Protein AF-A0A1G4QN43-F1 (afdb_monomer)

Solvent-accessible surface area (backbone atoms only — not comparable to full-atom values): 28134 Å² total; per-residue (Å²): 111,69,68,60,52,51,52,52,51,51,51,51,52,54,49,52,50,49,48,45,42,64,72,49,50,48,54,53,50,50,53,52,52,50,52,45,50,54,54,21,47,54,50,16,52,53,50,28,53,51,21,40,56,50,18,44,68,77,43,70,60,34,73,82,78,55,77,74,91,78,66,89,60,68,77,90,69,66,68,41,49,86,71,49,40,51,64,51,30,50,50,53,27,45,53,38,19,55,49,43,49,52,52,56,51,50,54,55,55,59,56,68,71,56,86,76,94,66,61,72,74,59,50,53,55,50,54,50,42,50,51,49,29,53,52,29,36,53,55,52,19,48,51,49,42,50,51,54,42,50,52,52,46,49,56,52,48,52,53,42,50,56,49,49,52,52,48,49,51,52,52,48,50,51,50,49,51,40,59,75,58,55,40,45,42,62,37,93,82,68,45,50,78,36,90,67,55,23,34,40,40,92,88,75,64,50,80,34,73,74,68,46,59,47,57,61,18,57,57,44,31,61,44,80,88,66,52,74,39,40,19,30,63,93,62,50,35,52,76,43,57,25,24,35,84,86,76,62,48,78,41,93,53,71,58,28,30,70,45,32,34,38,44,42,39,50,81,92,31,46,65,68,50,37,50,22,34,29,52,52,56,48,52,53,55,45,66,75,42,81,74,53,49,76,49,69,39,53,57,74,63,52,52,53,29,51,51,27,33,59,61,50,58,74,79,79,84,71,87,91,71,67,48,63,49,32,39,36,39,39,37,99,91,52,75,33,35,31,41,31,43,37,45,51,66,54,76,78,76,77,81,85,79,57,78,53,62,54,44,54,67,61,62,51,66,27,38,37,40,39,40,36,81,88,54,60,46,66,60,55,30,50,44,52,48,52,50,52,52,50,45,40,66,58,37,52,97,44,40,79,59,58,24,69,33,42,33,27,35,36,36,29,64,23,61,84,40,37,88,70,53,16,70,71,40,44,55,53,53,42,57,57,46,40,76,78,36,82,85,67,47,72,68,57,50,45,26,52,52,42,50,48,51,39,46,78,68,60,27,45,66,40,53,52,54,49,62,73,54,29,78,44,73,47,39,39,52,18,17,36,47,50,63,73,104,62,95,45,57,52,51,56,42,55,54,58,56,53,59,50,54,56,31,59,39,92,86,35,87,56,31,75,73,68,75,114

Structure (mmCIF, N/CA/C/O backbone):
data_AF-A0A1G4QN43-F1
#
_entry.id   AF-A0A1G4QN43-F1
#
loop_
_atom_site.group_PDB
_atom_site.id
_atom_site.type_symbol
_atom_site.label_atom_id
_atom_site.label_alt_id
_atom_site.label_comp_id
_atom_site.label_asym_id
_atom_site.label_entity_id
_atom_site.label_seq_id
_atom_site.pdbx_PDB_ins_code
_atom_site.Cartn_x
_atom_site.Cartn_y
_atom_site.Cartn_z
_atom_site.occupancy
_atom_site.B_iso_or_equiv
_atom_site.auth_seq_id
_atom_site.auth_comp_id
_atom_site.auth_asym_id
_atom_site.auth_atom_id
_atom_site.pdbx_PDB_model_num
ATOM 1 N N . MET A 1 1 ? -35.856 31.585 107.868 1.00 64.38 1 MET A N 1
ATOM 2 C CA . MET A 1 1 ? -35.201 30.258 107.934 1.00 64.38 1 MET A CA 1
ATOM 3 C C . MET A 1 1 ? -35.809 29.294 106.915 1.00 64.38 1 MET A C 1
ATOM 5 O O . MET A 1 1 ? -35.062 28.732 106.130 1.00 64.38 1 MET A O 1
ATOM 9 N N . GLU A 1 2 ? -37.139 29.190 106.833 1.00 75.69 2 GLU A N 1
ATOM 10 C CA . GLU A 1 2 ? -37.848 28.322 105.868 1.00 75.69 2 GLU A CA 1
ATOM 11 C C . GLU A 1 2 ? -37.534 28.607 104.388 1.00 75.69 2 GLU A C 1
ATOM 13 O O . GLU A 1 2 ? -37.298 27.677 103.626 1.00 75.69 2 GLU A O 1
ATOM 18 N N . ILE A 1 3 ? -37.428 29.880 103.985 1.00 78.75 3 ILE A N 1
ATOM 19 C CA . ILE A 1 3 ? -37.090 30.266 102.597 1.00 78.75 3 ILE A CA 1
ATOM 20 C C . ILE A 1 3 ? -35.684 29.780 102.197 1.00 78.75 3 ILE A C 1
ATOM 22 O O . ILE A 1 3 ? -35.474 29.316 101.081 1.00 78.75 3 ILE A O 1
ATOM 26 N N . ILE A 1 4 ? -34.721 29.846 103.123 1.00 81.69 4 ILE A N 1
ATOM 27 C CA . ILE A 1 4 ? -33.335 29.409 102.888 1.00 81.69 4 ILE A CA 1
ATOM 28 C C . ILE A 1 4 ? -33.282 27.882 102.764 1.00 81.69 4 ILE A C 1
ATOM 30 O O . ILE A 1 4 ? -32.627 27.363 101.865 1.00 81.69 4 ILE A O 1
ATOM 34 N N . ILE A 1 5 ? -34.022 27.164 103.615 1.00 81.75 5 ILE A N 1
ATOM 35 C CA . ILE A 1 5 ? -34.134 25.700 103.551 1.00 81.75 5 ILE A CA 1
ATOM 36 C C . ILE A 1 5 ? -34.800 25.271 102.235 1.00 81.75 5 ILE A C 1
ATOM 38 O O . ILE A 1 5 ? -34.299 24.361 101.580 1.00 81.75 5 ILE A O 1
ATOM 42 N N . GLY A 1 6 ? -35.859 25.961 101.797 1.00 85.12 6 GLY A N 1
ATOM 43 C CA . GLY A 1 6 ? -36.521 25.702 100.515 1.00 85.12 6 GLY A CA 1
ATOM 44 C C . GLY A 1 6 ? -35.603 25.905 99.304 1.00 85.12 6 GLY A C 1
ATOM 45 O O . GLY A 1 6 ? -35.571 25.060 98.411 1.00 85.12 6 GLY A O 1
ATOM 46 N N . LEU A 1 7 ? -34.797 26.972 99.293 1.00 86.31 7 LEU A N 1
ATOM 47 C CA . LEU A 1 7 ? -33.812 27.221 98.231 1.00 86.31 7 LEU A CA 1
ATOM 48 C C . LEU A 1 7 ? -32.707 26.155 98.190 1.00 86.31 7 LEU A C 1
ATOM 50 O O . LEU A 1 7 ? -32.328 25.714 97.106 1.00 86.31 7 LEU A O 1
ATOM 54 N N . ILE A 1 8 ? -32.224 25.702 99.352 1.00 87.38 8 ILE A N 1
ATOM 55 C CA . ILE A 1 8 ? -31.238 24.613 99.441 1.00 87.38 8 ILE A CA 1
ATOM 56 C C . ILE A 1 8 ? -31.839 23.303 98.915 1.00 87.38 8 ILE A C 1
ATOM 58 O O . ILE A 1 8 ? -31.183 22.590 98.160 1.00 87.38 8 ILE A O 1
ATOM 62 N N . LEU A 1 9 ? -33.097 23.003 99.248 1.00 89.50 9 LEU A N 1
ATOM 63 C CA . LEU A 1 9 ? -33.787 21.792 98.793 1.00 89.50 9 LEU A CA 1
ATOM 64 C C . LEU A 1 9 ? -33.988 21.789 97.270 1.00 89.50 9 LEU A C 1
ATOM 66 O O . LEU A 1 9 ? -33.728 20.779 96.617 1.00 89.50 9 LEU A O 1
ATOM 70 N N . ILE A 1 10 ? -34.357 22.934 96.688 1.00 91.31 10 ILE A N 1
ATOM 71 C CA . ILE A 1 10 ? -34.439 23.110 95.230 1.00 91.31 10 ILE A CA 1
ATOM 72 C C . ILE A 1 10 ? -33.059 22.938 94.586 1.00 91.31 10 ILE A C 1
ATOM 74 O O . ILE A 1 10 ? -32.941 22.226 93.590 1.00 91.31 10 ILE A O 1
ATOM 78 N N . ALA A 1 11 ? -32.005 23.530 95.156 1.00 89.31 11 ALA A N 1
ATOM 79 C CA . ALA A 1 11 ? -30.644 23.385 94.642 1.00 89.31 11 ALA A CA 1
ATOM 80 C C . ALA A 1 11 ? -30.165 21.922 94.675 1.00 89.31 11 ALA A C 1
ATOM 82 O O . ALA A 1 11 ? -29.556 21.455 93.713 1.00 89.31 11 ALA A O 1
ATOM 83 N N . VAL A 1 12 ? -30.495 21.175 95.734 1.00 91.31 12 VAL A N 1
ATOM 84 C CA . VAL A 1 12 ? -30.197 19.738 95.845 1.00 91.31 12 VAL A CA 1
ATOM 85 C C . VAL A 1 12 ? -30.981 18.929 94.811 1.00 91.31 12 VAL A C 1
ATOM 87 O O . VAL A 1 12 ? -30.393 18.076 94.150 1.00 91.31 12 VAL A O 1
ATOM 90 N N . ILE A 1 13 ? -32.272 19.212 94.607 1.00 92.00 13 ILE A N 1
ATOM 91 C CA . ILE A 1 13 ? -33.081 18.548 93.571 1.00 92.00 13 ILE A CA 1
ATOM 92 C C . ILE A 1 13 ? -32.506 18.822 92.177 1.00 92.00 13 ILE A C 1
ATOM 94 O O . ILE A 1 13 ? -32.338 17.891 91.392 1.00 92.00 13 ILE A O 1
ATOM 98 N N . LEU A 1 14 ? -32.150 20.072 91.872 1.00 91.81 14 LEU A N 1
ATOM 99 C CA . LEU A 1 14 ? -31.534 20.442 90.596 1.00 91.81 14 LEU A CA 1
ATOM 100 C C . LEU A 1 14 ? -30.168 19.770 90.404 1.00 91.81 14 LEU A C 1
ATOM 102 O O . LEU A 1 14 ? -29.867 19.310 89.303 1.00 91.81 14 LEU A O 1
ATOM 106 N N . TYR A 1 15 ? -29.365 19.655 91.463 1.00 92.06 15 TYR A N 1
ATOM 107 C CA . TYR A 1 15 ? -28.083 18.952 91.419 1.00 92.06 15 TYR A CA 1
ATOM 108 C C . TYR A 1 15 ? -28.256 17.441 91.201 1.00 92.06 15 TYR A C 1
ATOM 110 O O . TYR A 1 15 ? -27.558 16.857 90.374 1.00 92.06 15 TYR A O 1
ATOM 118 N N . LEU A 1 16 ? -29.221 16.805 91.873 1.00 90.94 16 LEU A N 1
ATOM 119 C CA . LEU A 1 16 ? -29.548 15.389 91.671 1.00 90.94 16 LEU A CA 1
ATOM 120 C C . LEU A 1 16 ? -30.108 15.123 90.268 1.00 90.94 16 LEU A C 1
ATOM 122 O O . LEU A 1 16 ? -29.723 14.140 89.637 1.00 90.94 16 LEU A O 1
ATOM 126 N N . LEU A 1 17 ? -30.954 16.015 89.744 1.00 90.69 17 LEU A N 1
ATOM 127 C CA . LEU A 1 17 ? -31.423 15.965 88.356 1.00 90.69 17 LEU A CA 1
ATOM 128 C C . LEU A 1 17 ? -30.261 16.113 87.371 1.00 90.69 17 LEU A C 1
ATOM 130 O O . LEU A 1 17 ? -30.179 15.365 86.399 1.00 90.69 17 LEU A O 1
ATOM 134 N N . TRP A 1 18 ? -29.332 17.031 87.635 1.00 92.44 18 TRP A N 1
ATOM 135 C CA . TRP A 1 18 ? -28.131 17.192 86.821 1.00 92.44 18 TRP A CA 1
ATOM 136 C C . TRP A 1 18 ? -27.251 15.934 86.841 1.00 92.44 18 TRP A C 1
ATOM 138 O O . TRP A 1 18 ? -26.807 15.490 85.781 1.00 92.44 18 TRP A O 1
ATOM 148 N N . LEU A 1 19 ? -27.051 15.310 88.009 1.00 89.88 19 LEU A N 1
ATOM 149 C CA . LEU A 1 19 ? -26.326 14.041 88.135 1.00 89.88 19 LEU A CA 1
ATOM 150 C C . LEU A 1 19 ? -27.022 12.907 87.369 1.00 89.88 19 LEU A C 1
ATOM 152 O O . LEU A 1 19 ? -26.355 12.172 86.640 1.00 89.88 19 LEU A O 1
ATOM 156 N N . LEU A 1 20 ? -28.348 12.792 87.484 1.00 90.00 20 LEU A N 1
ATOM 157 C CA . LEU A 1 20 ? -29.149 11.800 86.761 1.00 90.00 20 LEU A CA 1
ATOM 158 C C . LEU A 1 20 ? -29.025 11.983 85.241 1.00 90.00 20 LEU A C 1
ATOM 160 O O . LEU A 1 20 ? -28.790 11.017 84.512 1.00 90.00 20 LEU A O 1
ATOM 164 N N . ILE A 1 21 ? -29.131 13.221 84.754 1.00 89.44 21 ILE A N 1
ATOM 165 C CA . ILE A 1 21 ? -28.984 13.530 83.328 1.00 89.44 21 ILE A CA 1
ATOM 166 C C . ILE A 1 21 ? -27.568 13.195 82.853 1.00 89.44 21 ILE A C 1
ATOM 168 O O . ILE A 1 21 ? -27.408 12.506 81.846 1.00 89.44 21 ILE A O 1
ATOM 172 N N . LYS A 1 22 ? -26.540 13.645 83.578 1.00 90.12 22 LYS A N 1
ATOM 173 C CA . LYS A 1 22 ? -25.139 13.521 83.161 1.00 90.12 22 LYS A CA 1
ATOM 174 C C . LYS A 1 22 ? -24.619 12.084 83.211 1.00 90.12 22 LYS A C 1
ATOM 176 O O . LYS A 1 22 ? -23.908 11.678 82.296 1.00 90.12 22 LYS A O 1
ATOM 181 N N . TYR A 1 23 ? -24.940 11.336 84.266 1.00 90.12 23 TYR A N 1
ATOM 182 C CA . TYR A 1 23 ? -24.336 10.024 84.520 1.00 90.12 23 TYR A CA 1
ATOM 183 C C . TYR A 1 23 ? -25.232 8.836 84.164 1.00 90.12 23 TYR A C 1
ATOM 185 O O . TYR A 1 23 ? -24.717 7.728 84.052 1.00 90.12 23 TYR A O 1
ATOM 193 N N . VAL A 1 24 ? -26.539 9.039 83.957 1.00 88.00 24 VAL A N 1
ATOM 194 C CA . VAL A 1 24 ? -27.465 7.945 83.614 1.00 88.00 24 VAL A CA 1
ATOM 195 C C . VAL A 1 24 ? -28.107 8.169 82.249 1.00 88.00 24 VAL A C 1
ATOM 1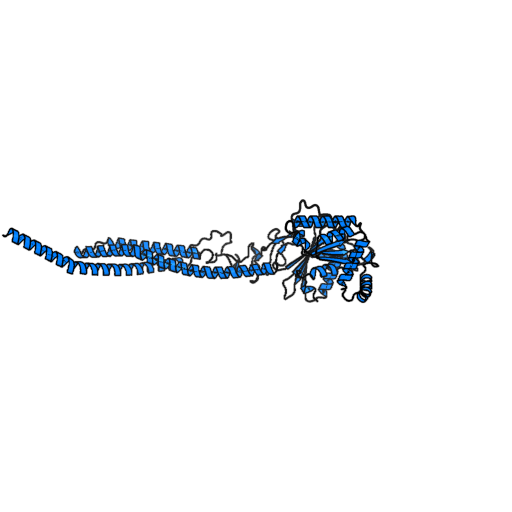97 O O . VAL A 1 24 ? -27.926 7.352 81.348 1.00 88.00 24 VAL A O 1
ATOM 200 N N . LEU A 1 25 ? -28.812 9.287 82.047 1.00 86.50 25 LEU A N 1
ATOM 201 C CA . LEU A 1 25 ? -29.573 9.498 80.808 1.00 86.50 25 LEU A CA 1
ATOM 202 C C . LEU A 1 25 ? -28.673 9.772 79.594 1.00 86.50 25 LEU A C 1
ATOM 204 O O . LEU A 1 25 ? -28.903 9.194 78.534 1.00 86.50 25 LEU A O 1
ATOM 208 N N . ALA A 1 26 ? -27.638 10.608 79.731 1.00 85.19 26 ALA A N 1
ATOM 209 C CA . ALA A 1 26 ? -26.739 10.942 78.625 1.00 85.19 26 ALA A CA 1
ATOM 210 C C . ALA A 1 26 ? -25.929 9.732 78.103 1.00 85.19 26 ALA A C 1
ATOM 212 O O . ALA A 1 26 ? -25.872 9.557 76.883 1.00 85.19 26 ALA A O 1
ATOM 213 N N . PRO A 1 27 ? -25.363 8.848 78.952 1.00 90.38 27 PRO A N 1
ATOM 214 C CA . PRO A 1 27 ? -24.707 7.625 78.484 1.00 90.38 27 PRO A CA 1
ATOM 215 C C . PRO A 1 27 ? -25.661 6.668 77.763 1.00 90.38 27 PRO A C 1
ATOM 217 O O . PRO A 1 27 ? -25.324 6.166 76.692 1.00 90.38 27 PRO A O 1
ATOM 220 N N . ILE A 1 28 ? -26.870 6.456 78.301 1.00 87.44 28 ILE A N 1
ATOM 221 C CA . ILE A 1 28 ? -27.885 5.590 77.679 1.00 87.44 28 ILE A CA 1
ATOM 222 C C . ILE A 1 28 ? -28.303 6.149 76.313 1.00 87.44 28 ILE A C 1
ATOM 224 O O . ILE A 1 28 ? -28.345 5.411 75.328 1.00 87.44 28 ILE A O 1
ATOM 228 N N . ALA A 1 29 ? -28.551 7.460 76.231 1.00 86.31 29 ALA A N 1
ATOM 229 C CA . ALA A 1 29 ? -28.859 8.142 74.980 1.00 86.31 29 ALA A CA 1
ATOM 230 C C . ALA A 1 29 ? -27.716 8.010 73.957 1.00 86.31 29 ALA A C 1
ATOM 232 O O . ALA A 1 29 ? -27.974 7.722 72.791 1.00 86.31 29 ALA A O 1
ATOM 233 N N . SER A 1 30 ? -26.459 8.156 74.387 1.00 87.19 30 SER A N 1
ATOM 234 C CA . SER A 1 30 ? -25.279 7.996 73.524 1.00 87.19 30 SER A CA 1
ATOM 235 C C . SER A 1 30 ? -25.171 6.583 72.937 1.00 87.19 30 SER A C 1
ATOM 237 O O . SER A 1 30 ? -24.967 6.421 71.730 1.00 87.19 30 SER A O 1
ATOM 239 N N . ILE A 1 31 ? -25.387 5.549 73.759 1.00 91.12 31 ILE A N 1
ATOM 240 C CA . ILE A 1 31 ? -25.397 4.151 73.303 1.00 91.12 31 ILE A CA 1
ATOM 241 C C . ILE A 1 31 ? -26.532 3.930 72.297 1.00 91.12 31 ILE A C 1
ATOM 243 O O . ILE A 1 31 ? -26.293 3.375 71.225 1.00 91.12 31 ILE A O 1
ATOM 247 N N . LEU A 1 32 ? -27.745 4.409 72.594 1.00 88.50 32 LEU A N 1
ATOM 248 C CA . LEU A 1 32 ? -28.898 4.296 71.693 1.00 88.50 32 LEU A CA 1
ATOM 249 C C . LEU A 1 32 ? -28.646 4.970 70.340 1.00 88.50 32 LEU A C 1
ATOM 251 O O . LEU A 1 32 ? -28.875 4.350 69.303 1.00 88.50 32 LEU A O 1
ATOM 255 N N . VAL A 1 33 ? -28.125 6.201 70.331 1.00 87.88 33 VAL A N 1
ATOM 256 C CA . VAL A 1 33 ? -27.760 6.905 69.090 1.00 87.88 33 VAL A CA 1
ATOM 257 C C . VAL A 1 33 ? -26.702 6.120 68.316 1.00 87.88 33 VAL A C 1
ATOM 259 O O . VAL A 1 33 ? -26.834 5.952 67.106 1.00 87.88 33 VAL A O 1
ATOM 262 N N . THR A 1 34 ? -25.689 5.585 68.998 1.00 89.62 34 THR A N 1
ATOM 263 C CA . THR A 1 34 ? -24.628 4.794 68.356 1.00 89.62 34 THR A CA 1
ATOM 264 C C . THR A 1 34 ? -25.198 3.543 67.687 1.00 89.62 34 THR A C 1
ATOM 266 O O . THR A 1 34 ? -24.905 3.279 66.522 1.00 89.62 34 THR A O 1
ATOM 269 N N . VAL A 1 35 ? -26.070 2.805 68.380 1.00 90.38 35 VAL A N 1
ATOM 270 C CA . VAL A 1 35 ? -26.747 1.619 67.830 1.00 90.38 35 VAL A CA 1
ATOM 271 C C . VAL A 1 35 ? -27.600 1.991 66.614 1.00 90.38 35 VAL A C 1
ATOM 273 O O . VAL A 1 35 ? -27.510 1.331 65.578 1.00 90.38 35 VAL A O 1
ATOM 276 N N . ILE A 1 36 ? -28.369 3.080 66.696 1.00 89.62 36 ILE A N 1
ATOM 277 C CA . ILE A 1 36 ? -29.181 3.594 65.583 1.00 89.62 36 ILE A CA 1
ATOM 278 C C . ILE A 1 36 ? -28.308 3.919 64.365 1.00 89.62 36 ILE A C 1
ATOM 280 O O . ILE A 1 36 ? -28.659 3.541 63.245 1.00 89.62 36 ILE A O 1
ATOM 284 N N . VAL A 1 37 ? -27.174 4.597 64.563 1.00 89.88 37 VAL A N 1
ATOM 285 C CA . VAL A 1 37 ? -26.245 4.964 63.483 1.00 89.88 37 VAL A CA 1
ATOM 286 C C . VAL A 1 37 ? -25.643 3.719 62.833 1.00 89.88 37 VAL A C 1
ATOM 288 O O . VAL A 1 37 ? -25.622 3.632 61.606 1.00 89.88 37 VAL A O 1
ATOM 291 N N . VAL A 1 38 ? -25.209 2.730 63.621 1.00 92.00 38 VAL A N 1
ATOM 292 C CA . VAL A 1 38 ? -24.628 1.478 63.100 1.00 92.00 38 VAL A CA 1
ATOM 293 C C . VAL A 1 38 ? -25.651 0.693 62.276 1.00 92.00 38 VAL A C 1
ATOM 295 O O . VAL A 1 38 ? -25.349 0.280 61.154 1.00 92.00 38 VAL A O 1
ATOM 298 N N . ILE A 1 39 ? -26.878 0.538 62.784 1.00 90.31 39 ILE A N 1
ATOM 299 C CA . ILE A 1 39 ? -27.965 -0.141 62.059 1.00 90.31 39 ILE A CA 1
ATOM 300 C C . ILE A 1 39 ? -28.295 0.614 60.764 1.00 90.31 39 ILE A C 1
ATOM 302 O O . ILE A 1 39 ? -28.410 0.004 59.700 1.00 90.31 39 ILE A O 1
ATOM 306 N N . SER A 1 40 ? -28.386 1.943 60.834 1.00 87.88 40 SER A N 1
ATOM 307 C CA . SER A 1 40 ? -28.666 2.805 59.680 1.00 87.88 40 SER A CA 1
ATOM 308 C C . SER A 1 40 ? -27.575 2.724 58.609 1.00 87.88 40 SER A C 1
ATOM 310 O O . SER A 1 40 ? -27.879 2.686 57.416 1.00 87.88 40 SER A O 1
ATOM 312 N N . ALA A 1 41 ? -26.306 2.660 59.017 1.00 89.56 41 ALA A N 1
ATOM 313 C CA . ALA A 1 41 ? -25.172 2.506 58.111 1.00 89.56 41 ALA A CA 1
ATOM 314 C C . ALA A 1 41 ? -25.168 1.132 57.422 1.00 89.56 41 ALA A C 1
ATOM 316 O O . ALA A 1 41 ? -24.997 1.060 56.202 1.00 89.56 41 ALA A O 1
ATOM 317 N N . GLY A 1 42 ? -25.420 0.054 58.173 1.00 90.38 42 GLY A N 1
ATOM 318 C CA . GLY A 1 42 ? -25.550 -1.295 57.613 1.00 90.38 42 GLY A CA 1
ATOM 319 C C . GLY A 1 42 ? -26.708 -1.398 56.617 1.00 90.38 42 GLY A C 1
ATOM 320 O O . GLY A 1 42 ? -26.554 -1.939 55.522 1.00 90.38 42 GLY A O 1
ATOM 321 N N . TYR A 1 43 ? -27.848 -0.792 56.949 1.00 88.38 43 TYR A N 1
ATOM 322 C CA . TYR A 1 43 ? -29.005 -0.722 56.061 1.00 88.38 43 TYR A CA 1
ATOM 323 C C . TYR A 1 43 ? -28.708 0.050 54.763 1.00 88.38 43 TYR A C 1
ATOM 325 O O . TYR A 1 43 ? -29.051 -0.417 53.673 1.00 88.38 43 TYR A O 1
ATOM 333 N N . ALA A 1 44 ? -28.004 1.185 54.851 1.00 89.19 44 ALA A N 1
ATOM 334 C CA . ALA A 1 44 ? -27.593 1.967 53.683 1.00 89.19 44 ALA A CA 1
ATOM 335 C C . ALA A 1 44 ? -26.693 1.166 52.722 1.00 89.19 44 ALA A C 1
ATOM 337 O O . ALA A 1 44 ? -26.854 1.267 51.501 1.00 89.19 44 ALA A O 1
ATOM 338 N N . LEU A 1 45 ? -25.786 0.337 53.249 1.00 91.00 45 LEU A N 1
ATOM 339 C CA . LEU A 1 45 ? -24.936 -0.546 52.443 1.00 91.00 45 LEU A CA 1
ATOM 340 C C . LEU A 1 45 ? -25.762 -1.612 51.709 1.00 91.00 45 LEU A C 1
ATOM 342 O O . LEU A 1 45 ? -25.582 -1.803 50.505 1.00 91.00 45 LEU A O 1
ATOM 346 N N . ILE A 1 46 ? -26.703 -2.261 52.401 1.00 90.25 46 ILE A N 1
ATOM 347 C CA . ILE A 1 46 ? -27.563 -3.301 51.812 1.00 90.25 46 ILE A CA 1
ATOM 348 C C . ILE A 1 46 ? -28.430 -2.726 50.686 1.00 90.25 46 ILE A C 1
ATOM 350 O O . ILE A 1 46 ? -28.504 -3.326 49.610 1.00 90.25 46 ILE A O 1
ATOM 354 N N . ILE A 1 47 ? -29.055 -1.558 50.893 1.00 89.62 47 ILE A N 1
ATOM 355 C CA . ILE A 1 47 ? -29.826 -0.897 49.828 1.00 89.62 47 ILE A CA 1
ATOM 356 C C . ILE A 1 47 ? -28.924 -0.573 48.645 1.00 89.62 47 ILE A C 1
ATOM 358 O O . ILE A 1 47 ? -29.299 -0.847 47.511 1.00 89.62 47 ILE A O 1
ATOM 362 N N . SER A 1 48 ? -27.742 -0.010 48.895 1.00 91.44 48 SER A N 1
ATOM 363 C CA . SER A 1 48 ? -26.826 0.378 47.819 1.00 91.44 48 SER A CA 1
ATOM 364 C C . SER A 1 48 ? -26.430 -0.821 46.966 1.00 91.44 48 SER A C 1
ATOM 366 O O . SER A 1 48 ? -26.500 -0.757 45.742 1.00 91.44 48 SER A O 1
ATOM 368 N N . LEU A 1 49 ? -26.112 -1.947 47.607 1.00 92.19 49 LEU A N 1
ATOM 369 C CA . LEU A 1 49 ? -25.801 -3.192 46.913 1.00 92.19 49 LEU A CA 1
ATOM 370 C C . LEU A 1 49 ? -27.005 -3.719 46.116 1.00 92.19 49 LEU A C 1
ATOM 372 O O . LEU A 1 49 ? -26.858 -4.138 44.967 1.00 92.19 49 LEU A O 1
ATOM 376 N N . LYS A 1 50 ? -28.212 -3.672 46.690 1.00 91.94 50 LYS A N 1
ATOM 377 C CA . LYS A 1 50 ? -29.445 -4.100 46.014 1.00 91.94 50 LYS A CA 1
ATOM 378 C C . LYS A 1 50 ? -29.773 -3.219 44.803 1.00 91.94 50 LYS A C 1
ATOM 380 O O . LYS A 1 50 ? -30.092 -3.750 43.743 1.00 91.94 50 LYS A O 1
ATOM 385 N N . SER A 1 51 ? -29.665 -1.900 44.936 1.00 91.19 51 SER A N 1
ATOM 386 C CA . SER A 1 51 ? -29.899 -0.944 43.847 1.00 91.19 51 SER A CA 1
ATOM 387 C C . SER A 1 51 ? -28.890 -1.127 42.715 1.00 91.19 51 SER A C 1
ATOM 389 O O . SER A 1 51 ? -29.278 -1.172 41.549 1.00 91.19 51 SER A O 1
ATOM 391 N N . PHE A 1 52 ? -27.612 -1.313 43.051 1.00 92.06 52 PHE A N 1
ATOM 392 C CA . PHE A 1 52 ? -26.557 -1.520 42.062 1.00 92.06 52 PHE A CA 1
ATOM 393 C C . PHE A 1 52 ? -26.709 -2.857 41.320 1.00 92.06 52 PHE A C 1
ATOM 395 O O . PHE A 1 52 ? -26.681 -2.902 40.092 1.00 92.06 52 PHE A O 1
ATOM 402 N N . THR A 1 53 ? -26.949 -3.951 42.049 1.00 91.75 53 THR A N 1
ATOM 403 C CA . THR A 1 53 ? -27.157 -5.281 41.444 1.00 91.75 53 THR A CA 1
ATOM 404 C C . THR A 1 53 ? -28.423 -5.351 40.593 1.00 91.75 53 THR A C 1
ATOM 406 O O . THR A 1 53 ? -28.421 -6.024 39.562 1.00 91.75 53 THR A O 1
ATOM 409 N N . LYS A 1 54 ? -29.491 -4.642 40.981 1.00 92.69 54 LYS A N 1
ATOM 410 C CA . LYS A 1 54 ? -30.697 -4.487 40.158 1.00 92.69 54 LYS A CA 1
ATOM 411 C C . LYS A 1 54 ? -30.377 -3.757 38.850 1.00 92.69 54 LYS A C 1
ATOM 413 O O . LYS A 1 54 ? -30.719 -4.269 37.789 1.00 92.69 54 LYS A O 1
ATOM 418 N N . SER A 1 55 ? -29.639 -2.648 38.924 1.00 91.75 55 SER A N 1
ATOM 419 C CA . SER A 1 55 ? -29.237 -1.875 37.742 1.00 91.75 55 SER A CA 1
ATOM 420 C C . SER A 1 55 ? -28.400 -2.692 36.747 1.00 91.75 55 SER A C 1
ATOM 422 O O . SER A 1 55 ? -28.660 -2.656 35.546 1.00 91.75 55 SER A O 1
ATOM 424 N N . ILE A 1 56 ? -27.448 -3.500 37.237 1.00 90.44 56 ILE A N 1
ATOM 425 C CA . ILE A 1 56 ? -26.649 -4.405 36.387 1.00 90.44 56 ILE A CA 1
ATOM 426 C C . ILE A 1 56 ? -27.538 -5.419 35.661 1.00 90.44 56 ILE A C 1
ATOM 428 O O . ILE A 1 56 ? -27.337 -5.665 34.476 1.00 90.44 56 ILE A O 1
ATOM 432 N N . LYS A 1 57 ? -28.503 -6.031 36.361 1.00 91.50 57 LYS A N 1
ATOM 433 C CA . LYS A 1 57 ? -29.381 -7.050 35.762 1.00 91.50 57 LYS A CA 1
ATOM 434 C C . LYS A 1 57 ? -30.256 -6.479 34.651 1.00 91.50 57 LYS A C 1
ATOM 436 O O . LYS A 1 57 ? -30.476 -7.164 33.659 1.00 91.50 57 LYS A O 1
ATOM 441 N N . GLU A 1 58 ? -30.738 -5.253 34.822 1.00 90.25 58 GLU A N 1
ATOM 442 C CA . GLU A 1 58 ? -31.562 -4.561 33.825 1.00 90.25 58 GLU A CA 1
ATOM 443 C C . GLU A 1 58 ? -30.757 -4.175 32.576 1.00 90.25 58 GLU A C 1
ATOM 445 O O . GLU A 1 58 ? -31.286 -4.234 31.472 1.00 90.25 58 GLU A O 1
ATOM 450 N N . HIS A 1 59 ? -29.468 -3.861 32.730 1.00 89.62 59 HIS A N 1
ATOM 451 C CA . HIS A 1 59 ? -28.622 -3.334 31.652 1.00 89.62 59 HIS A CA 1
ATOM 452 C C . HIS A 1 59 ? -27.471 -4.278 31.270 1.00 89.62 59 HIS A C 1
ATOM 454 O O . HIS A 1 59 ? -26.405 -3.833 30.841 1.00 89.62 59 HIS A O 1
ATOM 460 N N . ILE A 1 60 ? -27.660 -5.595 31.427 1.00 87.25 60 ILE A N 1
ATOM 461 C CA . ILE A 1 60 ? -26.627 -6.591 31.097 1.00 87.25 60 ILE A CA 1
ATOM 462 C C . ILE A 1 60 ? -26.343 -6.653 29.589 1.00 87.25 60 ILE A C 1
ATOM 464 O O . ILE A 1 60 ? -25.201 -6.871 29.190 1.00 87.25 60 ILE A O 1
ATOM 468 N N . ASP A 1 61 ? -27.371 -6.428 28.765 1.00 86.12 61 ASP A N 1
ATOM 469 C CA . ASP A 1 61 ? -27.259 -6.335 27.312 1.00 86.12 61 ASP A CA 1
ATOM 470 C C . ASP A 1 61 ? -27.316 -4.859 26.878 1.00 86.12 61 ASP A C 1
ATOM 472 O O . ASP A 1 61 ? -28.402 -4.275 26.811 1.00 86.12 61 ASP A O 1
ATOM 476 N N . PRO A 1 62 ? -26.170 -4.232 26.557 1.00 84.50 62 PRO A N 1
ATOM 477 C CA . PRO A 1 62 ? -26.135 -2.824 26.172 1.00 84.50 62 PRO A CA 1
ATOM 478 C C . PRO A 1 62 ? -26.807 -2.562 24.822 1.00 84.50 62 PRO A C 1
ATOM 480 O O . PRO A 1 62 ? -27.147 -1.421 24.519 1.00 84.50 62 PRO A O 1
ATOM 483 N N . TYR A 1 63 ? -27.006 -3.592 23.996 1.00 83.25 63 TYR A N 1
ATOM 484 C CA . TYR A 1 63 ? -27.563 -3.439 22.654 1.00 83.25 63 TYR A CA 1
ATOM 485 C C . TYR A 1 63 ? -29.079 -3.218 22.644 1.00 83.25 63 TYR A C 1
ATOM 487 O O . TYR A 1 63 ? -29.623 -2.898 21.591 1.00 83.25 63 TYR A O 1
ATOM 495 N N . GLN A 1 64 ? -29.759 -3.365 23.785 1.00 84.12 64 GLN A N 1
ATOM 496 C CA . GLN A 1 64 ? -31.187 -3.052 23.895 1.00 84.12 64 GLN A CA 1
ATOM 497 C C . GLN A 1 64 ? -31.456 -1.543 23.902 1.00 84.12 64 GLN A C 1
ATOM 499 O O . GLN A 1 64 ? -32.474 -1.102 23.378 1.00 84.12 64 GLN A O 1
ATOM 504 N N . THR A 1 65 ? -30.545 -0.754 24.477 1.00 82.06 65 THR A N 1
ATOM 505 C CA . THR A 1 65 ? -30.694 0.705 24.622 1.00 82.06 65 THR A CA 1
ATOM 506 C C . THR A 1 65 ? -29.719 1.496 23.751 1.00 82.06 65 THR A C 1
ATOM 508 O O . THR A 1 65 ? -29.954 2.672 23.477 1.00 82.06 65 THR A O 1
ATOM 511 N N . TYR A 1 66 ? -28.629 0.877 23.291 1.00 82.81 66 TYR A N 1
ATOM 512 C CA . TYR A 1 66 ? -27.629 1.544 22.465 1.00 82.81 66 TYR A CA 1
ATOM 513 C C . TYR A 1 66 ? -28.112 1.774 21.025 1.00 82.81 66 TYR A C 1
ATOM 515 O O . TYR A 1 66 ? -28.438 0.830 20.305 1.00 82.81 66 TYR A O 1
ATOM 523 N N . VAL A 1 67 ? -28.050 3.029 20.574 1.00 80.75 67 VAL A N 1
ATOM 524 C CA . VAL A 1 67 ? -28.321 3.432 19.186 1.00 80.75 67 VAL A CA 1
ATOM 525 C C . VAL A 1 67 ? -27.027 3.921 18.537 1.00 80.75 67 VAL A C 1
ATOM 527 O O . VAL A 1 67 ? -26.401 4.870 19.015 1.00 80.75 67 VAL A O 1
ATOM 530 N N . ASP A 1 68 ? -26.623 3.288 17.434 1.00 77.62 68 ASP A N 1
ATOM 531 C CA . ASP A 1 68 ? -25.435 3.703 16.687 1.00 77.62 68 ASP A CA 1
ATOM 532 C C . ASP A 1 68 ? -25.750 4.902 15.784 1.00 77.62 68 ASP A C 1
ATOM 534 O O . ASP A 1 68 ? -26.566 4.820 14.869 1.00 77.62 68 ASP A O 1
ATOM 538 N N . LYS A 1 69 ? -25.075 6.028 16.031 1.00 71.75 69 LYS A N 1
ATOM 539 C CA . LYS A 1 69 ? -25.243 7.270 15.261 1.00 71.75 69 LYS A CA 1
ATOM 540 C C . LYS A 1 69 ? -24.549 7.237 13.894 1.00 71.75 69 LYS A C 1
ATOM 542 O O . LYS A 1 69 ? -24.747 8.153 13.107 1.00 71.75 69 LYS A O 1
ATOM 547 N N . HIS A 1 70 ? -23.725 6.221 13.622 1.00 66.31 70 HIS A N 1
ATOM 548 C CA . HIS A 1 70 ? -22.941 6.090 12.387 1.00 66.31 70 HIS A CA 1
ATOM 549 C C . HIS A 1 70 ? -23.458 4.972 11.468 1.00 66.31 70 HIS A C 1
ATOM 551 O O . HIS A 1 70 ? -22.688 4.389 10.700 1.00 66.31 70 HIS A O 1
ATOM 557 N N . ALA A 1 71 ? -24.747 4.645 11.571 1.00 56.12 71 ALA A N 1
ATOM 558 C CA . ALA A 1 71 ? -25.392 3.576 10.821 1.00 56.12 71 ALA A CA 1
ATOM 559 C C . ALA A 1 71 ? -25.717 3.977 9.366 1.00 56.12 71 ALA A C 1
ATOM 561 O O . ALA A 1 71 ? -26.843 3.822 8.910 1.00 56.12 71 ALA A O 1
ATOM 562 N N . ASP A 1 72 ? -24.706 4.395 8.602 1.00 53.25 72 ASP A N 1
ATOM 563 C CA . ASP A 1 72 ? -24.751 4.344 7.127 1.00 53.25 72 ASP A CA 1
ATOM 564 C C . ASP A 1 72 ? -24.544 2.897 6.623 1.00 53.25 72 ASP A C 1
ATOM 566 O O . ASP A 1 72 ? -24.382 2.624 5.434 1.00 53.25 72 ASP A O 1
ATOM 570 N N . ILE A 1 73 ? -24.480 1.948 7.558 1.00 54.31 73 ILE A N 1
ATOM 571 C CA . ILE A 1 73 ? -24.156 0.553 7.338 1.00 54.31 73 ILE A CA 1
ATOM 572 C C . ILE A 1 73 ? -25.457 -0.230 7.361 1.00 54.31 73 ILE A C 1
ATOM 574 O O . ILE A 1 73 ? -26.214 -0.226 8.329 1.00 54.31 73 ILE A O 1
ATOM 578 N N . SER A 1 74 ? -25.676 -0.900 6.243 1.00 53.38 74 SER A N 1
ATOM 579 C CA . SER A 1 74 ? -26.706 -1.890 5.986 1.00 53.38 74 SER A CA 1
ATOM 580 C C . SER A 1 74 ? -27.148 -2.712 7.208 1.00 53.38 74 SER A C 1
ATOM 582 O O . SER A 1 74 ? -26.316 -3.183 7.987 1.00 53.38 74 SER A O 1
ATOM 584 N N . GLY A 1 75 ? -28.461 -2.929 7.325 1.00 52.56 75 GLY A N 1
ATOM 585 C CA . GLY A 1 75 ? -29.099 -3.564 8.478 1.00 52.56 75 GLY A CA 1
ATOM 586 C C . GLY A 1 75 ? -28.483 -4.905 8.901 1.00 52.56 75 GLY A C 1
ATOM 587 O O . GLY A 1 75 ? -28.154 -5.748 8.070 1.00 52.56 75 GLY A O 1
ATOM 588 N N . GLY A 1 76 ? -28.353 -5.096 10.219 1.00 59.09 76 GLY A N 1
ATOM 589 C CA . GLY A 1 76 ? -27.923 -6.354 10.844 1.00 59.09 76 GLY A CA 1
ATOM 590 C C . GLY A 1 76 ? -26.491 -6.376 11.394 1.00 59.09 76 GLY A C 1
ATOM 591 O O . GLY A 1 76 ? -26.138 -7.314 12.110 1.00 59.09 76 GLY A O 1
ATOM 592 N N . ILE A 1 77 ? -25.672 -5.354 11.129 1.00 66.56 77 ILE A N 1
ATOM 593 C CA . ILE A 1 77 ? -24.284 -5.283 11.612 1.00 66.56 77 ILE A CA 1
ATOM 594 C C . ILE A 1 77 ? -24.234 -4.474 12.911 1.00 66.56 77 ILE A C 1
ATOM 596 O O . ILE A 1 77 ? -24.585 -3.298 12.940 1.00 66.56 77 ILE A O 1
ATOM 600 N N . ARG A 1 78 ? -23.793 -5.109 14.004 1.00 72.19 78 ARG A N 1
ATOM 601 C CA . ARG A 1 78 ? -23.644 -4.451 15.309 1.00 72.19 78 ARG A CA 1
ATOM 602 C C . ARG A 1 78 ? -22.224 -3.940 15.495 1.00 72.19 78 ARG A C 1
ATOM 604 O O . ARG A 1 78 ? -21.253 -4.646 15.225 1.00 72.19 78 ARG A O 1
ATOM 611 N N . ARG A 1 79 ? -22.109 -2.731 16.034 1.00 81.69 79 ARG A N 1
ATOM 612 C CA . ARG A 1 79 ? -20.835 -2.170 16.474 1.00 81.69 79 ARG A CA 1
ATOM 613 C C . ARG A 1 79 ? -20.260 -2.982 17.631 1.00 81.69 79 ARG A C 1
ATOM 615 O O . ARG A 1 79 ? -20.972 -3.398 18.549 1.00 81.69 79 ARG A O 1
ATOM 622 N N . ASN A 1 80 ? -18.956 -3.209 17.588 1.00 84.12 80 ASN A N 1
ATOM 623 C CA . ASN A 1 80 ? -18.247 -3.941 18.623 1.00 84.12 80 ASN A CA 1
ATOM 624 C C . ASN A 1 80 ? -18.354 -3.199 19.970 1.00 84.12 80 ASN A C 1
ATOM 626 O O . ASN A 1 80 ? -18.225 -1.973 20.019 1.00 84.12 80 ASN A O 1
ATOM 630 N N . TYR A 1 81 ? -18.584 -3.954 21.048 1.00 85.62 81 TYR A N 1
ATOM 631 C CA . TYR A 1 81 ? -18.808 -3.473 22.413 1.00 85.62 81 TYR A CA 1
ATOM 632 C C . TYR A 1 81 ? -17.803 -2.396 22.850 1.00 85.62 81 TYR A C 1
ATOM 634 O O . TYR A 1 81 ? -18.183 -1.350 23.376 1.00 85.62 81 TYR A O 1
ATOM 642 N N . PHE A 1 82 ? -16.520 -2.599 22.550 1.00 85.31 82 PHE A N 1
ATOM 643 C CA . PHE A 1 82 ? -15.440 -1.702 22.967 1.00 85.31 82 PHE A CA 1
ATOM 644 C C . PHE A 1 82 ? -15.423 -0.341 22.243 1.00 85.31 82 PHE A C 1
ATOM 646 O O . PHE A 1 82 ? -14.768 0.585 22.709 1.00 85.31 82 PHE A O 1
ATOM 653 N N . PHE A 1 83 ? -16.152 -0.183 21.133 1.00 82.56 83 PHE A N 1
ATOM 654 C CA . PHE A 1 83 ? -16.163 1.044 20.322 1.00 82.56 83 PHE A CA 1
ATOM 655 C C . PHE A 1 83 ? -17.376 1.951 20.576 1.00 82.56 83 PHE A C 1
ATOM 657 O O . PHE A 1 83 ? -17.624 2.862 19.782 1.00 82.56 83 PHE A O 1
ATOM 664 N N . GLY A 1 84 ? -18.146 1.712 21.640 1.00 85.31 84 GLY A N 1
ATOM 665 C CA . GLY A 1 84 ? -19.318 2.525 21.981 1.00 85.31 84 GLY A CA 1
ATOM 666 C C . GLY A 1 84 ? -20.227 1.880 23.029 1.00 85.31 84 GLY A C 1
ATOM 667 O O . GLY A 1 84 ? -20.347 2.442 24.119 1.00 85.31 84 GLY A O 1
ATOM 668 N N . PRO A 1 85 ? -20.821 0.701 22.748 1.00 88.19 85 PRO A N 1
ATOM 669 C CA . PRO A 1 85 ? -21.799 0.069 23.636 1.00 88.19 85 PRO A CA 1
ATOM 670 C C . PRO A 1 85 ? -21.319 -0.127 25.079 1.00 88.19 85 PRO A C 1
ATOM 672 O O . PRO A 1 85 ? -22.110 0.033 25.999 1.00 88.19 85 PRO A O 1
ATOM 675 N N . GLY A 1 86 ? -20.034 -0.409 25.311 1.00 86.94 86 GLY A N 1
ATOM 676 C CA . GLY A 1 86 ? -19.503 -0.567 26.667 1.00 86.94 86 GLY A CA 1
ATOM 677 C C . GLY A 1 86 ? -19.458 0.725 27.482 1.00 86.94 86 GLY A C 1
ATOM 678 O O . GLY A 1 86 ? -19.712 0.698 28.682 1.00 86.94 86 GLY A O 1
ATOM 679 N N . PHE A 1 87 ? -19.211 1.873 26.846 1.00 88.31 87 PHE A N 1
ATOM 680 C CA . PHE A 1 87 ? -19.298 3.170 27.527 1.00 88.31 87 PHE A CA 1
ATOM 681 C C . PHE A 1 87 ? -20.752 3.528 27.841 1.00 88.31 87 PHE A C 1
ATOM 683 O O . PHE A 1 87 ? -21.047 4.033 28.923 1.00 88.31 87 PHE A O 1
ATOM 690 N N . HIS A 1 88 ? -21.659 3.209 26.913 1.00 89.56 88 HIS A N 1
ATOM 691 C CA . HIS A 1 88 ? -23.101 3.351 27.116 1.00 89.56 88 HIS A CA 1
ATOM 692 C C . HIS A 1 88 ? -23.593 2.480 28.278 1.00 89.56 88 HIS A C 1
ATOM 694 O O . HIS A 1 88 ? -24.319 2.961 29.141 1.00 89.56 88 HIS A O 1
ATOM 700 N N . GLN A 1 89 ? -23.112 1.236 28.372 1.00 90.88 89 GLN A N 1
ATOM 701 C CA . GLN A 1 89 ? -23.455 0.325 29.463 1.00 90.88 89 GLN A CA 1
ATOM 702 C C . GLN A 1 89 ? -23.074 0.883 30.837 1.00 90.88 89 GLN A C 1
ATOM 704 O O . GLN A 1 89 ? -23.870 0.809 31.771 1.00 90.88 89 GLN A O 1
ATOM 709 N N . ILE A 1 90 ? -21.871 1.458 30.964 1.00 89.75 90 ILE A N 1
ATOM 710 C CA . ILE A 1 90 ? -21.434 2.096 32.213 1.00 89.75 90 ILE A CA 1
ATOM 711 C C . ILE A 1 90 ? -22.412 3.209 32.587 1.00 89.75 90 ILE A C 1
ATOM 713 O O . ILE A 1 90 ? -22.875 3.254 33.723 1.00 89.75 90 ILE A O 1
ATOM 717 N N . PHE A 1 91 ? -22.741 4.090 31.641 1.00 90.94 91 PHE A N 1
ATOM 718 C CA . PHE A 1 91 ? -23.637 5.2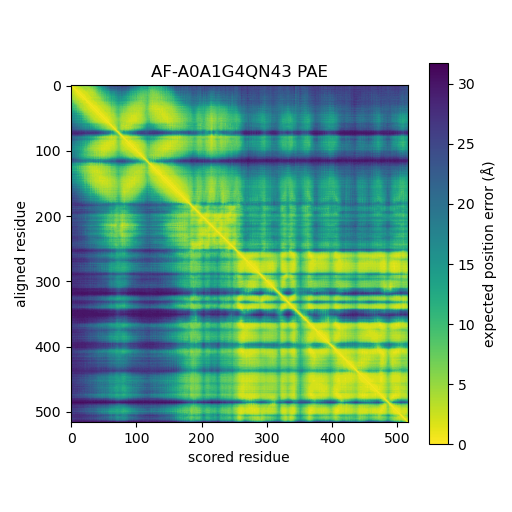13 31.901 1.00 90.94 91 PHE A CA 1
ATOM 719 C C . PHE A 1 91 ? -25.020 4.750 32.378 1.00 90.94 91 PHE A C 1
ATOM 721 O O . PHE A 1 91 ? -25.476 5.211 33.424 1.00 90.94 91 PHE A O 1
ATOM 728 N N . GLU A 1 92 ? -25.644 3.805 31.673 1.00 91.94 92 GLU A N 1
ATOM 729 C CA . GLU A 1 92 ? -26.972 3.286 32.023 1.00 91.94 92 GLU A CA 1
ATOM 730 C C . GLU A 1 92 ? -26.977 2.573 33.383 1.00 91.94 92 GLU A C 1
ATOM 732 O O . GLU A 1 92 ? -27.844 2.832 34.218 1.00 91.94 92 GLU A O 1
ATOM 737 N N . ILE A 1 93 ? -25.966 1.741 33.674 1.00 91.88 93 ILE A N 1
ATOM 738 C CA . ILE A 1 93 ? -25.876 1.054 34.972 1.00 91.88 93 ILE A CA 1
ATOM 739 C C . ILE A 1 93 ? -25.710 2.063 36.113 1.00 91.88 93 ILE A C 1
ATOM 741 O O . ILE A 1 93 ? -26.358 1.927 37.156 1.00 91.88 93 ILE A O 1
ATOM 745 N N . VAL A 1 94 ? -24.858 3.075 35.936 1.00 91.50 94 VAL A N 1
ATOM 746 C CA . VAL A 1 94 ? -24.617 4.100 36.959 1.00 91.50 94 VAL A CA 1
ATOM 747 C C . VAL A 1 94 ? -25.870 4.950 37.167 1.00 91.50 94 VAL A C 1
ATOM 749 O O . VAL A 1 94 ? -26.320 5.107 38.305 1.00 91.50 94 VAL A O 1
ATOM 752 N N . ALA A 1 95 ? -26.481 5.445 36.089 1.00 91.56 95 ALA A N 1
ATOM 753 C CA . ALA A 1 95 ? -27.713 6.226 36.150 1.00 91.56 95 ALA A CA 1
ATOM 754 C C . ALA A 1 95 ? -28.854 5.427 36.803 1.00 91.56 95 ALA A C 1
ATOM 756 O O . ALA A 1 95 ? -29.506 5.923 37.729 1.00 91.56 95 ALA A O 1
ATOM 757 N N . GLY A 1 96 ? -29.032 4.165 36.402 1.00 91.69 96 GLY A N 1
ATOM 758 C CA . GLY A 1 96 ? -30.012 3.250 36.980 1.00 91.69 96 GLY A CA 1
ATOM 759 C C . GLY A 1 96 ? -29.768 2.981 38.466 1.00 91.69 96 GLY A C 1
ATOM 760 O O . GLY A 1 96 ? -30.706 3.023 39.261 1.00 91.69 96 GLY A O 1
ATOM 761 N N . ALA A 1 97 ? -28.516 2.796 38.896 1.00 91.31 97 ALA A N 1
ATOM 762 C CA . ALA A 1 97 ? -28.193 2.545 40.302 1.00 91.31 97 ALA A CA 1
ATOM 763 C C . ALA A 1 97 ? -28.587 3.732 41.200 1.00 91.31 97 ALA A C 1
ATOM 765 O O . ALA A 1 97 ? -29.195 3.542 42.261 1.00 91.31 97 ALA A O 1
ATOM 766 N N . PHE A 1 98 ? -28.319 4.964 40.751 1.00 91.00 98 PHE A N 1
ATOM 767 C CA . PHE A 1 98 ? -28.745 6.175 41.459 1.00 91.00 98 PHE A CA 1
ATOM 768 C C . PHE A 1 98 ? -30.265 6.394 41.408 1.00 91.00 98 PHE A C 1
ATOM 770 O O . PHE A 1 98 ? -30.841 6.855 42.401 1.00 91.00 98 PHE A O 1
ATOM 777 N N . ALA A 1 99 ? -30.928 6.032 40.306 1.00 91.25 99 ALA A N 1
ATOM 778 C CA . ALA A 1 99 ? -32.385 6.087 40.192 1.00 91.25 99 ALA A CA 1
ATOM 779 C C . ALA A 1 99 ? -33.068 5.119 41.176 1.00 91.25 99 ALA A C 1
ATOM 781 O O . ALA A 1 99 ? -33.909 5.550 41.971 1.00 91.25 99 ALA A O 1
ATOM 782 N N . HIS A 1 100 ? -32.627 3.856 41.226 1.00 90.00 100 HIS A N 1
ATOM 783 C CA . HIS A 1 100 ? -33.131 2.844 42.168 1.00 90.00 100 HIS A CA 1
ATOM 784 C C . HIS A 1 100 ? -32.873 3.238 43.629 1.00 90.00 100 HIS A C 1
ATOM 786 O O . HIS A 1 100 ? -33.734 3.052 44.490 1.00 90.00 100 HIS A O 1
ATOM 792 N N . LEU A 1 101 ? -31.723 3.854 43.931 1.00 88.12 101 LEU A N 1
ATOM 793 C CA . LEU A 1 101 ? -31.470 4.446 45.252 1.00 88.12 101 LEU A CA 1
ATOM 794 C C . LEU A 1 101 ? -32.458 5.588 45.565 1.00 88.12 101 LEU A C 1
ATOM 796 O O . LEU A 1 101 ? -32.891 5.756 46.705 1.00 88.12 101 LEU A O 1
ATOM 800 N N . GLY A 1 102 ? -32.833 6.392 44.568 1.00 86.19 102 GLY A N 1
ATOM 801 C CA . GLY A 1 102 ? -33.905 7.385 44.670 1.00 86.19 102 GLY A CA 1
ATOM 802 C C . GLY A 1 102 ? -35.259 6.787 45.049 1.00 86.19 102 GLY A C 1
ATOM 803 O O . GLY A 1 102 ? -35.930 7.327 45.930 1.00 86.19 102 GLY A O 1
ATOM 804 N N . GLU A 1 103 ? -35.638 5.669 44.437 1.00 87.62 103 GLU A N 1
ATOM 805 C CA . GLU A 1 103 ? -36.902 4.979 44.720 1.00 87.62 103 GLU A CA 1
ATOM 806 C C . GLU A 1 103 ? -36.948 4.376 46.127 1.00 87.62 103 GLU A C 1
ATOM 808 O O . GLU A 1 103 ? -37.919 4.585 46.856 1.00 87.62 103 GLU A O 1
ATOM 813 N N . GLU A 1 104 ? -35.893 3.681 46.556 1.00 83.94 104 GLU A N 1
ATOM 814 C CA . GLU A 1 104 ? -35.834 3.096 47.904 1.00 83.94 104 GLU A CA 1
ATOM 815 C C . GLU A 1 104 ? -35.864 4.181 49.000 1.00 83.94 104 GLU A C 1
ATOM 817 O O . GLU A 1 104 ? -36.484 3.997 50.051 1.00 83.94 104 GLU A O 1
ATOM 822 N N . ARG A 1 105 ? -35.300 5.371 48.735 1.00 79.56 105 ARG A N 1
ATOM 823 C CA . ARG A 1 105 ? -35.431 6.535 49.632 1.00 79.56 105 ARG A CA 1
ATOM 824 C C . ARG A 1 105 ? -36.870 7.039 49.746 1.00 79.56 105 ARG A C 1
ATOM 826 O O . ARG A 1 105 ? -37.284 7.408 50.846 1.00 79.56 105 ARG A O 1
ATOM 833 N N . LYS A 1 106 ? -37.627 7.075 48.641 1.00 84.12 106 LYS A N 1
ATOM 834 C CA . LYS A 1 106 ? -39.046 7.476 48.669 1.00 84.12 106 LYS A CA 1
ATOM 835 C C . LYS A 1 106 ? -39.856 6.522 49.544 1.00 84.12 106 LYS A C 1
ATOM 837 O O . LYS A 1 106 ? -40.550 6.992 50.440 1.00 84.12 106 LYS A O 1
ATOM 842 N N . LYS A 1 107 ? -39.648 5.208 49.396 1.00 83.44 107 LYS A N 1
ATOM 843 C CA . LYS A 1 107 ? -40.284 4.187 50.250 1.00 83.44 107 LYS A CA 1
ATOM 844 C C . LYS A 1 107 ? -39.966 4.386 51.734 1.00 83.44 107 LYS A C 1
ATOM 846 O O . LYS A 1 107 ? -40.852 4.260 52.574 1.00 83.44 107 LYS A O 1
ATOM 851 N N . LEU A 1 108 ? -38.719 4.736 52.066 1.00 78.06 108 LEU A N 1
ATOM 852 C CA . LEU A 1 108 ? -38.322 5.007 53.453 1.00 78.06 108 LEU A CA 1
ATOM 853 C C . LEU A 1 108 ? -39.032 6.238 54.036 1.00 78.06 108 LEU A C 1
ATOM 855 O O . LEU A 1 108 ? -39.422 6.237 55.204 1.00 78.06 108 LEU A O 1
ATOM 859 N N . ARG A 1 109 ? -39.201 7.286 53.220 1.00 77.81 109 ARG A N 1
ATOM 860 C CA . ARG A 1 109 ? -39.908 8.512 53.611 1.00 77.81 109 ARG A CA 1
ATOM 861 C C . ARG A 1 109 ? -41.407 8.259 53.788 1.00 77.81 109 ARG A C 1
ATOM 863 O O . ARG A 1 109 ? -41.960 8.698 54.783 1.00 77.81 109 ARG A O 1
ATOM 870 N N . GLU A 1 110 ? -42.031 7.500 52.893 1.00 79.94 110 GLU A N 1
ATOM 871 C CA . GLU A 1 110 ? -43.445 7.113 53.003 1.00 79.94 110 GLU A CA 1
ATOM 872 C C . GLU A 1 110 ? -43.711 6.213 54.220 1.00 79.94 110 GLU A C 1
ATOM 874 O O . GLU A 1 110 ? -44.767 6.302 54.846 1.00 79.94 110 GLU A O 1
ATOM 879 N N . TRP A 1 111 ? -42.751 5.358 54.597 1.00 70.75 111 TRP A N 1
ATOM 880 C CA . TRP A 1 111 ? -42.874 4.520 55.792 1.00 70.75 111 TRP A CA 1
ATOM 881 C C . TRP A 1 111 ? -42.866 5.345 57.089 1.00 70.75 111 TRP A C 1
ATOM 883 O O . TRP A 1 111 ? -43.653 5.052 57.987 1.00 70.75 111 TRP A O 1
ATOM 893 N N . LYS A 1 112 ? -42.068 6.425 57.151 1.00 69.88 112 LYS A N 1
ATOM 894 C CA . LYS A 1 112 ? -42.063 7.384 58.273 1.00 69.88 112 LYS A CA 1
ATOM 895 C C . LYS A 1 112 ? -43.445 8.009 58.517 1.00 69.88 112 LYS A C 1
ATOM 897 O O . LYS A 1 112 ? -43.786 8.286 59.663 1.00 69.88 112 LYS A O 1
ATOM 902 N N . ASP A 1 113 ? -44.231 8.226 57.464 1.00 68.12 113 ASP A N 1
ATOM 903 C CA . ASP A 1 113 ? -45.523 8.920 57.548 1.00 68.12 113 ASP A CA 1
ATOM 904 C C . ASP A 1 113 ? -46.675 8.007 58.022 1.00 68.12 113 ASP A C 1
ATOM 906 O O . ASP A 1 113 ? -47.789 8.477 58.279 1.00 68.12 113 ASP A O 1
ATOM 910 N N . LYS A 1 114 ? -46.430 6.700 58.212 1.00 70.62 114 LYS A N 1
ATOM 911 C CA . LYS A 1 114 ? -47.392 5.806 58.873 1.00 70.62 114 LYS A CA 1
ATOM 912 C C . LYS A 1 114 ? -47.408 6.086 60.381 1.00 70.62 114 LYS A C 1
ATOM 914 O O . LYS A 1 114 ? -46.437 5.812 61.079 1.00 70.62 114 LYS A O 1
ATOM 919 N N . LYS A 1 115 ? -48.537 6.598 60.894 1.00 55.53 115 LYS A N 1
ATOM 920 C CA . LYS A 1 115 ? -48.757 6.858 62.331 1.00 55.53 115 LYS A CA 1
ATOM 921 C C . LYS A 1 115 ? -48.494 5.603 63.174 1.00 55.53 115 LYS A C 1
ATOM 923 O O . LYS A 1 115 ? -49.265 4.648 63.123 1.00 55.53 115 LYS A O 1
ATOM 928 N N . LEU A 1 116 ? -47.451 5.652 63.997 1.00 59.16 116 LEU A N 1
ATOM 929 C CA . LEU A 1 116 ? -47.232 4.737 65.115 1.00 59.16 116 LEU A CA 1
ATOM 930 C C . LEU A 1 116 ? -47.978 5.294 66.340 1.00 59.16 116 LEU A C 1
ATOM 932 O O . LEU A 1 116 ? -47.843 6.468 66.664 1.00 59.16 116 LEU A O 1
ATOM 936 N N . GLN A 1 117 ? -48.835 4.481 66.964 1.00 57.47 117 GLN A N 1
ATOM 937 C CA . GLN A 1 117 ? -49.598 4.836 68.169 1.00 57.47 117 GLN A CA 1
ATOM 938 C C . GLN A 1 117 ? -48.867 4.321 69.420 1.00 57.47 117 GLN A C 1
ATOM 940 O O . GLN A 1 117 ? -49.305 3.344 70.026 1.00 57.47 117 GLN A O 1
ATOM 945 N N . TYR A 1 118 ? -47.744 4.933 69.803 1.00 60.00 118 TYR A N 1
ATOM 946 C CA . TYR A 1 118 ? -47.031 4.570 71.035 1.00 60.00 118 TYR A CA 1
ATOM 947 C C . TYR A 1 118 ? -46.896 5.758 72.002 1.00 60.00 118 TYR A C 1
ATOM 949 O O . TYR A 1 118 ? -47.339 6.873 71.746 1.00 60.00 118 TYR A O 1
ATOM 957 N N . VAL A 1 119 ? -46.357 5.488 73.196 1.00 64.88 119 VAL A N 1
ATOM 958 C CA . VAL A 1 119 ? -46.090 6.497 74.233 1.00 64.88 119 VAL A CA 1
ATOM 959 C C . VAL A 1 119 ? -45.047 7.494 73.705 1.00 64.88 119 VAL A C 1
ATOM 961 O O . VAL A 1 119 ? -44.029 7.067 73.165 1.00 64.88 119 VAL A O 1
ATOM 964 N N . TRP A 1 120 ? -45.258 8.800 73.923 1.00 68.81 120 TRP A N 1
ATOM 965 C CA . TRP A 1 120 ? -44.442 9.922 73.404 1.00 68.81 120 TRP A CA 1
ATOM 966 C C . TRP A 1 120 ? -42.916 9.692 73.423 1.00 68.81 120 TRP A C 1
ATOM 968 O O . TRP A 1 120 ? -42.223 10.051 72.469 1.00 68.81 120 TRP A O 1
ATOM 978 N N . PHE A 1 121 ? -42.380 9.070 74.478 1.00 72.25 121 PHE A N 1
ATOM 979 C CA . PHE A 1 121 ? -40.946 8.799 74.601 1.00 72.25 121 PHE A CA 1
ATOM 980 C C . PHE A 1 121 ? -40.408 7.851 73.514 1.00 72.25 121 PHE A C 1
ATOM 982 O O . PHE A 1 121 ? -39.338 8.101 72.960 1.00 72.25 121 PHE A O 1
ATOM 989 N N . TRP A 1 122 ? -41.142 6.787 73.178 1.00 75.81 122 TRP A N 1
ATOM 990 C CA . TRP A 1 122 ? -40.731 5.820 72.154 1.00 75.81 122 TRP A CA 1
ATOM 991 C C . TRP A 1 122 ? -40.837 6.406 70.746 1.00 75.81 122 TRP A C 1
ATOM 993 O O . TRP A 1 122 ? -39.932 6.209 69.935 1.00 75.81 122 TRP A O 1
ATOM 1003 N N . ASP A 1 123 ? -41.879 7.198 70.485 1.00 77.62 123 ASP A N 1
ATOM 1004 C CA . ASP A 1 123 ? -42.067 7.876 69.199 1.00 77.62 123 ASP A CA 1
ATOM 1005 C C . ASP A 1 123 ? -40.885 8.796 68.870 1.00 77.62 123 ASP A C 1
ATOM 1007 O O . ASP A 1 123 ? -40.376 8.772 67.751 1.00 77.62 123 ASP A O 1
ATOM 1011 N N . MET A 1 124 ? -40.383 9.557 69.851 1.00 81.31 124 MET A N 1
ATOM 1012 C CA . MET A 1 124 ? -39.234 10.450 69.663 1.00 81.31 124 MET A CA 1
ATOM 1013 C C . MET A 1 124 ? -37.985 9.701 69.165 1.00 81.31 124 MET A C 1
ATOM 1015 O O . MET A 1 124 ? -37.347 10.135 68.203 1.00 81.31 124 MET A O 1
ATOM 1019 N N . TRP A 1 125 ? -37.645 8.571 69.791 1.00 82.00 125 TRP A N 1
ATOM 1020 C CA . TRP A 1 125 ? -36.483 7.761 69.408 1.00 82.00 125 TRP A CA 1
ATOM 1021 C C . TRP A 1 125 ? -36.662 7.088 68.052 1.00 82.00 125 TRP A C 1
ATOM 1023 O O . TRP A 1 125 ? -35.708 7.008 67.277 1.00 82.00 125 TRP A O 1
ATOM 1033 N N . ILE A 1 126 ? -37.883 6.661 67.737 1.00 80.56 126 ILE A N 1
ATOM 1034 C CA . ILE A 1 126 ? -38.213 6.109 66.428 1.00 80.56 126 ILE A CA 1
ATOM 1035 C C . ILE A 1 126 ? -38.036 7.186 65.348 1.00 80.56 126 ILE A C 1
ATOM 1037 O O . ILE A 1 126 ? -37.306 6.953 64.386 1.00 80.56 126 ILE A O 1
ATOM 1041 N N . TYR A 1 127 ? -38.604 8.386 65.518 1.00 82.12 127 TYR A N 1
ATOM 1042 C CA . TYR A 1 127 ? -38.439 9.494 64.564 1.00 82.12 127 TYR A CA 1
ATOM 1043 C C . TYR A 1 127 ? -36.977 9.918 64.392 1.00 82.12 127 TYR A C 1
ATOM 1045 O O . TYR A 1 127 ? -36.556 10.186 63.262 1.00 82.12 127 TYR A O 1
ATOM 1053 N N . LEU A 1 128 ? -36.197 9.948 65.478 1.00 84.44 128 LEU A N 1
ATOM 1054 C CA . LEU A 1 128 ? -34.756 10.188 65.416 1.00 84.44 128 LEU A CA 1
ATOM 1055 C C . LEU A 1 128 ? -34.056 9.086 64.611 1.00 84.44 128 LEU A C 1
ATOM 1057 O O . LEU A 1 128 ? -33.256 9.390 63.728 1.00 84.44 128 LEU A O 1
ATOM 1061 N N . GLY A 1 129 ? -34.410 7.823 64.855 1.00 84.56 129 GLY A N 1
ATOM 1062 C CA . GLY A 1 129 ? -33.914 6.676 64.101 1.00 84.56 129 GLY A CA 1
ATOM 1063 C C . GLY A 1 129 ? -34.200 6.772 62.607 1.00 84.56 129 GLY A C 1
ATOM 1064 O O . GLY A 1 129 ? -33.290 6.613 61.800 1.00 84.56 129 GLY A O 1
ATOM 1065 N N . TYR A 1 130 ? -35.426 7.127 62.224 1.00 83.12 130 TYR A N 1
ATOM 1066 C CA . TYR A 1 130 ? -35.789 7.377 60.828 1.00 83.12 130 TYR A CA 1
ATOM 1067 C C . TYR A 1 130 ? -35.018 8.533 60.209 1.00 83.12 130 TYR A C 1
ATOM 1069 O O . TYR A 1 130 ? -34.581 8.442 59.063 1.00 83.12 130 TYR A O 1
ATOM 1077 N N . PHE A 1 131 ? -34.872 9.636 60.940 1.00 84.06 131 PHE A N 1
ATOM 1078 C CA . PHE A 1 131 ? -34.125 10.787 60.456 1.00 84.06 131 PHE A CA 1
ATOM 1079 C C . PHE A 1 131 ? -32.668 10.403 60.181 1.00 84.06 131 PHE A C 1
ATOM 1081 O O . PHE A 1 131 ? -32.171 10.648 59.08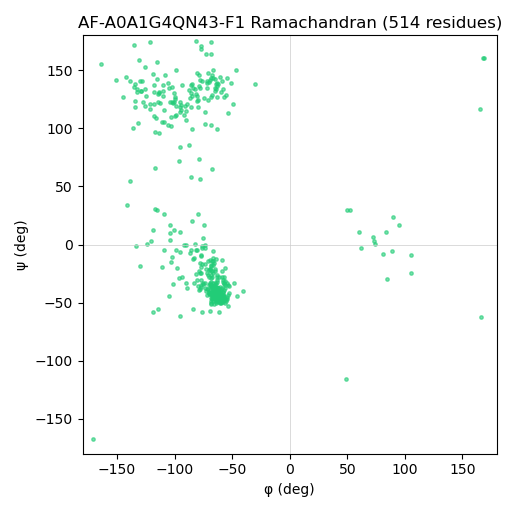1 1.00 84.06 131 PHE A O 1
ATOM 1088 N N . VAL A 1 132 ? -32.024 9.718 61.130 1.00 86.19 132 VAL A N 1
ATOM 1089 C CA . VAL A 1 132 ? -30.660 9.199 60.974 1.00 86.19 132 VAL A CA 1
ATOM 1090 C C . VAL A 1 132 ? -30.590 8.195 59.823 1.00 86.19 132 VAL A C 1
ATOM 1092 O O . VAL A 1 132 ? -29.704 8.318 58.986 1.00 86.19 132 VAL A O 1
ATOM 1095 N N . ALA A 1 133 ? -31.546 7.274 59.697 1.00 84.88 133 ALA A N 1
ATOM 1096 C CA . ALA A 1 133 ? -31.592 6.306 58.603 1.00 84.88 133 ALA A CA 1
ATOM 1097 C C . ALA A 1 133 ? -31.720 6.972 57.225 1.00 84.88 133 ALA A C 1
ATOM 1099 O O . ALA A 1 133 ? -31.020 6.579 56.293 1.00 84.88 133 ALA A O 1
ATOM 1100 N N . ILE A 1 134 ? -32.553 8.010 57.092 1.00 84.38 134 ILE A N 1
ATOM 1101 C CA . ILE A 1 134 ? -32.681 8.794 55.855 1.00 84.38 134 ILE A CA 1
ATOM 1102 C C . ILE A 1 134 ? -31.359 9.503 55.542 1.00 84.38 134 ILE A C 1
ATOM 1104 O O . ILE A 1 134 ? -30.884 9.421 54.410 1.00 84.38 134 ILE A O 1
ATOM 1108 N N . VAL A 1 135 ? -30.744 10.172 56.521 1.00 86.62 135 VAL A N 1
ATOM 1109 C CA . VAL A 1 135 ? -29.470 10.888 56.327 1.00 86.62 135 VAL A CA 1
ATOM 1110 C C . VAL A 1 135 ? -28.334 9.917 55.985 1.00 86.62 135 VAL A C 1
ATOM 1112 O O . VAL A 1 135 ? -27.583 10.161 55.041 1.00 86.62 135 VAL A O 1
ATOM 1115 N N . CYS A 1 136 ? -28.238 8.780 56.675 1.00 87.06 136 CYS A N 1
ATOM 1116 C CA . CYS A 1 136 ? -27.271 7.726 56.378 1.00 87.06 136 CYS A CA 1
ATOM 1117 C C . CYS A 1 136 ? -27.498 7.131 54.984 1.00 87.06 136 CYS A C 1
ATOM 1119 O O . CYS A 1 136 ? -26.545 7.013 54.220 1.00 87.06 136 CYS A O 1
ATOM 1121 N N . ALA A 1 137 ? -28.739 6.811 54.608 1.00 85.06 137 ALA A N 1
ATOM 1122 C CA . ALA A 1 137 ? -29.055 6.307 53.272 1.00 85.06 137 ALA A CA 1
ATOM 1123 C C . ALA A 1 137 ? -28.750 7.334 52.167 1.00 85.06 137 ALA A C 1
ATOM 1125 O O . ALA A 1 137 ? -28.383 6.948 51.061 1.00 85.06 137 ALA A O 1
ATOM 1126 N N . LEU A 1 138 ? -28.862 8.635 52.459 1.00 84.81 138 LEU A N 1
ATOM 1127 C CA . LEU A 1 138 ? -28.462 9.704 51.543 1.00 84.81 138 LEU A CA 1
ATOM 1128 C C . LEU A 1 138 ? -26.946 9.766 51.369 1.00 84.81 138 LEU A C 1
ATOM 1130 O O . LEU A 1 138 ? -26.458 9.666 50.247 1.00 84.81 138 LEU A O 1
ATOM 1134 N N . VAL A 1 139 ? -26.212 9.936 52.468 1.00 89.81 139 VAL A N 1
ATOM 1135 C CA . VAL A 1 139 ? -24.768 10.193 52.425 1.00 89.81 139 VAL A CA 1
ATOM 1136 C C . VAL A 1 139 ? -24.004 8.908 52.126 1.00 89.81 139 VAL A C 1
ATOM 1138 O O . VAL A 1 139 ? -23.310 8.821 51.116 1.00 89.81 139 VAL A O 1
ATOM 1141 N N . LEU A 1 140 ? -24.172 7.879 52.960 1.00 90.69 140 LEU A N 1
ATOM 1142 C CA . LEU A 1 140 ? -23.469 6.607 52.788 1.00 90.69 140 LEU A CA 1
ATOM 1143 C C . LEU A 1 140 ? -23.966 5.864 51.551 1.00 90.69 140 LEU A C 1
ATOM 1145 O O . LEU A 1 140 ? -23.163 5.248 50.860 1.00 90.69 140 LEU A O 1
ATOM 1149 N N . GLY A 1 141 ? -25.261 5.947 51.231 1.00 87.88 141 GLY A N 1
ATOM 1150 C CA . GLY A 1 141 ? -25.793 5.291 50.038 1.00 87.88 141 GLY A CA 1
ATOM 1151 C C . GLY A 1 141 ? -25.256 5.884 48.734 1.00 87.88 141 GLY A C 1
ATOM 1152 O O . GLY A 1 141 ? -24.961 5.143 47.794 1.00 87.88 141 GLY A O 1
ATOM 1153 N N . PHE A 1 142 ? -25.060 7.206 48.686 1.00 89.56 142 PHE A N 1
ATOM 1154 C CA . PHE A 1 142 ? -24.394 7.860 47.560 1.00 89.56 142 PHE A CA 1
ATOM 1155 C C . PHE A 1 142 ? -22.919 7.450 47.469 1.00 89.56 142 PHE A C 1
ATOM 1157 O O . PHE A 1 142 ? -22.461 7.088 46.388 1.00 89.56 142 PHE A O 1
ATOM 1164 N N . ILE A 1 143 ? -22.201 7.434 48.600 1.00 92.50 143 ILE A N 1
ATOM 1165 C CA . ILE A 1 143 ? -20.788 7.023 48.663 1.00 92.50 143 ILE A CA 1
ATOM 1166 C C . ILE A 1 143 ? -20.611 5.580 48.172 1.00 92.50 143 ILE A C 1
ATOM 1168 O O . ILE A 1 143 ? -19.762 5.327 47.320 1.00 92.50 143 ILE A O 1
ATOM 1172 N N . TRP A 1 144 ? -21.425 4.637 48.655 1.00 91.88 144 TRP A N 1
ATOM 1173 C CA . TRP A 1 144 ? -21.330 3.232 48.251 1.00 91.88 144 TRP A CA 1
ATOM 1174 C C . TRP A 1 144 ? -21.678 3.019 46.777 1.00 91.88 144 TRP A C 1
ATOM 1176 O O . TRP A 1 144 ? -20.940 2.325 46.081 1.00 91.88 144 TRP A O 1
ATOM 1186 N N . ASN A 1 145 ? -22.745 3.643 46.264 1.00 89.62 145 ASN A N 1
ATOM 1187 C CA . ASN A 1 145 ? -23.072 3.545 44.835 1.00 89.62 145 ASN A CA 1
ATOM 1188 C C . ASN A 1 145 ? -21.997 4.179 43.951 1.00 89.62 145 ASN A C 1
ATOM 1190 O O . ASN A 1 145 ? -21.661 3.611 42.912 1.00 89.62 145 ASN A O 1
ATOM 1194 N N . ALA A 1 146 ? -21.418 5.309 44.365 1.00 91.44 146 ALA A N 1
ATOM 1195 C CA . ALA A 1 146 ? -20.280 5.901 43.672 1.00 91.44 146 ALA A CA 1
ATOM 1196 C C . ALA A 1 146 ? -19.074 4.947 43.676 1.00 91.44 146 ALA A C 1
ATOM 1198 O O . ALA A 1 146 ? -18.477 4.723 42.627 1.00 91.44 146 ALA A O 1
ATOM 1199 N N . ALA A 1 147 ? -18.762 4.313 44.811 1.00 93.31 147 ALA A N 1
ATOM 1200 C CA . ALA A 1 147 ? -17.670 3.345 44.915 1.00 93.31 147 ALA A CA 1
ATOM 1201 C C . ALA A 1 147 ? -17.879 2.119 44.005 1.00 93.31 147 ALA A C 1
ATOM 1203 O O . ALA A 1 147 ? -16.967 1.740 43.271 1.00 93.31 147 ALA A O 1
ATOM 1204 N N . PHE A 1 148 ? -19.081 1.532 43.987 1.00 92.88 148 PHE A N 1
ATOM 1205 C CA . PHE A 1 148 ? -19.404 0.414 43.090 1.00 92.88 148 PHE A CA 1
ATOM 1206 C C . PHE A 1 148 ? -19.366 0.820 41.612 1.00 92.88 148 PHE A C 1
ATOM 1208 O O . PHE A 1 148 ? -18.864 0.068 40.777 1.00 92.88 148 PHE A O 1
ATOM 1215 N N . SER A 1 149 ? -19.829 2.031 41.297 1.00 91.94 149 SER A N 1
ATOM 1216 C CA . SER A 1 149 ? -19.773 2.599 39.946 1.00 91.94 149 SER A CA 1
ATOM 1217 C C . SER A 1 149 ? -18.334 2.787 39.467 1.00 91.94 149 SER A C 1
ATOM 1219 O O . SER A 1 149 ? -18.006 2.404 38.346 1.00 91.94 149 SER A O 1
ATOM 1221 N N . ILE A 1 150 ? -17.459 3.319 40.328 1.00 92.94 150 ILE A N 1
ATOM 1222 C CA . ILE A 1 150 ? -16.027 3.477 40.043 1.00 92.94 150 ILE A CA 1
ATOM 1223 C C . ILE A 1 150 ? -15.374 2.110 39.832 1.00 92.94 150 ILE A C 1
ATOM 1225 O O . ILE A 1 150 ? -14.613 1.947 38.882 1.00 92.94 150 ILE A O 1
ATOM 1229 N N . LEU A 1 151 ? -15.692 1.119 40.670 1.00 93.94 151 LEU A N 1
ATOM 1230 C CA . LEU A 1 151 ? -15.162 -0.238 40.531 1.00 93.94 151 LEU A CA 1
ATOM 1231 C C . LEU A 1 151 ? -15.562 -0.870 39.188 1.00 93.94 151 LEU A C 1
ATOM 1233 O O . LEU A 1 151 ? -14.705 -1.396 38.480 1.00 93.94 151 LEU A O 1
ATOM 1237 N N . LEU A 1 152 ? -16.842 -0.788 38.812 1.00 91.19 152 LEU A N 1
ATOM 1238 C CA . LEU A 1 152 ? -17.333 -1.304 37.532 1.00 91.19 152 LEU A CA 1
ATOM 1239 C C . LEU A 1 152 ? -16.674 -0.592 36.346 1.00 91.19 152 LEU A C 1
ATOM 1241 O O . LEU A 1 152 ? -16.191 -1.250 35.422 1.00 91.19 152 LEU A O 1
ATOM 1245 N N . ALA A 1 153 ? -16.624 0.743 36.387 1.00 90.38 153 ALA A N 1
ATOM 1246 C CA . ALA A 1 153 ? -15.975 1.537 35.353 1.00 90.38 153 ALA A CA 1
ATOM 1247 C C . ALA A 1 153 ? -14.493 1.161 35.221 1.00 90.38 153 ALA A C 1
ATOM 1249 O O . ALA A 1 153 ? -14.024 0.952 34.108 1.00 90.38 153 ALA A O 1
ATOM 1250 N N . ALA A 1 154 ? -13.774 0.991 36.335 1.00 92.62 154 ALA A N 1
ATOM 1251 C CA . ALA A 1 154 ? -12.374 0.579 36.330 1.00 92.62 154 ALA A CA 1
ATOM 1252 C C . ALA A 1 154 ? -12.178 -0.790 35.657 1.00 92.62 154 ALA A C 1
ATOM 1254 O O . ALA A 1 154 ? -11.316 -0.916 34.790 1.00 92.62 154 ALA A O 1
ATOM 1255 N N . VAL A 1 155 ? -13.001 -1.793 35.984 1.00 91.62 155 VAL A N 1
ATOM 1256 C CA . VAL A 1 155 ? -12.919 -3.130 35.363 1.00 91.62 155 VAL A CA 1
ATOM 1257 C C . VAL A 1 155 ? -13.148 -3.056 33.850 1.00 91.62 155 VAL A C 1
ATOM 1259 O O . VAL A 1 155 ? -12.363 -3.615 33.079 1.00 91.62 155 VAL A O 1
ATOM 1262 N N . ILE A 1 156 ? -14.182 -2.335 33.407 1.00 89.56 156 ILE A N 1
ATOM 1263 C CA . ILE A 1 156 ? -14.493 -2.204 31.977 1.00 89.56 156 ILE A CA 1
ATOM 1264 C C . ILE A 1 156 ? -13.404 -1.403 31.248 1.00 89.56 156 ILE A C 1
ATOM 1266 O O . ILE A 1 156 ? -12.988 -1.807 30.163 1.00 89.56 156 ILE A O 1
ATOM 1270 N N . ILE A 1 157 ? -12.890 -0.322 31.844 1.00 89.50 157 ILE A N 1
ATOM 1271 C CA . ILE A 1 157 ? -11.820 0.507 31.265 1.00 89.50 157 ILE A CA 1
ATOM 1272 C C . ILE A 1 157 ? -10.507 -0.278 31.151 1.00 89.50 157 ILE A C 1
ATOM 1274 O O . ILE A 1 157 ? -9.825 -0.169 30.131 1.00 89.50 157 ILE A O 1
ATOM 1278 N N . ILE A 1 158 ? -10.151 -1.098 32.143 1.00 92.31 158 ILE A N 1
ATOM 1279 C CA . ILE A 1 158 ? -8.967 -1.971 32.067 1.00 92.31 158 ILE A CA 1
ATOM 1280 C C . ILE A 1 158 ? -9.127 -2.974 30.916 1.00 92.31 158 ILE A C 1
ATOM 1282 O O . ILE A 1 158 ? -8.222 -3.110 30.090 1.00 92.31 158 ILE A O 1
ATOM 1286 N N . GLY A 1 159 ? -10.298 -3.613 30.803 1.00 90.25 159 GLY A N 1
ATOM 1287 C CA . GLY A 1 159 ? -10.609 -4.510 29.686 1.00 90.25 159 GLY A CA 1
ATOM 1288 C C . GLY A 1 159 ? -10.544 -3.808 28.325 1.00 90.25 159 GLY A C 1
ATOM 1289 O O . GLY A 1 159 ? -9.928 -4.321 27.390 1.00 90.25 159 GLY A O 1
ATOM 1290 N N . MET A 1 160 ? -11.110 -2.601 28.226 1.00 88.94 160 MET A N 1
ATOM 1291 C CA . MET A 1 160 ? -11.032 -1.743 27.039 1.00 88.94 160 MET A CA 1
ATOM 1292 C C . MET A 1 160 ? -9.589 -1.406 26.683 1.00 88.94 160 MET A C 1
ATOM 1294 O O . MET A 1 160 ? -9.214 -1.519 25.521 1.00 88.94 160 MET A O 1
ATOM 1298 N N . THR A 1 161 ? -8.771 -1.031 27.664 1.00 90.06 161 THR A N 1
ATOM 1299 C CA . THR A 1 161 ? -7.366 -0.667 27.445 1.00 90.06 161 THR A CA 1
ATOM 1300 C C . THR A 1 161 ? -6.595 -1.847 26.862 1.00 90.06 161 THR A C 1
ATOM 1302 O O . THR A 1 161 ? -5.961 -1.701 25.819 1.00 90.06 161 THR A O 1
ATOM 1305 N N . GLY A 1 162 ? -6.724 -3.038 27.458 1.00 90.56 162 GLY A N 1
ATOM 1306 C CA . GLY A 1 162 ? -6.095 -4.254 26.935 1.00 90.56 162 GLY A CA 1
ATOM 1307 C C . GLY A 1 162 ? -6.551 -4.592 25.512 1.00 90.56 162 GLY A C 1
ATOM 1308 O O . GLY A 1 162 ? -5.730 -4.896 24.643 1.00 90.56 162 GLY A O 1
ATOM 1309 N N . PHE A 1 163 ? -7.850 -4.462 25.237 1.00 88.75 163 PHE A N 1
ATOM 1310 C CA . PHE A 1 163 ? -8.400 -4.660 23.900 1.00 88.75 163 PHE A CA 1
ATOM 1311 C C . PHE A 1 163 ? -7.879 -3.631 22.883 1.00 88.75 163 PHE A C 1
ATOM 1313 O O . PHE A 1 163 ? -7.498 -4.012 21.776 1.00 88.75 163 PHE A O 1
ATOM 1320 N N . PHE A 1 164 ? -7.817 -2.344 23.235 1.00 87.81 164 PHE A N 1
ATOM 1321 C CA . PHE A 1 164 ? -7.298 -1.295 22.355 1.00 87.81 164 PHE A CA 1
ATOM 1322 C C . PHE A 1 164 ? -5.800 -1.453 22.096 1.00 87.81 164 PHE A C 1
ATOM 1324 O O . PHE A 1 164 ? -5.366 -1.221 20.967 1.00 87.81 164 PHE A O 1
ATOM 1331 N N . SER A 1 165 ? -5.015 -1.895 23.080 1.00 87.38 165 SER A N 1
ATOM 1332 C CA . SER A 1 165 ? -3.606 -2.249 22.876 1.00 87.38 165 SER A CA 1
ATOM 1333 C C . SER A 1 165 ? -3.462 -3.402 21.879 1.00 87.38 165 SER A C 1
ATOM 1335 O O . SER A 1 165 ? -2.687 -3.295 20.929 1.00 87.38 165 SER A O 1
ATOM 1337 N N . PHE A 1 166 ? -4.257 -4.467 22.028 1.00 86.69 166 PHE A N 1
ATOM 1338 C CA . PHE A 1 166 ? -4.274 -5.591 21.086 1.00 86.69 166 PHE A CA 1
ATOM 1339 C C . PHE A 1 166 ? -4.716 -5.171 19.675 1.00 86.69 166 PHE A C 1
ATOM 1341 O O . PHE A 1 166 ? -4.061 -5.511 18.689 1.00 86.69 166 PHE A O 1
ATOM 1348 N N . PHE A 1 167 ? -5.791 -4.385 19.570 1.00 86.25 167 PHE A N 1
ATOM 1349 C CA . PHE A 1 167 ? -6.272 -3.836 18.303 1.00 86.25 167 PHE A CA 1
ATOM 1350 C C . PHE A 1 167 ? -5.209 -2.967 17.629 1.00 86.25 167 PHE A C 1
ATOM 1352 O O . PHE A 1 167 ? -4.962 -3.122 16.436 1.00 86.25 167 PHE A O 1
ATOM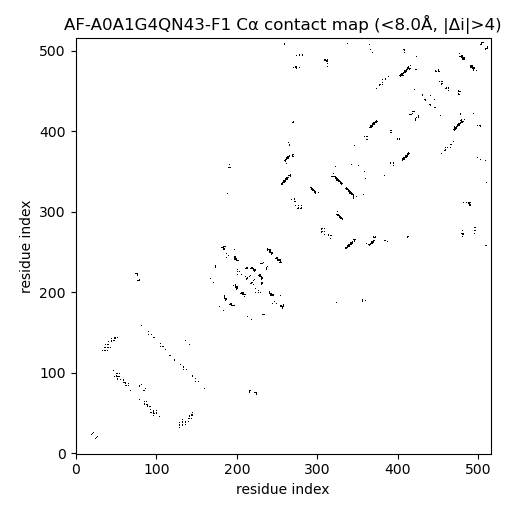 1359 N N . SER A 1 168 ? -4.554 -2.091 18.391 1.00 85.06 168 SER A N 1
ATOM 1360 C CA . SER A 1 168 ? -3.501 -1.212 17.879 1.00 85.06 168 SER A CA 1
ATOM 1361 C C . SER A 1 168 ? -2.310 -2.017 17.373 1.00 85.06 168 SER A C 1
ATOM 1363 O O . SER A 1 168 ? -1.786 -1.703 16.309 1.00 85.06 168 SER A O 1
ATOM 1365 N N . LEU A 1 169 ? -1.923 -3.089 18.074 1.00 86.56 169 LEU A N 1
ATOM 1366 C CA . LEU A 1 169 ? -0.860 -3.989 17.630 1.00 86.56 169 LEU A CA 1
ATOM 1367 C C . LEU A 1 169 ? -1.226 -4.682 16.310 1.00 86.56 169 LEU A C 1
ATOM 1369 O O . LEU A 1 169 ? -0.423 -4.676 15.381 1.00 86.56 169 LEU A O 1
ATOM 1373 N N . LEU A 1 170 ? -2.432 -5.246 16.198 1.00 81.12 170 LEU A N 1
ATOM 1374 C CA . LEU A 1 170 ? -2.900 -5.878 14.957 1.00 81.12 170 LEU A CA 1
ATOM 1375 C C . LEU A 1 170 ? -3.010 -4.887 13.796 1.00 81.12 170 LEU A C 1
ATOM 1377 O O . LEU A 1 170 ? -2.628 -5.189 12.669 1.00 81.12 170 LEU A O 1
ATOM 1381 N N . TRP A 1 171 ? -3.542 -3.698 14.062 1.00 82.12 171 TRP A N 1
ATOM 1382 C CA . TRP A 1 171 ? -3.673 -2.656 13.053 1.00 82.12 171 TRP A CA 1
ATOM 1383 C C . TRP A 1 171 ? -2.299 -2.174 12.579 1.00 82.12 171 TRP A C 1
ATOM 1385 O O . TRP 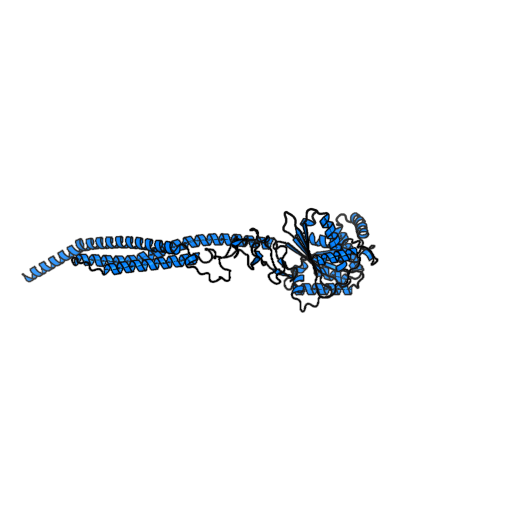A 1 171 ? -2.076 -2.008 11.379 1.00 82.12 171 TRP A O 1
ATOM 1395 N N . LEU A 1 172 ? -1.356 -2.007 13.509 1.00 84.19 172 LEU A N 1
ATOM 1396 C CA . LEU A 1 172 ? 0.009 -1.605 13.203 1.00 84.19 172 LEU A CA 1
ATOM 1397 C C . LEU A 1 172 ? 0.749 -2.689 12.413 1.00 84.19 172 LEU A C 1
ATOM 1399 O O . LEU A 1 172 ? 1.415 -2.357 11.438 1.00 84.19 172 LEU A O 1
ATOM 1403 N N . THR A 1 173 ? 0.617 -3.970 12.773 1.00 80.56 173 THR A N 1
ATOM 1404 C CA . THR A 1 173 ? 1.252 -5.060 12.013 1.00 80.56 173 THR A CA 1
ATOM 1405 C C . THR A 1 173 ? 0.692 -5.160 10.597 1.00 80.56 173 THR A C 1
ATOM 1407 O O . THR A 1 173 ? 1.480 -5.253 9.658 1.00 80.56 173 THR A O 1
ATOM 1410 N N . ASP A 1 174 ? -0.627 -5.045 10.411 1.00 76.44 174 ASP A N 1
ATOM 1411 C CA . ASP A 1 174 ? -1.254 -5.013 9.081 1.00 76.44 174 ASP A CA 1
ATOM 1412 C C . ASP A 1 174 ? -0.707 -3.849 8.235 1.00 76.44 174 ASP A C 1
ATOM 1414 O O . ASP A 1 174 ? -0.283 -4.042 7.094 1.00 76.44 174 ASP A O 1
ATOM 1418 N N . ARG A 1 175 ? -0.608 -2.647 8.821 1.00 76.56 175 ARG A N 1
ATOM 1419 C CA . ARG A 1 175 ? -0.030 -1.470 8.153 1.00 76.56 175 ARG A CA 1
ATOM 1420 C C . ARG A 1 175 ? 1.448 -1.638 7.826 1.00 76.56 175 ARG A C 1
ATOM 1422 O O . ARG A 1 175 ? 1.848 -1.322 6.708 1.00 76.56 175 ARG A O 1
ATOM 1429 N N . ILE A 1 176 ? 2.249 -2.147 8.759 1.00 79.62 176 ILE A N 1
ATOM 1430 C CA . ILE A 1 176 ? 3.677 -2.401 8.539 1.00 79.62 176 ILE A CA 1
ATOM 1431 C C . ILE A 1 176 ? 3.865 -3.420 7.417 1.00 79.62 176 ILE A C 1
ATOM 1433 O O . ILE A 1 176 ? 4.743 -3.224 6.585 1.00 79.62 176 ILE A O 1
ATOM 1437 N N . VAL A 1 177 ? 3.051 -4.478 7.353 1.00 73.56 177 VAL A N 1
ATOM 1438 C CA . VAL A 1 177 ? 3.126 -5.475 6.274 1.00 73.56 177 VAL A CA 1
ATOM 1439 C C . VAL A 1 177 ? 2.816 -4.841 4.919 1.00 73.56 177 VAL A C 1
ATOM 1441 O O . VAL A 1 177 ? 3.574 -5.059 3.976 1.00 73.56 177 VAL A O 1
ATOM 1444 N N . LEU A 1 178 ? 1.763 -4.023 4.824 1.00 70.38 178 LEU A N 1
ATOM 1445 C CA . LEU A 1 178 ? 1.412 -3.321 3.582 1.00 70.38 178 LEU A CA 1
ATOM 1446 C C . LEU A 1 178 ? 2.524 -2.364 3.127 1.00 70.38 178 LEU A C 1
ATOM 1448 O O . LEU A 1 178 ? 2.878 -2.358 1.949 1.00 70.38 178 LEU A O 1
ATOM 1452 N N . ILE A 1 179 ? 3.110 -1.606 4.062 1.00 68.19 179 ILE A N 1
ATOM 1453 C CA . ILE A 1 179 ? 4.209 -0.670 3.780 1.00 68.19 179 ILE A CA 1
ATOM 1454 C C . ILE A 1 179 ? 5.486 -1.424 3.395 1.00 68.19 179 ILE A C 1
ATOM 1456 O O . ILE A 1 179 ? 6.094 -1.102 2.382 1.00 68.19 179 ILE A O 1
ATOM 1460 N N . ARG A 1 180 ? 5.886 -2.450 4.161 1.00 61.34 180 ARG A N 1
ATOM 1461 C CA . ARG A 1 180 ? 7.113 -3.228 3.904 1.00 61.34 180 ARG A CA 1
ATOM 1462 C C . ARG A 1 180 ? 7.057 -4.003 2.601 1.00 61.34 180 ARG A C 1
ATOM 1464 O O . ARG A 1 180 ? 8.076 -4.135 1.938 1.00 61.34 180 ARG A O 1
ATOM 1471 N N . ARG A 1 181 ? 5.888 -4.542 2.250 1.00 60.50 181 ARG A N 1
ATOM 1472 C CA . ARG A 1 181 ? 5.704 -5.243 0.977 1.00 60.50 181 ARG A CA 1
ATOM 1473 C C . ARG A 1 181 ? 5.433 -4.277 -0.179 1.00 60.50 181 ARG A C 1
ATOM 1475 O O . ARG A 1 181 ? 5.264 -4.752 -1.293 1.00 60.50 181 ARG A O 1
ATOM 1482 N N . SER A 1 182 ? 5.394 -2.961 0.062 1.00 55.53 182 SER A N 1
ATOM 1483 C CA . SER A 1 182 ? 5.096 -1.928 -0.939 1.00 55.53 182 SER A CA 1
ATOM 1484 C C . SER A 1 182 ? 3.837 -2.217 -1.762 1.00 55.53 182 SER A C 1
ATOM 1486 O O . SER A 1 182 ? 3.740 -1.796 -2.915 1.00 55.53 182 SER A O 1
ATOM 1488 N N . ILE A 1 183 ? 2.863 -2.920 -1.172 1.00 60.41 183 ILE A N 1
ATOM 1489 C CA . ILE A 1 183 ? 1.639 -3.332 -1.860 1.00 60.41 183 ILE A CA 1
ATOM 1490 C C . ILE A 1 183 ? 0.780 -2.089 -2.028 1.00 60.41 183 ILE A C 1
ATOM 1492 O O . ILE A 1 183 ? 0.159 -1.592 -1.085 1.00 60.41 183 ILE A O 1
ATOM 1496 N N . HIS A 1 184 ? 0.769 -1.579 -3.247 1.00 60.75 184 HIS A N 1
ATOM 1497 C CA . HIS A 1 184 ? -0.086 -0.491 -3.657 1.00 60.75 184 HIS A CA 1
ATOM 1498 C C . HIS A 1 184 ? -0.785 -0.915 -4.930 1.00 60.75 184 HIS A C 1
ATOM 1500 O O . HIS A 1 184 ? -0.137 -1.376 -5.863 1.00 60.75 184 HIS A O 1
ATOM 1506 N N . ASN A 1 185 ? -2.096 -0.719 -4.978 1.00 62.72 185 ASN A N 1
ATOM 1507 C CA . ASN A 1 185 ? -2.852 -1.075 -6.162 1.00 62.72 185 ASN A CA 1
ATOM 1508 C C . ASN A 1 185 ? -2.890 0.141 -7.085 1.00 62.72 185 ASN A C 1
ATOM 1510 O O . ASN A 1 185 ? -3.583 1.125 -6.785 1.00 62.72 185 ASN A O 1
ATOM 1514 N N . ARG A 1 186 ? -2.134 0.092 -8.184 1.00 66.44 186 ARG A N 1
ATOM 1515 C CA . ARG A 1 186 ? -2.351 0.975 -9.337 1.00 66.44 186 ARG A CA 1
ATOM 1516 C C . ARG A 1 186 ? -3.370 0.336 -10.257 1.00 66.44 186 ARG A C 1
ATOM 1518 O O . ARG A 1 186 ? -3.280 -0.849 -10.569 1.00 66.44 186 ARG A O 1
ATOM 1525 N N . CYS A 1 187 ? -4.332 1.139 -10.679 1.00 66.50 187 CYS A N 1
ATOM 1526 C CA . CYS A 1 187 ? -5.297 0.709 -11.669 1.00 66.50 187 CYS A CA 1
ATOM 1527 C C . CYS A 1 187 ? -4.683 0.746 -13.082 1.00 66.50 187 CYS A C 1
ATOM 1529 O O . CYS A 1 187 ? -4.091 1.771 -13.427 1.00 66.50 187 CYS A O 1
ATOM 1531 N N . PRO A 1 188 ? -4.870 -0.301 -13.909 1.00 61.50 188 PRO A N 1
ATOM 1532 C CA . PRO A 1 188 ? -4.381 -0.326 -15.290 1.00 61.50 188 PRO A CA 1
ATOM 1533 C C . PRO A 1 188 ? -5.129 0.643 -16.219 1.00 61.50 188 PRO A C 1
ATOM 1535 O O . PRO A 1 188 ? -4.597 1.031 -17.247 1.00 61.50 188 PRO A O 1
ATOM 1538 N N . ILE A 1 189 ? -6.346 1.070 -15.865 1.00 64.62 189 ILE A N 1
ATOM 1539 C CA . ILE A 1 189 ? -7.130 2.002 -16.689 1.00 64.62 189 ILE A CA 1
ATOM 1540 C C . ILE A 1 189 ? -6.922 3.441 -16.214 1.00 64.62 189 ILE A C 1
ATOM 1542 O O . ILE A 1 189 ? -6.383 4.270 -16.940 1.00 64.62 189 ILE A O 1
ATOM 1546 N N . CYS A 1 190 ? -7.293 3.757 -14.968 1.00 64.69 190 CYS A N 1
ATOM 1547 C CA . CYS A 1 190 ? -7.250 5.146 -14.495 1.00 64.69 190 CYS A CA 1
ATOM 1548 C C . CYS A 1 190 ? -5.898 5.601 -13.933 1.00 64.69 190 CYS A C 1
ATOM 1550 O O . CYS A 1 190 ? -5.781 6.763 -13.549 1.00 64.69 190 CYS A O 1
ATOM 1552 N N . LYS A 1 191 ? -4.903 4.707 -13.818 1.00 63.16 191 LYS A N 1
ATOM 1553 C CA . LYS A 1 191 ? -3.522 4.994 -13.363 1.00 63.16 191 LYS A CA 1
ATOM 1554 C C . LYS A 1 191 ? -3.388 5.521 -11.925 1.00 63.16 191 LYS A C 1
ATOM 1556 O O . LYS A 1 191 ? -2.279 5.639 -11.408 1.00 63.16 191 LYS A O 1
ATOM 1561 N N . ARG A 1 192 ? -4.509 5.728 -11.223 1.00 65.25 192 ARG A N 1
ATOM 1562 C CA . ARG A 1 192 ? -4.548 6.190 -9.830 1.00 65.25 192 ARG A CA 1
ATOM 1563 C C . ARG A 1 192 ? -4.093 5.107 -8.864 1.00 65.25 192 ARG A C 1
ATOM 1565 O O . ARG A 1 192 ? -4.488 3.940 -8.950 1.00 65.25 192 ARG A O 1
ATOM 1572 N N . LYS A 1 193 ? -3.315 5.540 -7.873 1.00 65.56 193 LYS A N 1
ATOM 1573 C CA . LYS A 1 193 ? -2.899 4.735 -6.728 1.00 65.56 193 LYS A CA 1
ATOM 1574 C C . LYS A 1 193 ? -4.018 4.696 -5.691 1.00 65.56 193 LYS A C 1
ATOM 1576 O O . LYS A 1 193 ? -4.487 5.736 -5.233 1.00 65.56 193 LYS A O 1
ATOM 1581 N N . SER A 1 194 ? -4.402 3.498 -5.268 1.00 66.81 194 SER A N 1
ATOM 1582 C CA . SER A 1 194 ? -5.298 3.304 -4.127 1.00 66.81 194 SER A CA 1
ATOM 1583 C C . SER A 1 194 ? -4.584 2.521 -3.027 1.00 66.81 194 SER A C 1
ATOM 1585 O O . SER A 1 194 ? -3.937 1.505 -3.277 1.00 66.81 194 SER A O 1
ATOM 1587 N N . VAL A 1 195 ? -4.667 3.021 -1.789 1.00 65.50 195 VAL A N 1
ATOM 1588 C CA . VAL A 1 195 ? -4.097 2.333 -0.613 1.00 65.50 195 VAL A CA 1
ATOM 1589 C C . VAL A 1 195 ? -4.973 1.146 -0.210 1.00 65.50 195 VAL A C 1
ATOM 1591 O O . VAL A 1 195 ? -4.478 0.147 0.300 1.00 65.50 195 VAL A O 1
ATOM 1594 N N . ILE A 1 196 ? -6.287 1.267 -0.407 1.00 71.62 196 ILE A N 1
ATOM 1595 C CA . ILE A 1 196 ? -7.272 0.229 -0.112 1.00 71.62 196 ILE A CA 1
ATOM 1596 C C . ILE A 1 196 ? -8.216 0.163 -1.318 1.00 71.62 196 ILE A C 1
ATOM 1598 O O . ILE A 1 196 ? -8.857 1.176 -1.613 1.00 71.62 196 ILE A O 1
ATOM 1602 N N . PRO A 1 197 ? -8.286 -0.976 -2.026 1.00 75.94 197 PRO A N 1
ATOM 1603 C CA . PRO A 1 197 ? -9.235 -1.157 -3.110 1.00 75.94 197 PRO A CA 1
ATOM 1604 C C . PRO A 1 197 ? -10.633 -1.437 -2.546 1.00 75.94 197 PRO A C 1
ATOM 1606 O O . PRO A 1 197 ? -10.810 -1.709 -1.353 1.00 75.94 197 PRO A O 1
ATOM 1609 N N . VAL A 1 198 ? -11.633 -1.381 -3.413 1.00 83.69 198 VAL A N 1
ATOM 1610 C CA . VAL A 1 198 ? -13.000 -1.774 -3.073 1.00 83.69 198 VAL A CA 1
ATOM 1611 C C . VAL A 1 198 ? -13.106 -3.291 -3.199 1.00 83.69 198 VAL A C 1
ATOM 1613 O O . VAL A 1 198 ? -12.629 -3.835 -4.183 1.00 83.69 198 VAL A O 1
ATOM 1616 N N . PHE A 1 199 ? -13.695 -3.980 -2.223 1.00 84.25 199 PHE A N 1
ATOM 1617 C CA . PHE A 1 199 ? -13.806 -5.446 -2.241 1.00 84.25 199 PHE A CA 1
ATOM 1618 C C . PHE A 1 199 ? -15.238 -5.907 -2.490 1.00 84.25 199 PHE A C 1
ATOM 1620 O O . PHE A 1 199 ? -16.176 -5.284 -1.992 1.00 84.25 199 PHE A O 1
ATOM 1627 N N . ILE A 1 200 ? -15.397 -7.022 -3.199 1.00 85.44 200 ILE A N 1
ATOM 1628 C CA . ILE A 1 200 ? -16.701 -7.619 -3.503 1.00 85.44 200 ILE A CA 1
ATOM 1629 C C . ILE A 1 200 ? -16.924 -8.861 -2.632 1.00 85.44 200 ILE A C 1
ATOM 1631 O O . ILE A 1 200 ? -16.031 -9.691 -2.452 1.00 85.44 200 ILE A O 1
ATOM 1635 N N . CYS A 1 201 ? -18.119 -8.986 -2.051 1.00 86.25 201 CYS A N 1
ATOM 1636 C CA . CYS A 1 201 ? -18.496 -10.175 -1.290 1.00 86.25 201 CYS A CA 1
ATOM 1637 C C . CYS A 1 201 ? -18.648 -11.393 -2.225 1.00 86.25 201 CYS A C 1
ATOM 1639 O O . CYS A 1 201 ? -19.465 -11.328 -3.144 1.00 86.25 201 CYS A O 1
ATOM 1641 N N . PRO A 1 202 ? -17.978 -12.531 -1.959 1.00 86.56 202 PRO A N 1
ATOM 1642 C CA . PRO A 1 202 ? -18.036 -13.705 -2.833 1.00 86.56 202 PRO A CA 1
ATOM 1643 C C . PRO A 1 202 ? -19.412 -14.387 -2.858 1.00 86.56 202 PRO A C 1
ATOM 1645 O O . PRO A 1 202 ? -19.728 -15.087 -3.810 1.00 86.56 202 PRO A O 1
ATOM 1648 N N . SER A 1 203 ? -20.236 -14.195 -1.822 1.00 86.44 203 SER A N 1
ATOM 1649 C CA . SER A 1 203 ? -21.542 -14.859 -1.717 1.00 86.44 203 SER A CA 1
ATOM 1650 C C . SER A 1 203 ? -22.685 -14.057 -2.341 1.00 86.44 203 SER A C 1
ATOM 1652 O O . SER A 1 203 ? -23.652 -14.645 -2.807 1.00 86.44 203 SER A O 1
ATOM 1654 N N . CYS A 1 204 ? -22.630 -12.720 -2.292 1.00 84.50 204 CYS A N 1
ATOM 1655 C CA . CYS A 1 204 ? -23.755 -11.864 -2.699 1.00 84.50 204 CYS A CA 1
ATOM 1656 C C . CYS A 1 204 ? -23.384 -10.691 -3.614 1.00 84.50 204 CYS A C 1
ATOM 1658 O O . CYS A 1 204 ? -24.265 -9.911 -3.964 1.00 84.50 204 CYS A O 1
ATOM 1660 N N . GLY A 1 205 ? -22.105 -10.507 -3.955 1.00 84.00 205 GLY A N 1
ATOM 1661 C CA . GLY A 1 205 ? -21.663 -9.414 -4.825 1.00 84.00 205 GLY A CA 1
ATOM 1662 C C . GLY A 1 205 ? -21.697 -8.017 -4.190 1.00 84.00 205 GLY A C 1
ATOM 1663 O O . GLY A 1 205 ? -21.463 -7.027 -4.875 1.00 84.00 205 GLY A O 1
ATOM 1664 N N . ALA A 1 206 ? -21.984 -7.894 -2.888 1.00 84.38 206 ALA A N 1
ATOM 1665 C CA . ALA A 1 206 ? -22.036 -6.592 -2.226 1.00 84.38 206 ALA A CA 1
ATOM 1666 C C . ALA A 1 206 ? -20.670 -5.884 -2.230 1.00 84.38 206 ALA A C 1
ATOM 1668 O O . ALA A 1 206 ? -19.633 -6.496 -1.961 1.00 84.38 206 ALA A O 1
ATOM 1669 N N . ILE A 1 207 ? -20.695 -4.574 -2.482 1.00 83.19 207 ILE A N 1
ATOM 1670 C CA . ILE A 1 207 ? -19.511 -3.723 -2.621 1.00 83.19 207 ILE A CA 1
ATOM 1671 C C . ILE A 1 207 ? -19.099 -3.155 -1.256 1.00 83.19 207 ILE A C 1
ATOM 1673 O O . ILE A 1 207 ? -19.841 -2.408 -0.615 1.00 83.19 207 ILE A O 1
ATOM 1677 N N . HIS A 1 208 ? -17.871 -3.442 -0.832 1.00 83.56 208 HIS A N 1
ATOM 1678 C CA . HIS A 1 208 ? -17.291 -2.996 0.432 1.00 83.56 208 HIS A CA 1
ATOM 1679 C C . HIS A 1 208 ? -16.123 -2.028 0.199 1.00 83.56 208 HIS A C 1
ATOM 1681 O O . HIS A 1 208 ? -14.970 -2.428 0.036 1.00 83.56 208 HIS A O 1
ATOM 1687 N N . LYS A 1 209 ? -16.410 -0.719 0.259 1.00 78.06 209 LYS A N 1
ATOM 1688 C CA . LYS A 1 209 ? -15.417 0.357 0.044 1.00 78.06 209 LYS A CA 1
ATOM 1689 C C . LYS A 1 209 ? -14.364 0.482 1.152 1.00 78.06 209 LYS A C 1
ATOM 1691 O O . LYS A 1 209 ? -13.317 1.083 0.945 1.00 78.06 209 LYS A O 1
ATOM 1696 N N . LYS A 1 210 ? -14.648 -0.031 2.354 1.00 76.38 210 LYS A N 1
ATOM 1697 C CA . LYS A 1 210 ? -13.805 0.163 3.544 1.00 76.38 210 LYS A CA 1
ATOM 1698 C C . LYS A 1 210 ? -13.681 -1.120 4.369 1.00 76.38 210 LYS A C 1
ATOM 1700 O O . LYS A 1 210 ? -13.971 -1.133 5.561 1.00 76.38 210 LYS A O 1
ATOM 1705 N N . LEU A 1 211 ? -13.250 -2.204 3.720 1.00 79.75 211 LEU A N 1
ATOM 1706 C CA . LEU A 1 211 ? -12.995 -3.495 4.368 1.00 79.75 211 LEU A CA 1
ATOM 1707 C C . LEU A 1 211 ? -11.637 -3.482 5.099 1.00 79.75 211 LEU A C 1
ATOM 1709 O O . LEU A 1 211 ? -10.633 -4.033 4.643 1.00 79.75 211 LEU A O 1
ATOM 1713 N N . VAL A 1 212 ? -11.593 -2.781 6.230 1.00 78.62 212 VAL A N 1
ATOM 1714 C CA . VAL A 1 212 ? -10.411 -2.634 7.095 1.00 78.62 212 VAL A CA 1
ATOM 1715 C C . VAL A 1 212 ? -10.773 -2.909 8.551 1.00 78.62 212 VAL A C 1
ATOM 1717 O O . VAL A 1 212 ? -11.947 -2.782 8.906 1.00 78.62 212 VAL A O 1
ATOM 1720 N N . PRO A 1 213 ? -9.792 -3.246 9.411 1.00 81.31 213 PRO A N 1
ATOM 1721 C CA . PRO A 1 213 ? -10.044 -3.419 10.834 1.00 81.31 213 PRO A CA 1
ATOM 1722 C C . PRO A 1 213 ? -10.648 -2.145 11.426 1.00 81.31 213 PRO A C 1
ATOM 1724 O O . PRO A 1 213 ? -10.097 -1.052 11.261 1.00 81.31 213 PRO A O 1
ATOM 1727 N N . GLY A 1 214 ? -11.780 -2.281 12.112 1.00 82.12 214 GLY A N 1
ATOM 1728 C CA . GLY A 1 214 ? -12.499 -1.136 12.659 1.00 82.12 214 GLY A CA 1
ATOM 1729 C C . GLY A 1 214 ? -13.652 -1.506 13.596 1.00 82.12 214 GLY A C 1
ATOM 1730 O O . GLY A 1 214 ? -13.784 -2.666 13.996 1.00 82.12 214 GLY A O 1
ATOM 1731 N N . PRO A 1 215 ? -14.516 -0.528 13.933 1.00 79.75 215 PRO A N 1
ATOM 1732 C CA . PRO A 1 215 ? -15.591 -0.692 14.917 1.00 79.75 215 PRO A CA 1
ATOM 1733 C C . PRO A 1 215 ? -16.606 -1.796 14.596 1.00 79.75 215 PRO A C 1
ATOM 1735 O O . PRO A 1 215 ? -17.258 -2.305 15.501 1.00 79.75 215 PRO A O 1
ATOM 1738 N N . TYR A 1 216 ? -16.732 -2.171 13.323 1.00 78.12 216 TYR A N 1
ATOM 1739 C CA . TYR A 1 216 ? -17.706 -3.150 12.824 1.00 78.12 216 TYR A CA 1
ATOM 1740 C C . TYR A 1 216 ? -17.083 -4.520 12.507 1.00 78.12 216 TYR A C 1
ATOM 1742 O O . TYR A 1 216 ? -17.758 -5.414 12.005 1.00 78.12 216 TYR A O 1
ATOM 1750 N N . GLY A 1 217 ? -15.790 -4.692 12.788 1.00 78.06 217 GLY A N 1
ATOM 1751 C CA . GLY A 1 217 ? -15.066 -5.930 12.526 1.00 78.06 217 GLY A CA 1
ATOM 1752 C C . GLY A 1 217 ? -13.558 -5.729 12.615 1.00 78.06 217 GLY A C 1
ATOM 1753 O O . GLY A 1 217 ? -12.988 -4.973 11.833 1.00 78.06 217 GLY A O 1
ATOM 1754 N N . ILE A 1 218 ? -12.898 -6.392 13.571 1.00 80.00 218 ILE A N 1
ATOM 1755 C CA . ILE A 1 218 ? -11.433 -6.296 13.722 1.00 80.00 218 ILE A CA 1
ATOM 1756 C C . ILE A 1 218 ? -10.728 -7.266 12.785 1.00 80.00 218 ILE A C 1
ATOM 1758 O O . ILE A 1 218 ? -9.880 -6.848 12.003 1.00 80.00 218 ILE A O 1
ATOM 1762 N N . MET A 1 219 ? -11.079 -8.550 12.877 1.00 81.94 219 MET A N 1
ATOM 1763 C CA . MET A 1 219 ? -10.549 -9.610 12.012 1.00 81.94 219 MET A CA 1
ATOM 1764 C C . MET A 1 219 ? -11.530 -9.996 10.906 1.00 81.94 219 MET A C 1
ATOM 1766 O O . MET A 1 219 ? -11.116 -10.352 9.805 1.00 81.94 219 MET A O 1
ATOM 1770 N N . LYS A 1 220 ? -12.827 -9.944 11.219 1.00 83.75 220 LYS A N 1
ATOM 1771 C CA . LYS A 1 220 ? -13.920 -10.289 10.320 1.00 83.75 220 LYS A CA 1
ATOM 1772 C C . LYS A 1 220 ? -15.000 -9.222 10.402 1.00 83.75 220 LYS A C 1
ATOM 1774 O O . LYS A 1 220 ? -15.334 -8.768 11.495 1.00 83.75 220 LYS A O 1
ATOM 1779 N N . HIS A 1 221 ? -15.532 -8.854 9.251 1.00 83.75 221 HIS A N 1
ATOM 1780 C CA . HIS A 1 221 ? -16.675 -7.981 9.066 1.00 83.75 221 HIS A CA 1
ATOM 1781 C C . HIS A 1 221 ? -17.799 -8.810 8.451 1.00 83.75 221 HIS A C 1
ATOM 1783 O O . HIS A 1 221 ? -17.621 -9.412 7.392 1.00 83.75 221 HIS A O 1
ATOM 1789 N N . LYS A 1 222 ? -18.954 -8.859 9.109 1.00 83.31 222 LYS A N 1
ATOM 1790 C CA . LYS A 1 222 ? -20.101 -9.617 8.609 1.00 83.31 222 LYS A CA 1
ATOM 1791 C C . LYS A 1 222 ? -20.804 -8.805 7.520 1.00 83.31 222 LYS A C 1
ATOM 1793 O O . LYS A 1 222 ? -21.171 -7.660 7.744 1.00 83.31 222 LYS A O 1
ATOM 1798 N N . CYS A 1 223 ? -20.959 -9.382 6.335 1.00 81.81 223 CYS A N 1
ATOM 1799 C CA . CYS A 1 223 ? -21.734 -8.799 5.244 1.00 81.81 223 CYS A CA 1
ATOM 1800 C C . CYS A 1 223 ? -23.246 -8.881 5.542 1.00 81.81 223 CYS A C 1
ATOM 1802 O O . CYS A 1 223 ? -23.679 -9.676 6.378 1.00 81.81 223 CYS A O 1
ATOM 1804 N N . THR A 1 224 ? -24.064 -8.117 4.818 1.00 79.06 224 THR A N 1
ATOM 1805 C CA . THR A 1 224 ? -25.539 -8.162 4.888 1.00 79.06 224 THR A CA 1
ATOM 1806 C C . THR A 1 224 ? -26.122 -9.533 4.596 1.00 79.06 224 THR A C 1
ATOM 1808 O O . THR A 1 224 ? -27.120 -9.920 5.190 1.00 79.06 224 THR A O 1
ATOM 1811 N N . CYS A 1 225 ? -25.473 -10.294 3.715 1.00 79.50 225 CYS A N 1
ATOM 1812 C CA . CYS A 1 225 ? -25.847 -11.671 3.406 1.00 79.50 225 CYS A CA 1
ATOM 1813 C C . CYS A 1 225 ? -25.485 -12.663 4.525 1.00 79.50 225 CYS A C 1
ATOM 1815 O O . CYS A 1 225 ? -25.745 -13.854 4.401 1.00 79.50 225 CYS A O 1
ATOM 1817 N N . GLY A 1 226 ? -24.836 -12.202 5.599 1.00 80.75 226 GLY A N 1
ATOM 1818 C CA . GLY A 1 226 ? -24.406 -13.021 6.729 1.00 80.75 226 GLY A CA 1
ATOM 1819 C C . GLY A 1 226 ? -23.018 -13.651 6.582 1.00 80.75 226 GLY A C 1
ATOM 1820 O O . GLY A 1 226 ? -22.537 -14.220 7.564 1.00 80.75 226 GLY A O 1
ATOM 1821 N N . THR A 1 227 ? -22.361 -13.516 5.423 1.00 85.38 227 THR A N 1
ATOM 1822 C CA . THR A 1 227 ? -20.999 -14.031 5.180 1.00 85.38 227 THR A CA 1
ATOM 1823 C C . THR A 1 227 ? -19.957 -13.209 5.937 1.00 85.38 227 THR A C 1
ATOM 1825 O O . THR A 1 227 ? -19.982 -11.980 5.887 1.00 85.38 227 THR A O 1
ATOM 1828 N N . ASP A 1 228 ? -19.009 -13.874 6.596 1.00 86.31 228 ASP A N 1
ATOM 1829 C CA . ASP A 1 228 ? -17.905 -13.207 7.287 1.00 86.31 228 ASP A CA 1
ATOM 1830 C C . ASP A 1 228 ? -16.747 -12.916 6.322 1.00 86.31 228 ASP A C 1
ATOM 1832 O O . ASP A 1 228 ? -16.123 -13.828 5.779 1.00 86.31 228 ASP A O 1
ATOM 1836 N N . LEU A 1 229 ? -16.430 -11.636 6.145 1.00 86.31 229 LEU A N 1
ATOM 1837 C CA . LEU A 1 229 ? -15.344 -11.157 5.294 1.00 86.31 229 LEU A CA 1
ATOM 1838 C C . LEU A 1 229 ? -14.126 -10.796 6.140 1.00 86.31 229 LEU A C 1
ATOM 1840 O O . LEU A 1 229 ? -14.246 -10.043 7.105 1.00 86.31 229 LEU A O 1
ATOM 1844 N N . ALA A 1 230 ? -12.943 -11.287 5.782 1.00 87.00 230 ALA A N 1
ATOM 1845 C CA . ALA A 1 230 ? -11.703 -10.916 6.455 1.00 87.00 230 ALA A CA 1
ATOM 1846 C C . ALA A 1 230 ? -11.375 -9.426 6.249 1.00 87.00 230 ALA A C 1
ATOM 1848 O O . ALA A 1 230 ? -11.393 -8.918 5.129 1.00 87.00 230 ALA A O 1
ATOM 1849 N N . THR A 1 231 ? -11.044 -8.724 7.332 1.00 82.44 231 THR A N 1
ATOM 1850 C CA . THR A 1 231 ? -10.707 -7.288 7.309 1.00 82.44 231 THR A CA 1
ATOM 1851 C C . THR A 1 231 ? -9.204 -7.023 7.283 1.00 82.44 231 THR A C 1
ATOM 1853 O O . THR A 1 231 ? -8.792 -5.935 6.881 1.00 82.44 231 THR A O 1
ATOM 1856 N N . THR A 1 232 ? -8.382 -7.994 7.688 1.00 78.94 232 THR A N 1
ATOM 1857 C CA . THR A 1 232 ? -6.913 -7.909 7.692 1.00 78.94 232 THR A CA 1
ATOM 1858 C C . THR A 1 232 ? -6.308 -8.600 6.473 1.00 78.94 232 THR A C 1
ATOM 1860 O O . THR A 1 232 ? -6.839 -9.589 5.963 1.00 78.94 232 THR A O 1
ATOM 1863 N N . PHE A 1 233 ? -5.154 -8.111 6.023 1.00 73.81 233 PHE A N 1
ATOM 1864 C CA . PHE A 1 233 ? -4.384 -8.712 4.937 1.00 73.81 233 PHE A CA 1
ATOM 1865 C C . PHE A 1 233 ? -3.966 -10.150 5.281 1.00 73.81 233 PHE A C 1
ATOM 1867 O O . PHE A 1 233 ? -4.249 -11.074 4.522 1.00 73.81 233 PHE A O 1
ATOM 1874 N N . LEU A 1 234 ? -3.396 -10.358 6.476 1.00 71.94 234 LEU A N 1
ATOM 1875 C CA . LEU A 1 234 ? -3.013 -11.687 6.982 1.00 71.94 234 LEU A CA 1
ATOM 1876 C C . LEU A 1 234 ? -4.214 -12.623 7.181 1.00 71.94 234 LEU A C 1
ATOM 1878 O O . LEU A 1 234 ? -4.074 -13.836 7.068 1.00 71.94 234 LEU A O 1
ATOM 1882 N N . GLY A 1 235 ? -5.398 -12.065 7.448 1.00 72.75 235 GLY A N 1
ATOM 1883 C CA . GLY A 1 235 ? -6.645 -12.818 7.577 1.00 72.75 235 GLY A CA 1
ATOM 1884 C C . GLY A 1 235 ? -7.212 -13.319 6.247 1.00 72.75 235 GLY A C 1
ATOM 1885 O O . GLY A 1 235 ? -8.255 -13.967 6.250 1.00 72.75 235 GLY A O 1
ATOM 1886 N N . GLY A 1 236 ? -6.552 -13.031 5.120 1.00 75.81 236 GLY A N 1
ATOM 1887 C CA . GLY A 1 236 ? -6.968 -13.488 3.797 1.00 75.81 236 GLY A CA 1
ATOM 1888 C C . GLY A 1 236 ? -7.824 -12.489 3.023 1.00 75.81 236 GLY A C 1
ATOM 1889 O O . GLY A 1 236 ? -8.430 -12.884 2.031 1.00 75.81 236 GLY A O 1
ATOM 1890 N N . ARG A 1 237 ? -7.852 -11.204 3.419 1.00 82.44 237 ARG A N 1
ATOM 1891 C CA . ARG A 1 237 ? -8.569 -10.154 2.668 1.00 82.44 237 ARG A CA 1
ATOM 1892 C C . ARG A 1 237 ? -8.143 -10.085 1.200 1.00 82.44 237 ARG A C 1
ATOM 1894 O O . ARG A 1 237 ? -8.963 -9.775 0.346 1.00 82.44 237 ARG A O 1
ATOM 1901 N N . SER A 1 238 ? -6.878 -10.380 0.900 1.00 75.62 238 SER A N 1
ATOM 1902 C CA . SER A 1 238 ? -6.346 -10.300 -0.463 1.00 75.62 238 SER A CA 1
ATOM 1903 C C . SER A 1 238 ? -6.950 -11.303 -1.446 1.00 75.62 238 SER A C 1
ATOM 1905 O O . SER A 1 238 ? -6.794 -11.127 -2.649 1.00 75.62 238 SER A O 1
ATOM 1907 N N . LYS A 1 239 ? -7.634 -12.342 -0.948 1.00 78.00 239 LYS A N 1
ATOM 1908 C CA . LYS A 1 239 ? -8.278 -13.374 -1.772 1.00 78.00 239 LYS A CA 1
ATOM 1909 C C . LYS A 1 239 ? -9.598 -12.916 -2.387 1.00 78.00 239 LYS A C 1
ATOM 1911 O O . LYS A 1 239 ? -10.117 -13.594 -3.266 1.00 78.00 239 LYS A O 1
ATOM 1916 N N . TYR A 1 240 ? -10.177 -11.827 -1.885 1.00 81.62 240 TYR A N 1
ATOM 1917 C CA . TYR A 1 240 ? -11.422 -11.300 -2.421 1.00 81.62 240 TYR A CA 1
ATOM 1918 C C . TYR A 1 240 ? -11.162 -10.504 -3.694 1.00 81.62 240 TYR A C 1
ATOM 1920 O O . TYR A 1 240 ? -10.154 -9.803 -3.808 1.00 81.62 240 TYR A O 1
ATOM 1928 N N . GLU A 1 241 ? -12.115 -10.579 -4.616 1.00 82.75 241 GLU A N 1
ATOM 1929 C CA . GLU A 1 241 ? -12.120 -9.752 -5.811 1.00 82.75 241 GLU A CA 1
ATOM 1930 C C . GLU A 1 241 ? -12.120 -8.271 -5.424 1.00 82.75 241 GLU A C 1
ATO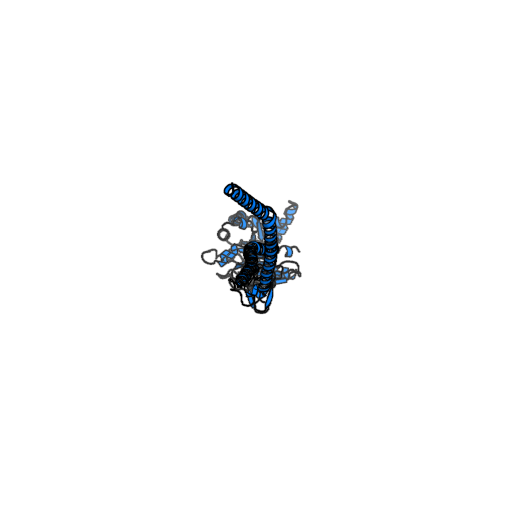M 1932 O O . GLU A 1 241 ? -12.838 -7.838 -4.512 1.00 82.75 241 GLU A O 1
ATOM 1937 N N . SER A 1 242 ? -11.252 -7.512 -6.088 1.00 83.62 242 SER A N 1
ATOM 1938 C CA . SER A 1 242 ? -10.972 -6.127 -5.740 1.00 83.62 242 SER A CA 1
ATOM 1939 C C . SER A 1 242 ? -11.102 -5.224 -6.954 1.00 83.62 242 SER A C 1
ATOM 1941 O O . SER A 1 242 ? -10.712 -5.613 -8.046 1.00 83.62 242 SER A O 1
ATOM 1943 N N . HIS A 1 243 ? -11.662 -4.036 -6.773 1.00 84.00 243 HIS A N 1
ATOM 1944 C CA . HIS A 1 243 ? -11.969 -3.064 -7.817 1.00 84.00 243 HIS A CA 1
ATOM 1945 C C . HIS A 1 243 ? -11.331 -1.710 -7.494 1.00 84.00 243 HIS A C 1
ATOM 1947 O O . HIS A 1 243 ? -11.112 -1.350 -6.326 1.00 84.00 243 HIS A O 1
ATOM 1953 N N . CYS A 1 244 ? -11.035 -0.936 -8.536 1.00 79.44 244 CYS A N 1
ATOM 1954 C CA . CYS A 1 244 ? -10.539 0.423 -8.386 1.00 79.44 244 CYS A CA 1
ATOM 1955 C C . CYS A 1 244 ? -11.630 1.332 -7.787 1.00 79.44 244 CYS A C 1
ATOM 1957 O O . CYS A 1 244 ? -12.712 1.433 -8.359 1.00 79.44 244 CYS A O 1
ATOM 1959 N N . PRO A 1 245 ? -11.359 2.092 -6.709 1.00 79.88 245 PRO A N 1
ATOM 1960 C CA . PRO A 1 245 ? -12.352 2.995 -6.118 1.00 79.88 245 PRO A CA 1
ATOM 1961 C C . PRO A 1 245 ? -12.751 4.181 -7.012 1.00 79.88 245 PRO A C 1
ATOM 1963 O O . PRO A 1 245 ? -13.694 4.889 -6.668 1.00 79.88 245 PRO A O 1
ATOM 1966 N N . TYR A 1 246 ? -12.024 4.429 -8.108 1.00 79.81 246 TYR A N 1
ATOM 1967 C CA . TYR A 1 246 ? -12.222 5.594 -8.976 1.00 79.81 246 TYR A CA 1
ATOM 1968 C C . TYR A 1 246 ? -12.917 5.260 -10.297 1.00 79.81 246 TYR A C 1
ATOM 1970 O O . TYR A 1 246 ? -13.792 6.006 -10.714 1.00 79.81 246 TYR A O 1
ATOM 1978 N N . CYS A 1 247 ? -12.518 4.171 -10.958 1.00 75.50 247 CYS A N 1
ATOM 1979 C CA . CYS A 1 247 ? -13.044 3.780 -12.274 1.00 75.50 247 CYS A CA 1
ATOM 1980 C C . CYS A 1 247 ? -13.700 2.394 -12.286 1.00 75.50 247 CYS A C 1
ATOM 1982 O O . CYS A 1 247 ? -14.089 1.923 -13.346 1.00 75.50 247 CYS A O 1
ATOM 1984 N N . ASP A 1 248 ? -13.789 1.736 -11.126 1.00 75.94 248 ASP A N 1
ATOM 1985 C CA . ASP A 1 248 ? -14.429 0.427 -10.939 1.00 75.94 248 ASP A CA 1
ATOM 1986 C C . ASP A 1 248 ? -13.835 -0.732 -11.762 1.00 75.94 248 ASP A C 1
ATOM 1988 O O . ASP A 1 248 ? -14.371 -1.834 -11.789 1.00 75.94 248 ASP A O 1
ATOM 1992 N N . THR A 1 249 ? -12.676 -0.531 -12.394 1.00 74.81 249 THR A N 1
ATOM 1993 C CA . THR A 1 249 ? -11.959 -1.613 -13.070 1.00 74.81 249 THR A CA 1
ATOM 1994 C C . THR A 1 249 ? -11.512 -2.665 -12.065 1.00 74.81 249 THR A C 1
ATOM 1996 O O . THR A 1 249 ? -10.920 -2.333 -11.028 1.00 74.81 249 THR A O 1
ATOM 1999 N N . LYS A 1 250 ? -11.738 -3.935 -12.407 1.00 73.06 250 LYS A N 1
ATOM 2000 C CA . LYS A 1 250 ? -11.223 -5.085 -11.669 1.00 73.06 250 LYS A CA 1
ATOM 2001 C C . LYS A 1 250 ? -9.703 -4.996 -11.531 1.00 73.06 250 LYS A C 1
ATOM 2003 O O . LYS A 1 250 ? -8.971 -4.784 -12.493 1.00 73.06 250 LYS A O 1
ATOM 2008 N N . LEU A 1 251 ? -9.238 -5.137 -10.299 1.00 72.56 251 LEU A N 1
ATOM 2009 C CA . LEU A 1 251 ? -7.835 -5.232 -9.937 1.00 72.56 251 LEU A CA 1
ATOM 2010 C C . LEU A 1 251 ? -7.515 -6.711 -9.742 1.00 72.56 251 LEU A C 1
ATOM 2012 O O . LEU A 1 251 ? -8.096 -7.378 -8.884 1.00 72.56 251 LEU A O 1
ATOM 2016 N N . PHE A 1 252 ? -6.591 -7.204 -10.556 1.00 59.34 252 PHE A N 1
ATOM 2017 C CA . PHE A 1 252 ? -6.297 -8.631 -10.688 1.00 59.34 252 PHE A CA 1
ATOM 2018 C C . PHE A 1 252 ? -5.651 -9.232 -9.452 1.00 59.34 252 PHE A C 1
ATOM 2020 O O . PHE A 1 252 ? -5.942 -10.367 -9.086 1.00 59.34 252 PHE A O 1
ATOM 2027 N N . SER A 1 253 ? -4.858 -8.446 -8.729 1.00 61.72 253 SER A N 1
ATOM 2028 C CA . SER A 1 253 ? -4.472 -8.831 -7.386 1.00 61.72 253 SER A CA 1
ATOM 2029 C C . SER A 1 253 ? -4.357 -7.605 -6.486 1.00 61.72 253 SER A C 1
ATOM 2031 O O . SER A 1 253 ? -3.659 -6.639 -6.784 1.00 61.72 253 SER A O 1
ATOM 2033 N N . SER A 1 254 ? -5.046 -7.656 -5.347 1.00 59.88 254 SER A N 1
ATOM 2034 C CA . SER A 1 254 ? -4.950 -6.624 -4.307 1.00 59.88 254 SER A CA 1
ATOM 2035 C C . SER A 1 254 ? -3.660 -6.723 -3.480 1.00 59.88 254 SER A C 1
ATOM 2037 O O . SER A 1 254 ? -3.466 -5.939 -2.546 1.00 59.88 254 SER A O 1
ATOM 2039 N N . SER A 1 255 ? -2.821 -7.724 -3.775 1.00 61.62 255 SER A N 1
ATOM 2040 C CA . SER A 1 255 ? -1.623 -8.094 -3.019 1.00 61.62 255 SER A CA 1
ATOM 2041 C C . SER A 1 255 ? -0.330 -8.110 -3.830 1.00 61.62 255 SER A C 1
ATOM 2043 O O . SER A 1 255 ? 0.706 -8.444 -3.253 1.00 61.62 255 SER A O 1
ATOM 2045 N N . SER A 1 256 ? -0.363 -7.792 -5.127 1.00 68.12 256 SER A N 1
ATOM 2046 C CA . SER A 1 256 ? 0.836 -7.826 -5.965 1.00 68.12 256 SER A CA 1
ATOM 2047 C C . SER A 1 256 ? 1.727 -6.629 -5.701 1.00 68.12 256 SER A C 1
ATOM 2049 O O . SER A 1 256 ? 1.263 -5.495 -5.559 1.00 68.12 256 SER A O 1
ATOM 2051 N N . GLN A 1 257 ? 3.028 -6.884 -5.694 1.00 73.12 257 GLN A N 1
ATOM 2052 C CA . GLN A 1 257 ? 4.015 -5.823 -5.824 1.00 73.12 257 GLN A CA 1
ATOM 2053 C C . GLN A 1 257 ? 3.986 -5.324 -7.266 1.00 73.12 257 GLN A C 1
ATOM 2055 O O . GLN A 1 257 ? 3.814 -6.118 -8.185 1.00 73.12 257 GLN A O 1
ATOM 2060 N N . GLN A 1 258 ? 4.120 -4.020 -7.470 1.00 77.50 258 GLN A N 1
ATOM 2061 C CA . GLN A 1 258 ? 4.111 -3.431 -8.806 1.00 77.50 258 GLN A CA 1
ATOM 2062 C C . GLN A 1 258 ? 5.504 -2.920 -9.153 1.00 77.50 258 GLN A C 1
ATOM 2064 O O . GLN A 1 258 ? 6.163 -2.320 -8.303 1.00 77.50 258 GLN A O 1
ATOM 2069 N N . TYR A 1 259 ? 5.924 -3.176 -10.387 1.00 83.50 259 TYR A N 1
ATOM 2070 C CA . TYR A 1 259 ? 7.179 -2.709 -10.960 1.00 83.50 259 TYR A CA 1
ATOM 2071 C C . TYR A 1 259 ? 6.896 -2.110 -12.340 1.00 83.50 259 TYR A C 1
ATOM 2073 O O . TYR A 1 259 ? 6.586 -2.826 -13.294 1.00 83.50 259 TYR A O 1
ATOM 2081 N N . GLY A 1 260 ? 6.910 -0.785 -12.413 1.00 83.69 260 GLY A N 1
ATOM 2082 C CA . GLY A 1 260 ? 6.619 0.004 -13.598 1.00 83.69 260 GLY A CA 1
ATOM 2083 C C . GLY A 1 260 ? 7.894 0.467 -14.292 1.00 83.69 260 GLY A C 1
ATOM 2084 O O . GLY A 1 260 ? 8.739 1.113 -13.673 1.00 83.69 260 GLY A O 1
ATOM 2085 N N . ILE A 1 261 ? 7.997 0.185 -15.585 1.00 88.00 261 ILE A N 1
ATOM 2086 C CA . ILE A 1 261 ? 9.078 0.639 -16.456 1.00 88.00 261 ILE A CA 1
ATOM 2087 C C . ILE A 1 261 ? 8.480 1.594 -17.485 1.00 88.00 261 ILE A C 1
ATOM 2089 O O . ILE A 1 261 ? 7.482 1.274 -18.130 1.00 88.00 261 ILE A O 1
ATOM 2093 N N . GLN A 1 262 ? 9.080 2.767 -17.644 1.00 86.50 262 GLN A N 1
ATOM 2094 C CA . GLN A 1 262 ? 8.642 3.737 -18.641 1.00 86.50 262 GLN A CA 1
ATOM 2095 C C . GLN A 1 262 ? 9.528 3.684 -19.879 1.00 86.50 262 GLN A C 1
ATOM 2097 O O . GLN A 1 262 ? 10.743 3.851 -19.774 1.00 86.50 262 GLN A O 1
ATOM 2102 N N . LEU A 1 263 ? 8.904 3.497 -21.042 1.00 87.69 263 LEU A N 1
ATOM 2103 C CA . LEU A 1 263 ? 9.558 3.590 -22.340 1.00 87.69 263 LEU A CA 1
ATOM 2104 C C . LEU A 1 263 ? 9.562 5.046 -22.816 1.00 87.69 263 LEU A C 1
ATOM 2106 O O . LEU A 1 263 ? 8.526 5.714 -22.783 1.00 87.69 263 LEU A O 1
ATOM 2110 N N . VAL A 1 264 ? 10.724 5.540 -23.231 1.00 87.12 264 VAL A N 1
ATOM 2111 C CA . VAL A 1 264 ? 10.955 6.931 -23.640 1.00 87.12 264 VAL A CA 1
ATOM 2112 C C . VAL A 1 264 ? 11.713 6.926 -24.960 1.00 87.12 264 VAL A C 1
ATOM 2114 O O . VAL A 1 264 ? 12.691 6.206 -25.102 1.00 87.12 264 VAL A O 1
ATOM 2117 N N . GLY A 1 265 ? 11.294 7.735 -25.928 1.00 85.88 265 GLY A N 1
ATOM 2118 C CA . GLY A 1 265 ? 12.006 7.883 -27.198 1.00 85.88 265 GLY A CA 1
ATOM 2119 C C . GLY A 1 265 ? 11.180 8.631 -28.236 1.00 85.88 265 GLY A C 1
ATOM 2120 O O . GLY A 1 265 ? 9.953 8.711 -28.119 1.00 85.88 265 GLY A O 1
ATOM 2121 N N . GLY A 1 266 ? 11.850 9.159 -29.259 1.00 82.19 266 GLY A N 1
ATOM 2122 C CA . GLY A 1 266 ? 11.216 9.922 -30.336 1.00 82.19 266 GLY A CA 1
ATOM 2123 C C . GLY A 1 266 ? 10.332 9.052 -31.231 1.00 82.19 266 GLY A C 1
ATOM 2124 O O . GLY A 1 266 ? 10.255 7.827 -31.081 1.00 82.19 266 GLY A O 1
ATOM 2125 N N . ILE A 1 267 ? 9.624 9.665 -32.171 1.00 80.25 267 ILE A N 1
ATOM 2126 C CA . ILE A 1 267 ? 8.907 8.920 -33.211 1.00 80.25 267 ILE A CA 1
ATOM 2127 C C . ILE A 1 267 ? 9.916 8.253 -34.145 1.00 80.25 267 ILE A C 1
ATOM 2129 O O . ILE A 1 267 ? 10.989 8.785 -34.408 1.00 80.25 267 ILE A O 1
ATOM 2133 N N . GLY A 1 268 ? 9.588 7.047 -34.613 1.00 79.62 268 GLY A N 1
ATOM 2134 C CA . GLY A 1 268 ? 10.432 6.309 -35.557 1.00 79.62 268 GLY A CA 1
ATOM 2135 C C . GLY A 1 268 ? 11.703 5.700 -34.954 1.00 79.62 268 GLY A C 1
ATOM 2136 O O . GLY A 1 268 ? 12.436 5.008 -35.664 1.00 79.62 268 GLY A O 1
ATOM 2137 N N . THR A 1 269 ? 11.938 5.872 -33.646 1.00 86.12 269 THR A N 1
ATOM 2138 C CA . THR A 1 269 ? 13.107 5.300 -32.963 1.00 86.12 269 THR A CA 1
ATOM 2139 C C . THR A 1 269 ? 12.988 3.799 -32.680 1.00 86.12 269 THR A C 1
ATOM 2141 O O . THR A 1 269 ? 13.920 3.195 -32.172 1.00 86.12 269 THR A O 1
ATOM 2144 N N . GLY A 1 270 ? 11.854 3.168 -33.008 1.00 86.06 270 GLY A N 1
ATOM 2145 C CA . GLY A 1 270 ? 11.662 1.720 -32.855 1.00 86.06 270 GLY A CA 1
ATOM 2146 C C . GLY A 1 270 ? 11.102 1.269 -31.502 1.00 86.06 270 GLY A C 1
ATOM 2147 O O . GLY A 1 270 ? 11.290 0.116 -31.132 1.00 86.06 270 GLY A O 1
ATOM 2148 N N . LYS A 1 271 ? 10.396 2.140 -30.762 1.00 87.00 271 LYS A N 1
ATOM 2149 C CA . LYS A 1 271 ? 9.730 1.794 -29.486 1.00 87.00 271 LYS A CA 1
ATOM 2150 C C . LYS A 1 271 ? 8.789 0.588 -29.596 1.00 87.00 271 LYS A C 1
ATOM 2152 O O . LYS A 1 271 ? 8.923 -0.370 -28.843 1.00 87.00 271 LYS A O 1
ATOM 2157 N N . THR A 1 272 ? 7.867 0.630 -30.554 1.00 84.88 272 THR A N 1
ATOM 2158 C CA . THR A 1 272 ? 6.866 -0.421 -30.787 1.00 84.88 272 THR A CA 1
ATOM 2159 C C . THR A 1 272 ? 7.519 -1.735 -31.210 1.00 84.88 272 THR A C 1
ATOM 2161 O O . THR A 1 272 ? 7.225 -2.780 -30.638 1.00 84.88 272 THR A O 1
ATOM 2164 N N . THR A 1 273 ? 8.480 -1.670 -32.137 1.00 88.19 273 THR A N 1
ATOM 2165 C CA . THR A 1 273 ? 9.278 -2.822 -32.586 1.00 88.19 273 THR A CA 1
ATOM 2166 C C . THR A 1 273 ? 10.050 -3.450 -31.425 1.00 88.19 273 THR A C 1
ATOM 2168 O O . THR A 1 273 ? 10.047 -4.667 -31.265 1.00 88.19 273 THR A O 1
ATOM 2171 N N . PHE A 1 274 ? 10.665 -2.625 -30.568 1.00 90.81 274 PHE A N 1
ATOM 2172 C CA . PHE A 1 274 ? 11.344 -3.089 -29.359 1.00 90.81 274 PHE A CA 1
ATOM 2173 C C . PHE A 1 274 ? 10.387 -3.808 -28.407 1.00 90.81 274 PHE A C 1
ATOM 2175 O O . PHE A 1 274 ? 10.738 -4.868 -27.902 1.00 90.81 274 PHE A O 1
ATOM 2182 N N . LEU A 1 275 ? 9.185 -3.267 -28.172 1.00 89.88 275 LEU A N 1
ATOM 2183 C CA . LEU A 1 275 ? 8.190 -3.904 -27.305 1.00 89.88 275 LEU A CA 1
ATOM 2184 C C . LEU A 1 275 ? 7.740 -5.263 -27.842 1.00 89.88 275 LEU A C 1
ATOM 2186 O O . LEU A 1 275 ? 7.693 -6.212 -27.065 1.00 89.88 275 LEU A O 1
ATOM 2190 N N . ALA A 1 276 ? 7.439 -5.364 -29.139 1.00 88.56 276 ALA A N 1
ATOM 2191 C CA . ALA A 1 276 ? 7.030 -6.624 -29.762 1.00 88.56 276 ALA A CA 1
ATOM 2192 C C . ALA A 1 276 ? 8.123 -7.692 -29.617 1.00 88.56 276 ALA A C 1
ATOM 2194 O O . ALA A 1 276 ? 7.873 -8.769 -29.074 1.00 88.56 276 ALA A O 1
ATOM 2195 N N . ALA A 1 277 ? 9.358 -7.344 -29.985 1.00 90.31 277 ALA A N 1
ATOM 2196 C CA . ALA A 1 277 ? 10.509 -8.229 -29.851 1.00 90.31 277 ALA A CA 1
ATOM 2197 C C . ALA A 1 277 ? 10.798 -8.626 -28.397 1.00 90.31 277 ALA A C 1
ATOM 2199 O O . ALA A 1 277 ? 11.022 -9.798 -28.102 1.00 90.31 277 ALA A O 1
ATOM 2200 N N . PHE A 1 278 ? 10.766 -7.661 -27.474 1.00 92.62 278 PHE A N 1
ATOM 2201 C CA . PHE A 1 278 ? 10.990 -7.914 -26.055 1.00 92.62 278 PHE A CA 1
ATOM 2202 C C . PHE A 1 278 ? 9.946 -8.873 -25.487 1.00 92.62 278 PHE A C 1
ATOM 2204 O O . PHE A 1 278 ? 10.314 -9.829 -24.813 1.00 92.62 278 PHE A O 1
ATOM 2211 N N . TRP A 1 279 ? 8.655 -8.633 -25.730 1.00 89.75 279 TRP A N 1
ATOM 2212 C CA . TRP A 1 279 ? 7.604 -9.468 -25.153 1.00 89.75 279 TRP A CA 1
ATOM 2213 C C . TRP A 1 279 ? 7.593 -10.879 -25.734 1.00 89.75 279 TRP A C 1
ATOM 2215 O O . TRP A 1 279 ? 7.343 -11.813 -24.973 1.00 89.75 279 TRP A O 1
ATOM 2225 N N . HIS A 1 280 ? 7.919 -11.044 -27.020 1.00 88.44 280 HIS A N 1
ATOM 2226 C CA . HIS A 1 280 ? 8.092 -12.362 -27.630 1.00 88.44 280 HIS A CA 1
ATOM 2227 C C . HIS A 1 280 ? 9.238 -13.140 -26.961 1.00 88.44 280 HIS A C 1
ATOM 2229 O O . HIS A 1 280 ? 9.008 -14.190 -26.360 1.00 88.44 280 HIS A O 1
ATOM 2235 N N . GLU A 1 281 ? 10.452 -12.577 -26.958 1.00 90.12 281 GLU A N 1
ATOM 2236 C CA . GLU A 1 281 ? 11.633 -13.183 -26.322 1.00 90.12 281 GLU A CA 1
ATOM 2237 C C . GLU A 1 281 ? 11.418 -13.432 -24.822 1.00 90.12 281 GLU A C 1
ATOM 2239 O O . GLU A 1 281 ? 11.834 -14.451 -24.270 1.00 90.12 281 GLU A O 1
ATOM 2244 N N . TYR A 1 282 ? 10.722 -12.521 -24.139 1.00 90.44 282 TYR A N 1
ATOM 2245 C CA . TYR A 1 282 ? 10.428 -12.659 -22.718 1.00 90.44 282 TYR A CA 1
ATOM 2246 C C . TYR A 1 282 ? 9.424 -13.781 -22.452 1.00 90.44 282 TYR A C 1
ATOM 2248 O O . TYR A 1 282 ? 9.598 -14.545 -21.501 1.00 90.44 282 TYR A O 1
ATOM 2256 N N . ALA A 1 283 ? 8.393 -13.915 -23.290 1.00 87.50 283 ALA A N 1
ATOM 2257 C CA . ALA A 1 283 ? 7.436 -15.010 -23.203 1.00 87.50 283 ALA A CA 1
ATOM 2258 C C . ALA A 1 283 ? 8.116 -16.363 -23.454 1.00 87.50 283 ALA A C 1
ATOM 2260 O O . ALA A 1 283 ? 7.872 -17.312 -22.705 1.00 87.50 283 ALA A O 1
ATOM 2261 N N . GLU A 1 284 ? 9.010 -16.458 -24.441 1.00 87.94 284 GLU A N 1
ATOM 2262 C CA . GLU A 1 284 ? 9.809 -17.666 -24.661 1.00 87.94 284 GLU A CA 1
ATOM 2263 C C . GLU A 1 284 ? 10.710 -17.979 -23.466 1.00 87.94 284 GLU A C 1
ATOM 2265 O O . GLU A 1 284 ? 10.671 -19.094 -22.938 1.00 87.94 284 GLU A O 1
ATOM 2270 N N . TRP A 1 285 ? 11.454 -16.988 -22.972 1.00 89.25 285 TRP A N 1
ATOM 2271 C CA . TRP A 1 285 ? 12.308 -17.134 -21.794 1.00 89.25 285 TRP A CA 1
ATOM 2272 C C . TRP A 1 285 ? 11.522 -17.603 -20.558 1.00 89.25 285 TRP A C 1
ATOM 2274 O O . TRP A 1 285 ? 11.991 -18.460 -19.803 1.00 89.25 285 TRP A O 1
ATOM 2284 N N . LEU A 1 286 ? 10.297 -17.103 -20.365 1.00 86.69 286 LEU A N 1
ATOM 2285 C CA . LEU A 1 286 ? 9.398 -17.552 -19.301 1.00 86.69 286 LEU A CA 1
ATOM 2286 C C . LEU A 1 286 ? 8.935 -19.002 -19.497 1.00 86.69 286 LEU A C 1
ATOM 2288 O O . LEU A 1 286 ? 8.852 -19.738 -18.518 1.00 86.69 286 LEU A O 1
ATOM 2292 N N . ARG A 1 287 ? 8.673 -19.450 -20.733 1.00 83.94 287 ARG A N 1
ATOM 2293 C CA . ARG A 1 287 ? 8.286 -20.849 -21.013 1.00 83.94 287 ARG A CA 1
ATOM 2294 C C . ARG A 1 287 ? 9.390 -21.843 -20.661 1.00 83.94 287 ARG A C 1
ATOM 2296 O O . ARG A 1 287 ? 9.079 -22.950 -20.223 1.00 83.94 287 ARG A O 1
ATOM 2303 N N . TYR A 1 288 ? 10.655 -21.459 -20.830 1.00 82.12 288 TYR A N 1
ATOM 2304 C CA . TYR A 1 288 ? 11.794 -22.276 -20.397 1.00 82.12 288 TYR A CA 1
ATOM 2305 C C . TYR A 1 288 ? 11.957 -22.306 -18.868 1.00 82.12 288 TYR A C 1
ATOM 2307 O O . TYR A 1 288 ? 12.478 -23.281 -18.328 1.00 82.12 288 TYR A O 1
ATOM 2315 N N . ASN A 1 289 ? 11.462 -21.287 -18.161 1.00 74.38 289 ASN A N 1
ATOM 2316 C CA . ASN A 1 289 ? 11.481 -21.199 -16.702 1.00 74.38 289 ASN A CA 1
ATOM 2317 C C . ASN A 1 289 ? 10.156 -21.696 -16.093 1.00 74.38 289 ASN A C 1
ATOM 2319 O O . ASN A 1 289 ? 9.268 -20.915 -15.751 1.00 74.38 289 ASN A O 1
ATOM 2323 N N . SER A 1 290 ? 10.039 -23.016 -15.905 1.00 61.97 290 SER A N 1
ATOM 2324 C CA . SER A 1 290 ? 8.807 -23.720 -15.487 1.00 61.97 290 SER A CA 1
ATOM 2325 C C . SER A 1 290 ? 8.194 -23.301 -14.143 1.00 61.97 290 SER A C 1
ATOM 2327 O O . SER A 1 290 ? 7.055 -23.669 -13.848 1.00 61.97 290 SER A O 1
ATOM 2329 N N . ASP A 1 291 ? 8.926 -22.553 -13.320 1.00 76.19 291 ASP A N 1
ATOM 2330 C CA . ASP A 1 291 ? 8.564 -22.276 -11.925 1.00 76.19 291 ASP A CA 1
ATOM 2331 C C . ASP A 1 291 ? 7.734 -20.990 -11.749 1.00 76.19 291 ASP A C 1
ATOM 2333 O O . ASP A 1 291 ? 7.352 -20.635 -10.627 1.00 76.19 291 ASP A O 1
ATOM 2337 N N . VAL A 1 292 ? 7.437 -20.276 -12.842 1.00 79.75 292 VAL A N 1
ATOM 2338 C CA . VAL A 1 292 ? 6.697 -19.007 -12.821 1.00 79.75 292 VAL A CA 1
ATOM 2339 C C . VAL A 1 292 ? 5.396 -19.136 -13.605 1.00 79.75 292 VAL A C 1
ATOM 2341 O O . VAL A 1 292 ? 5.396 -19.389 -14.806 1.00 79.75 292 VAL A O 1
ATOM 2344 N N . ARG A 1 293 ? 4.261 -18.907 -12.937 1.00 80.25 293 ARG A N 1
ATOM 2345 C CA . ARG A 1 293 ? 2.971 -18.729 -13.619 1.00 80.25 293 ARG A CA 1
ATOM 2346 C C . ARG A 1 293 ? 2.807 -17.280 -14.037 1.00 80.25 293 ARG A C 1
ATOM 2348 O O . ARG A 1 293 ? 3.099 -16.376 -13.251 1.00 80.25 293 ARG A O 1
ATOM 2355 N N . VAL A 1 294 ? 2.322 -17.086 -15.255 1.00 82.19 294 VAL A N 1
ATOM 2356 C CA . VAL A 1 294 ? 2.295 -15.789 -15.919 1.00 82.19 294 VAL A CA 1
ATOM 2357 C C . VAL A 1 294 ? 0.893 -15.514 -16.444 1.00 82.19 294 VAL A C 1
ATOM 2359 O O . VAL A 1 294 ? 0.296 -16.373 -17.084 1.00 82.19 294 VAL A O 1
ATOM 2362 N N . GLU A 1 295 ? 0.380 -14.319 -16.168 1.00 80.44 295 GLU A N 1
ATOM 2363 C CA . GLU A 1 295 ? -0.885 -13.817 -16.712 1.00 80.44 295 GLU A CA 1
ATOM 2364 C C . GLU A 1 295 ? -0.628 -12.442 -17.351 1.00 80.44 295 GLU A C 1
ATOM 2366 O O . GLU A 1 295 ? -0.103 -11.544 -16.684 1.00 80.44 295 GLU A O 1
ATOM 2371 N N . ALA A 1 296 ? -0.950 -12.288 -18.640 1.00 80.12 296 ALA A N 1
ATOM 2372 C CA . ALA A 1 296 ? -0.672 -11.092 -19.442 1.00 80.12 296 ALA A CA 1
ATOM 2373 C C . ALA A 1 296 ? -1.946 -10.276 -19.699 1.00 80.12 296 ALA A C 1
ATOM 2375 O O . ALA A 1 296 ? -3.010 -10.847 -19.930 1.00 80.12 296 ALA A O 1
ATOM 2376 N N . MET A 1 297 ? -1.861 -8.941 -19.621 1.00 69.88 297 MET A N 1
ATOM 2377 C CA . MET A 1 297 ? -3.017 -8.042 -19.739 1.00 69.88 297 MET A CA 1
ATOM 2378 C C . MET A 1 297 ? -2.675 -6.659 -20.315 1.00 69.88 297 MET A C 1
ATOM 2380 O O . MET A 1 297 ? -1.684 -6.059 -19.882 1.00 69.88 297 MET A O 1
ATOM 2384 N N . PRO A 1 298 ? -3.545 -6.081 -21.170 1.00 70.38 298 PRO A N 1
ATOM 2385 C CA . PRO A 1 298 ? -4.722 -6.694 -21.815 1.00 70.38 298 PRO A CA 1
ATOM 2386 C C . PRO A 1 298 ? -4.328 -7.733 -22.878 1.00 70.38 298 PRO A C 1
ATOM 2388 O O . PRO A 1 298 ? -3.402 -7.466 -23.634 1.00 70.38 298 PRO A O 1
ATOM 2391 N N . GLU A 1 299 ? -5.032 -8.868 -22.974 1.00 74.56 299 GLU A N 1
ATOM 2392 C CA . GLU A 1 299 ? -4.730 -9.936 -23.957 1.00 74.56 299 GLU A CA 1
ATOM 2393 C C . GLU A 1 299 ? -4.681 -9.395 -25.395 1.00 74.56 299 GLU A C 1
ATOM 2395 O O . GLU A 1 299 ? -3.671 -9.559 -26.067 1.00 74.56 299 GLU A O 1
ATOM 2400 N N . GLU A 1 300 ? -5.671 -8.590 -25.796 1.00 76.06 300 GLU A N 1
ATOM 2401 C CA . GLU A 1 300 ? -5.732 -7.968 -27.132 1.00 76.06 300 GLU A CA 1
ATOM 2402 C C . GLU A 1 300 ? -4.495 -7.120 -27.479 1.00 76.06 300 GLU A C 1
ATOM 2404 O O . GLU A 1 300 ? -4.131 -6.977 -28.645 1.00 76.06 300 GLU A O 1
ATOM 2409 N N . ALA A 1 301 ? -3.858 -6.503 -26.476 1.00 75.56 301 ALA A N 1
ATOM 2410 C CA . ALA A 1 301 ? -2.656 -5.706 -26.695 1.00 75.56 301 ALA A CA 1
ATOM 2411 C C . ALA A 1 301 ? -1.434 -6.604 -26.931 1.00 75.56 301 ALA A C 1
ATOM 2413 O O . ALA A 1 301 ? -0.566 -6.243 -27.718 1.00 75.56 301 ALA A O 1
ATOM 2414 N N . PHE A 1 302 ? -1.377 -7.765 -26.274 1.00 80.19 302 PHE A N 1
ATOM 2415 C CA . PHE A 1 302 ? -0.334 -8.762 -26.502 1.00 80.19 302 PHE A CA 1
ATOM 2416 C C . PHE A 1 302 ? -0.531 -9.502 -27.826 1.00 80.19 302 PHE A C 1
ATOM 2418 O O . PHE A 1 302 ? 0.458 -9.716 -28.520 1.00 80.19 302 PHE A O 1
ATOM 2425 N N . ASP A 1 303 ? -1.770 -9.797 -28.222 1.00 81.69 303 ASP A N 1
ATOM 2426 C CA . ASP A 1 303 ? -2.067 -10.427 -29.516 1.00 81.69 303 ASP A CA 1
ATOM 2427 C C . ASP A 1 303 ? -1.530 -9.575 -30.677 1.00 81.69 303 ASP A C 1
ATOM 2429 O O . ASP A 1 303 ? -0.819 -10.075 -31.543 1.00 81.69 303 ASP A O 1
ATOM 2433 N N . LYS A 1 304 ? -1.737 -8.251 -30.625 1.00 81.00 304 LYS A N 1
ATOM 2434 C CA . LYS A 1 304 ? -1.165 -7.318 -31.613 1.00 81.00 304 LYS A CA 1
ATOM 2435 C C . LYS A 1 304 ? 0.362 -7.325 -31.653 1.00 81.00 304 LYS A C 1
ATOM 2437 O O . LYS A 1 304 ? 0.943 -7.147 -32.717 1.00 81.00 304 LYS A O 1
ATOM 2442 N N . LEU A 1 305 ? 1.020 -7.479 -30.501 1.00 81.50 305 LEU A N 1
ATOM 2443 C CA . LEU A 1 305 ? 2.483 -7.544 -30.448 1.00 81.50 305 LEU A CA 1
ATOM 2444 C C . LEU A 1 305 ? 3.008 -8.823 -31.105 1.00 81.50 305 LEU A C 1
ATOM 2446 O O . LEU A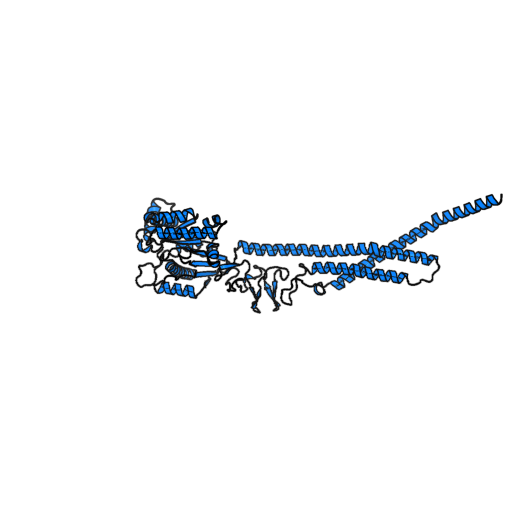 1 305 ? 4.044 -8.767 -31.764 1.00 81.50 305 LEU A O 1
ATOM 2450 N N . VAL A 1 306 ? 2.300 -9.942 -30.930 1.00 83.06 306 VAL A N 1
ATOM 2451 C CA . VAL A 1 306 ? 2.613 -11.212 -31.600 1.00 83.06 306 VAL A CA 1
ATOM 2452 C C . VAL A 1 306 ? 2.416 -11.067 -33.109 1.00 83.06 306 VAL A C 1
ATOM 2454 O O . VAL A 1 306 ? 3.329 -11.387 -33.865 1.00 83.06 306 VAL A O 1
ATOM 2457 N N . ASP A 1 307 ? 1.300 -10.476 -33.544 1.00 81.94 307 ASP A N 1
ATOM 2458 C CA . ASP A 1 307 ? 1.036 -10.233 -34.966 1.00 81.94 307 ASP A CA 1
ATOM 2459 C C . ASP A 1 307 ? 2.132 -9.366 -35.617 1.00 81.94 307 ASP A C 1
ATOM 2461 O O . ASP A 1 307 ? 2.602 -9.678 -36.711 1.00 81.94 307 ASP A O 1
ATOM 2465 N N . TRP A 1 308 ? 2.584 -8.292 -34.958 1.00 81.69 308 TRP A N 1
ATOM 2466 C CA . TRP A 1 308 ? 3.682 -7.450 -35.464 1.00 81.69 308 TRP A CA 1
ATOM 2467 C C . TRP A 1 308 ? 5.024 -8.183 -35.527 1.00 81.69 308 TRP A C 1
ATOM 2469 O O . TRP A 1 308 ? 5.794 -7.966 -36.462 1.00 81.69 308 TRP A O 1
ATOM 2479 N N . PHE A 1 309 ? 5.308 -9.042 -34.547 1.00 82.56 309 PHE A N 1
ATOM 2480 C CA . PHE A 1 309 ? 6.520 -9.859 -34.534 1.00 82.56 309 PHE A CA 1
ATOM 2481 C C . PHE A 1 309 ? 6.546 -10.866 -35.694 1.00 82.56 309 PHE A C 1
ATOM 2483 O O . PHE A 1 309 ? 7.574 -11.016 -36.359 1.00 82.56 309 PHE A O 1
ATOM 2490 N N . ASP A 1 310 ? 5.411 -11.520 -35.958 1.00 82.00 310 ASP A N 1
ATOM 2491 C CA . ASP A 1 310 ? 5.286 -12.552 -36.991 1.00 82.00 310 ASP A CA 1
ATOM 2492 C C . ASP A 1 310 ? 5.186 -11.973 -38.407 1.00 82.00 310 ASP A C 1
ATOM 2494 O O . ASP A 1 310 ? 5.740 -12.538 -39.350 1.00 82.00 310 ASP A O 1
ATOM 2498 N N . SER A 1 311 ? 4.482 -10.850 -38.569 1.00 75.81 311 SER A N 1
ATOM 2499 C CA . SER A 1 311 ? 4.291 -10.199 -39.874 1.00 75.81 311 SER A CA 1
ATOM 2500 C C . SER A 1 311 ? 5.497 -9.385 -40.336 1.00 75.81 311 SER A C 1
ATOM 2502 O O . SER A 1 311 ? 5.631 -9.124 -41.529 1.00 75.81 311 SER A O 1
ATOM 2504 N N . GLY A 1 312 ? 6.358 -8.951 -39.414 1.00 68.50 312 GLY A N 1
ATOM 2505 C CA . GLY A 1 312 ? 7.462 -8.051 -39.733 1.00 68.50 312 GLY A CA 1
ATOM 2506 C C . GLY A 1 312 ? 7.053 -6.571 -39.832 1.00 68.50 312 GLY A C 1
ATOM 2507 O O . GLY A 1 312 ? 7.915 -5.691 -39.904 1.00 68.50 312 GLY A O 1
ATOM 2508 N N . GLU A 1 313 ? 5.755 -6.258 -39.798 1.00 67.25 313 GLU A N 1
ATOM 2509 C CA . GLU A 1 313 ? 5.222 -4.912 -40.011 1.00 67.25 313 GLU A CA 1
ATOM 2510 C C . GLU A 1 313 ? 4.682 -4.320 -38.704 1.00 67.25 313 GLU A C 1
ATOM 2512 O O . GLU A 1 313 ? 3.705 -4.800 -38.137 1.00 67.25 313 GLU A O 1
ATOM 2517 N N . SER A 1 314 ? 5.295 -3.233 -38.225 1.00 65.25 314 SER A N 1
ATOM 2518 C CA . SER A 1 314 ? 4.767 -2.460 -37.095 1.00 65.25 314 SER A CA 1
ATOM 2519 C C . SER A 1 314 ? 4.129 -1.166 -37.591 1.00 65.25 314 SER A C 1
ATOM 2521 O O . SER A 1 314 ? 4.814 -0.341 -38.204 1.00 65.25 314 SER A O 1
ATOM 2523 N N . GLU A 1 315 ? 2.854 -0.939 -37.281 1.00 60.34 315 GLU A N 1
ATOM 2524 C CA . GLU A 1 315 ? 2.213 0.351 -37.544 1.00 60.34 315 GLU A CA 1
ATOM 2525 C C . GLU A 1 315 ? 2.749 1.439 -36.599 1.00 60.34 315 GLU A C 1
ATOM 2527 O O . GLU A 1 315 ? 3.091 1.188 -35.438 1.00 60.34 315 GLU A O 1
ATOM 2532 N N . ALA A 1 316 ? 2.813 2.680 -37.090 1.00 55.81 316 ALA A N 1
ATOM 2533 C CA . ALA A 1 316 ? 3.106 3.823 -36.237 1.00 55.81 316 ALA A CA 1
ATOM 2534 C C . ALA A 1 316 ? 1.987 3.971 -35.196 1.00 55.81 316 ALA A C 1
ATOM 2536 O O . ALA A 1 316 ? 0.809 4.032 -35.548 1.00 55.81 316 ALA A O 1
ATOM 2537 N N . THR A 1 317 ? 2.348 4.038 -33.914 1.00 52.44 317 THR A N 1
ATOM 2538 C CA . THR A 1 317 ? 1.387 4.213 -32.821 1.00 52.44 317 THR A CA 1
ATOM 2539 C C . THR A 1 317 ? 0.684 5.565 -32.984 1.00 52.44 317 THR A C 1
ATOM 2541 O O . THR A 1 317 ? 1.260 6.605 -32.664 1.00 52.44 317 THR A O 1
ATOM 2544 N N . LEU A 1 318 ? -0.537 5.562 -33.533 1.00 43.72 318 LEU A N 1
ATOM 2545 C CA . LEU A 1 318 ? -1.341 6.770 -33.722 1.00 43.72 318 LEU A CA 1
ATOM 2546 C C . LEU A 1 318 ? -1.726 7.382 -32.367 1.00 43.72 318 LEU A C 1
ATOM 2548 O O . LEU A 1 318 ? -1.983 6.688 -31.381 1.00 43.72 318 LEU A O 1
ATOM 2552 N N . GLU A 1 319 ? -1.716 8.711 -32.358 1.00 47.16 319 GLU A N 1
ATOM 2553 C CA . GLU A 1 319 ? -1.828 9.617 -31.221 1.00 47.16 319 GLU A CA 1
ATOM 2554 C C . GLU A 1 319 ? -2.956 9.275 -30.227 1.00 47.16 319 GLU A C 1
ATOM 2556 O O . GLU A 1 319 ? -4.030 8.814 -30.604 1.00 47.16 319 GLU A O 1
ATOM 2561 N N . THR A 1 320 ? -2.716 9.626 -28.954 1.00 40.72 320 THR A N 1
ATOM 2562 C CA . THR A 1 320 ? -3.648 9.797 -27.809 1.00 40.72 320 THR A CA 1
ATOM 2563 C C . THR A 1 320 ? -3.705 8.736 -26.703 1.00 40.72 320 THR A C 1
ATOM 2565 O O . THR A 1 320 ? -3.993 9.117 -25.567 1.00 40.72 320 THR A O 1
ATOM 2568 N N . ASN A 1 321 ? -3.342 7.466 -26.918 1.00 46.91 321 ASN A N 1
ATOM 2569 C CA . ASN A 1 321 ? -3.433 6.451 -25.853 1.00 46.91 321 ASN A CA 1
ATOM 2570 C C . ASN A 1 321 ? -2.072 5.877 -25.440 1.00 46.91 321 ASN A C 1
ATOM 2572 O O . ASN A 1 321 ? -1.461 5.087 -26.149 1.00 46.91 321 ASN A O 1
ATOM 2576 N N . ALA A 1 322 ? -1.620 6.237 -24.234 1.00 57.81 322 ALA A N 1
ATOM 2577 C CA . ALA A 1 322 ? -0.490 5.576 -23.590 1.00 57.81 322 ALA A CA 1
ATOM 2578 C C . ALA A 1 322 ? -0.888 4.143 -23.200 1.00 57.81 322 ALA A C 1
ATOM 2580 O O . ALA A 1 322 ? -1.617 3.952 -22.214 1.00 57.81 322 ALA A O 1
ATOM 2581 N N . THR A 1 323 ? -0.424 3.171 -23.987 1.00 68.12 323 THR A N 1
ATOM 2582 C CA . THR A 1 323 ? -0.739 1.746 -23.835 1.00 68.12 323 THR A CA 1
ATOM 2583 C C . THR A 1 323 ? 0.087 1.143 -22.699 1.00 68.12 323 THR A C 1
ATOM 2585 O O . THR A 1 323 ? 1.245 1.506 -22.482 1.00 68.12 323 THR A O 1
ATOM 2588 N N . MET A 1 324 ? -0.529 0.247 -21.928 1.00 73.31 324 MET A N 1
ATOM 2589 C CA . MET A 1 324 ? 0.139 -0.503 -20.867 1.00 73.31 324 MET A CA 1
ATOM 2590 C C . MET A 1 324 ? 0.199 -1.973 -21.217 1.00 73.31 324 MET A C 1
ATOM 2592 O O . MET A 1 324 ? -0.834 -2.578 -21.494 1.00 73.31 324 MET A O 1
ATOM 2596 N N . TYR A 1 325 ? 1.389 -2.539 -21.077 1.00 81.31 325 TYR A N 1
ATOM 2597 C CA . TYR A 1 325 ? 1.616 -3.971 -21.183 1.00 81.31 325 TYR A CA 1
ATOM 2598 C C . TYR A 1 325 ? 1.973 -4.492 -19.797 1.00 81.31 325 TYR A C 1
ATOM 2600 O O . TYR A 1 325 ? 3.057 -4.203 -19.280 1.00 81.31 325 TYR A O 1
ATOM 2608 N N . SER A 1 326 ? 1.036 -5.190 -19.154 1.00 81.31 326 SER A N 1
ATOM 2609 C CA . SER A 1 326 ? 1.208 -5.721 -17.804 1.00 81.31 326 SER A CA 1
ATOM 2610 C C . SER A 1 326 ? 1.310 -7.240 -17.816 1.00 81.31 326 SER A C 1
ATOM 2612 O O . SER A 1 326 ? 0.451 -7.915 -18.370 1.00 81.31 326 SER A O 1
ATOM 2614 N N . ILE A 1 327 ? 2.305 -7.774 -17.112 1.00 84.56 327 ILE A N 1
ATOM 2615 C CA . ILE A 1 327 ? 2.438 -9.207 -16.849 1.00 84.56 327 ILE A CA 1
ATOM 2616 C C . ILE A 1 327 ? 2.541 -9.450 -15.342 1.00 84.56 327 ILE A C 1
ATOM 2618 O O . ILE A 1 327 ? 3.375 -8.846 -14.658 1.00 84.56 327 ILE A O 1
ATOM 2622 N N . ILE A 1 328 ? 1.703 -10.344 -14.815 1.00 84.38 328 ILE A N 1
ATOM 2623 C CA . ILE A 1 328 ? 1.739 -10.789 -13.418 1.00 84.38 328 ILE A CA 1
ATOM 2624 C C . ILE A 1 328 ? 2.539 -12.082 -13.325 1.00 84.38 328 ILE A C 1
ATOM 2626 O O . ILE A 1 328 ? 2.184 -13.087 -13.931 1.00 84.38 328 ILE A O 1
ATOM 2630 N N . HIS A 1 329 ? 3.582 -12.060 -12.502 1.00 86.00 329 HIS A N 1
ATOM 2631 C CA . HIS A 1 329 ? 4.438 -13.199 -12.211 1.00 86.00 329 HIS A CA 1
ATOM 2632 C C . HIS A 1 329 ? 4.054 -13.778 -10.854 1.00 86.00 329 HIS A C 1
ATOM 2634 O O . HIS A 1 329 ? 4.092 -13.072 -9.840 1.00 86.00 329 HIS A O 1
ATOM 2640 N N . THR A 1 330 ? 3.703 -15.060 -10.819 1.00 80.44 330 THR A N 1
ATOM 2641 C CA . THR A 1 330 ? 3.325 -15.769 -9.594 1.00 80.44 330 THR A CA 1
ATOM 2642 C C . THR A 1 330 ? 4.243 -16.966 -9.373 1.00 80.44 330 THR A C 1
ATOM 2644 O O . THR A 1 330 ? 4.287 -17.880 -10.192 1.00 80.44 330 THR A O 1
ATOM 2647 N N . GLN A 1 331 ? 4.939 -16.975 -8.233 1.00 78.06 331 GLN A N 1
ATOM 2648 C CA . GLN A 1 331 ? 5.737 -18.102 -7.736 1.00 78.06 331 GLN A CA 1
ATOM 2649 C C . GLN A 1 331 ? 5.113 -18.620 -6.434 1.00 78.06 331 GLN A C 1
ATOM 2651 O O . GLN A 1 331 ? 4.649 -17.818 -5.622 1.00 78.06 331 GLN A O 1
ATOM 2656 N N . GLU A 1 332 ? 5.115 -19.936 -6.196 1.00 66.56 332 GLU A N 1
ATOM 2657 C CA . GLU A 1 332 ? 4.367 -20.557 -5.083 1.00 66.56 332 GLU A CA 1
ATOM 2658 C C . GLU A 1 332 ? 4.719 -20.009 -3.684 1.00 66.56 332 GLU A C 1
ATOM 2660 O O . GLU A 1 332 ? 3.870 -20.008 -2.791 1.00 66.56 332 GLU A O 1
ATOM 2665 N N . GLN A 1 333 ? 5.946 -19.515 -3.483 1.00 65.44 333 GLN A N 1
ATOM 2666 C CA . GLN A 1 333 ? 6.442 -19.039 -2.182 1.00 65.44 333 GLN A CA 1
ATOM 2667 C C . GLN A 1 333 ? 6.623 -17.514 -2.086 1.00 65.44 333 GLN A C 1
ATOM 2669 O O . GLN A 1 333 ? 6.928 -17.002 -1.005 1.00 65.44 333 GLN A O 1
ATOM 2674 N N . HIS A 1 334 ? 6.413 -16.772 -3.177 1.00 69.00 334 HIS A N 1
ATOM 2675 C CA . HIS A 1 334 ? 6.636 -15.325 -3.223 1.00 69.00 334 HIS A CA 1
ATOM 2676 C C . HIS A 1 334 ? 5.332 -14.557 -3.448 1.00 69.00 334 HIS A C 1
ATOM 2678 O O . HIS A 1 334 ? 4.331 -15.081 -3.932 1.00 69.00 334 HIS A O 1
ATOM 2684 N N . THR A 1 335 ? 5.318 -13.284 -3.052 1.00 69.62 335 THR A N 1
ATOM 2685 C CA . THR A 1 335 ? 4.211 -12.388 -3.395 1.00 69.62 335 THR A CA 1
ATOM 2686 C C . THR A 1 335 ? 4.177 -12.179 -4.906 1.00 69.62 335 THR A C 1
ATOM 2688 O O . THR A 1 335 ? 5.238 -11.887 -5.455 1.00 69.62 335 THR A O 1
ATOM 2691 N N . PRO A 1 336 ? 3.005 -12.256 -5.563 1.00 78.06 336 PRO A N 1
ATOM 2692 C CA . PRO A 1 336 ? 2.903 -11.986 -6.991 1.00 78.06 336 PRO A CA 1
ATOM 2693 C C . PRO A 1 336 ? 3.474 -10.614 -7.346 1.00 78.06 336 PRO A C 1
ATOM 2695 O O . PRO A 1 336 ? 3.311 -9.652 -6.584 1.00 78.06 336 PRO A O 1
ATOM 2698 N N . VAL A 1 337 ? 4.124 -10.514 -8.499 1.00 81.19 337 VAL A N 1
ATOM 2699 C CA . VAL A 1 337 ? 4.761 -9.279 -8.955 1.00 81.19 337 VAL A CA 1
ATOM 2700 C C . VAL A 1 337 ? 4.249 -8.913 -10.339 1.00 81.19 337 VAL A C 1
ATOM 2702 O O . VAL A 1 337 ? 4.428 -9.656 -11.300 1.00 81.19 337 VAL A O 1
ATOM 2705 N N . GLN A 1 338 ? 3.619 -7.750 -10.446 1.00 84.25 338 GLN A N 1
ATOM 2706 C CA . GLN A 1 338 ? 3.139 -7.195 -11.703 1.00 84.25 338 GLN A CA 1
ATOM 2707 C C . GLN A 1 338 ? 4.222 -6.298 -12.308 1.00 84.25 338 GLN A C 1
ATOM 2709 O O . GLN A 1 338 ? 4.493 -5.217 -11.781 1.00 84.25 338 GLN A O 1
ATOM 2714 N N . MET A 1 339 ? 4.812 -6.731 -13.422 1.00 86.81 339 MET A N 1
ATOM 2715 C CA . MET A 1 339 ? 5.636 -5.876 -14.276 1.00 86.81 339 MET A CA 1
ATOM 2716 C C . MET A 1 339 ? 4.721 -5.115 -15.225 1.00 86.81 339 MET A C 1
ATOM 2718 O O . MET A 1 339 ? 3.797 -5.704 -15.779 1.00 86.81 339 MET A O 1
ATOM 2722 N N . THR A 1 340 ? 4.929 -3.816 -15.403 1.00 84.75 340 THR A N 1
ATOM 2723 C CA . THR A 1 340 ? 4.181 -3.025 -16.388 1.00 84.75 340 THR A CA 1
ATOM 2724 C C . THR A 1 340 ? 5.131 -2.149 -17.173 1.00 84.75 340 THR A C 1
ATOM 2726 O O . THR A 1 340 ? 5.845 -1.353 -16.570 1.00 84.75 340 THR A O 1
ATOM 2729 N N . ILE A 1 341 ? 5.118 -2.278 -18.498 1.00 86.81 341 ILE A N 1
ATOM 2730 C CA . ILE A 1 341 ? 5.837 -1.368 -19.387 1.00 86.81 341 ILE A CA 1
ATOM 2731 C C . ILE A 1 341 ? 4.835 -0.365 -19.951 1.00 86.81 341 ILE A C 1
ATOM 2733 O O . ILE A 1 341 ? 3.812 -0.742 -20.529 1.00 86.81 341 ILE A O 1
ATOM 2737 N N . TYR A 1 342 ? 5.115 0.914 -19.724 1.00 80.50 342 TYR A N 1
ATOM 2738 C CA . TYR A 1 342 ? 4.319 2.028 -20.217 1.00 80.50 342 TYR A CA 1
ATOM 2739 C C . TYR A 1 342 ? 4.911 2.525 -21.533 1.00 80.50 342 TYR A C 1
ATOM 2741 O O . TYR A 1 342 ? 6.051 2.992 -21.547 1.00 80.50 342 TYR A O 1
ATOM 2749 N N . ASP A 1 343 ? 4.128 2.479 -22.607 1.00 78.44 343 ASP A N 1
ATOM 2750 C CA . ASP A 1 343 ? 4.466 3.141 -23.866 1.00 78.44 343 ASP A CA 1
ATOM 2751 C C . ASP A 1 343 ? 3.798 4.520 -23.895 1.00 78.44 343 ASP A C 1
ATOM 2753 O O . ASP A 1 343 ? 2.571 4.631 -23.820 1.00 78.44 343 ASP A O 1
ATOM 2757 N N . ILE A 1 344 ? 4.601 5.585 -23.919 1.00 66.81 344 ILE A N 1
ATOM 2758 C CA . ILE A 1 344 ? 4.117 6.957 -24.100 1.00 66.81 344 ILE A CA 1
ATOM 2759 C C . ILE A 1 344 ? 4.571 7.417 -25.483 1.00 66.81 344 ILE A C 1
ATOM 2761 O O . ILE A 1 344 ? 5.750 7.328 -25.831 1.00 66.81 344 ILE A O 1
ATOM 2765 N N . ALA A 1 345 ? 3.621 7.917 -26.273 1.00 58.97 345 ALA A N 1
ATOM 2766 C CA . ALA A 1 345 ? 3.912 8.506 -27.571 1.00 58.97 345 ALA A CA 1
ATOM 2767 C C . ALA A 1 345 ? 4.868 9.702 -27.401 1.00 58.97 345 ALA A C 1
ATOM 2769 O O . ALA A 1 345 ? 4.646 10.569 -26.559 1.00 58.97 345 ALA A O 1
ATOM 2770 N N . GLY A 1 346 ? 5.937 9.730 -28.204 1.00 51.75 346 GLY A N 1
ATOM 2771 C CA . GLY A 1 346 ? 7.079 10.647 -28.050 1.00 51.75 346 GLY A CA 1
ATOM 2772 C C . GLY A 1 346 ? 6.777 12.134 -28.277 1.00 51.75 346 GLY A C 1
ATOM 2773 O O . GLY A 1 346 ? 7.656 12.954 -28.050 1.00 51.75 346 GLY A O 1
ATOM 2774 N N . GLU A 1 347 ? 5.559 12.476 -28.699 1.00 51.50 347 GLU A N 1
ATOM 2775 C CA . GLU A 1 347 ? 5.092 13.854 -28.921 1.00 51.50 347 GLU A CA 1
ATOM 2776 C C . GLU A 1 347 ? 4.200 14.385 -27.794 1.00 51.50 347 GLU A C 1
ATOM 2778 O O . GLU A 1 347 ? 3.930 15.582 -27.727 1.00 51.50 347 GLU A O 1
ATOM 2783 N N . VAL A 1 348 ? 3.753 13.533 -26.864 1.00 50.28 348 VAL A N 1
ATOM 2784 C CA . VAL A 1 348 ? 2.833 13.938 -25.790 1.00 50.28 348 VAL A CA 1
ATOM 2785 C C . VAL A 1 348 ? 3.622 14.500 -24.611 1.00 50.28 348 VAL A C 1
ATOM 2787 O O . VAL A 1 348 ? 3.552 13.991 -23.491 1.00 50.28 348 VAL A O 1
ATOM 2790 N N . PHE A 1 349 ? 4.406 15.544 -24.885 1.00 51.47 349 PHE A N 1
ATOM 2791 C CA . PHE A 1 349 ? 5.025 16.366 -23.852 1.00 51.47 349 PHE A CA 1
ATOM 2792 C C . PHE A 1 349 ? 4.333 17.733 -23.662 1.00 51.47 349 PHE A C 1
ATOM 2794 O O . PHE A 1 349 ? 4.811 18.564 -22.893 1.00 51.47 349 PHE A O 1
ATOM 2801 N N . ASP A 1 350 ? 3.167 17.945 -24.286 1.00 44.34 350 ASP A N 1
ATOM 2802 C CA . ASP A 1 350 ? 2.277 19.084 -24.012 1.00 44.34 350 ASP A CA 1
ATOM 2803 C C . ASP A 1 350 ? 1.301 18.741 -22.860 1.00 44.34 350 ASP A C 1
ATOM 2805 O O . ASP A 1 350 ? 0.187 18.246 -23.043 1.00 44.34 350 ASP A O 1
ATOM 2809 N N . PHE A 1 351 ? 1.751 18.955 -21.618 1.00 50.72 351 PHE A N 1
ATOM 2810 C CA . PHE A 1 351 ? 1.124 18.476 -20.366 1.00 50.72 351 PHE A CA 1
ATOM 2811 C C . PHE A 1 351 ? -0.078 19.274 -19.841 1.00 50.72 351 PHE A C 1
ATOM 2813 O O . PHE A 1 351 ? -0.350 19.253 -18.634 1.00 50.72 351 PHE A O 1
ATOM 2820 N N . ALA A 1 352 ? -0.824 19.973 -20.693 1.00 41.41 352 ALA A N 1
ATOM 2821 C CA . ALA A 1 352 ? -1.839 20.900 -20.196 1.00 41.41 352 ALA A CA 1
ATOM 2822 C C . ALA A 1 352 ? -3.139 20.240 -19.684 1.00 41.41 352 ALA A C 1
ATOM 2824 O O . ALA A 1 352 ? -3.794 20.845 -18.838 1.00 41.41 352 ALA A O 1
ATOM 2825 N N . GLU A 1 353 ? -3.527 19.026 -20.116 1.00 42.72 353 GLU A N 1
ATOM 2826 C CA . GLU A 1 353 ? -4.911 18.560 -19.854 1.00 42.72 353 GLU A CA 1
ATOM 2827 C C . GLU A 1 353 ? -5.117 17.163 -19.239 1.00 42.72 353 GLU A C 1
ATOM 2829 O O . GLU A 1 353 ? -6.179 16.938 -18.655 1.00 42.72 353 GLU A O 1
ATOM 2834 N N . SER A 1 354 ? -4.164 16.218 -19.267 1.00 49.94 354 SER A N 1
ATOM 2835 C CA . SER A 1 354 ? -4.453 14.853 -18.779 1.00 49.94 354 SER A CA 1
ATOM 2836 C C . SER A 1 354 ? -3.819 14.514 -17.412 1.00 49.94 354 SER A C 1
ATOM 2838 O O . SER A 1 354 ? -2.646 14.168 -17.267 1.00 49.94 354 SER A O 1
ATOM 2840 N N . GLU A 1 355 ? -4.655 14.534 -16.367 1.00 50.47 355 GLU A N 1
ATOM 2841 C CA . GLU A 1 355 ? -4.345 14.080 -14.994 1.00 50.47 355 GLU A CA 1
ATOM 2842 C C . GLU A 1 355 ? -3.849 12.611 -14.954 1.00 50.47 355 GLU A C 1
ATOM 2844 O O . GLU A 1 355 ? -3.211 12.171 -13.998 1.00 50.47 355 GLU A O 1
ATOM 2849 N N . VAL A 1 356 ? -4.143 11.844 -16.012 1.00 51.28 356 VAL A N 1
ATOM 2850 C CA . VAL A 1 356 ? -3.798 10.428 -16.189 1.00 51.28 356 VAL A CA 1
ATOM 2851 C C . VAL A 1 356 ? -2.332 10.241 -16.608 1.00 51.28 356 VAL A C 1
ATOM 2853 O O . VAL A 1 356 ? -1.683 9.332 -16.092 1.00 51.28 356 VAL A O 1
ATOM 2856 N N . GLN A 1 357 ? -1.781 11.092 -17.484 1.00 53.19 357 GLN A N 1
ATOM 2857 C CA . GLN A 1 357 ? -0.382 10.984 -17.941 1.00 53.19 357 GLN A CA 1
ATOM 2858 C C . GLN A 1 357 ? 0.613 11.490 -16.889 1.00 53.19 357 GLN A C 1
ATOM 2860 O O . GLN A 1 357 ? 1.642 10.855 -16.659 1.00 53.19 357 GLN A O 1
ATOM 2865 N N . GLN A 1 358 ? 0.263 12.543 -16.142 1.00 55.12 358 GLN A N 1
ATOM 2866 C CA . GLN A 1 358 ? 1.082 13.027 -15.020 1.00 55.12 358 GLN A CA 1
ATOM 2867 C C . GLN A 1 358 ? 1.253 11.971 -13.912 1.00 55.12 358 GLN A C 1
ATOM 2869 O O . GLN A 1 358 ? 2.258 11.952 -13.206 1.00 55.12 358 GLN A O 1
ATOM 2874 N N . GLN A 1 359 ? 0.298 11.051 -13.745 1.00 56.44 359 GLN A N 1
ATOM 2875 C CA . GLN A 1 359 ? 0.416 9.979 -12.752 1.00 56.44 359 GLN A CA 1
ATOM 2876 C C . GLN A 1 359 ? 1.350 8.839 -13.181 1.00 56.44 359 GLN A C 1
ATOM 2878 O O . GLN A 1 359 ? 1.834 8.123 -12.304 1.00 56.44 359 GLN A O 1
ATOM 2883 N N . GLN A 1 360 ? 1.639 8.689 -14.480 1.00 56.53 360 GLN A N 1
ATOM 2884 C CA . GLN A 1 360 ? 2.555 7.663 -14.998 1.00 56.53 360 GLN A CA 1
ATOM 2885 C C . GLN A 1 360 ? 3.993 7.953 -14.571 1.00 56.53 360 GLN A C 1
ATOM 2887 O O . GLN A 1 360 ? 4.622 7.113 -13.937 1.00 56.53 360 GLN A O 1
ATOM 2892 N N . PHE A 1 361 ? 4.464 9.181 -14.801 1.00 59.12 361 PHE A N 1
ATOM 2893 C CA . PHE A 1 361 ? 5.831 9.591 -14.467 1.00 59.12 361 PHE A CA 1
ATOM 2894 C C . PHE A 1 361 ? 6.107 9.669 -12.958 1.00 59.12 361 PHE A C 1
ATOM 2896 O O . PHE A 1 361 ? 7.254 9.536 -12.541 1.00 59.12 361 PHE A O 1
ATOM 2903 N N . ARG A 1 362 ? 5.077 9.828 -12.109 1.00 60.84 362 ARG A N 1
ATOM 2904 C CA . ARG A 1 362 ? 5.263 9.911 -10.647 1.00 60.84 362 ARG A CA 1
ATOM 2905 C C . ARG A 1 362 ? 5.800 8.639 -10.000 1.00 60.84 362 ARG A C 1
ATOM 2907 O O . ARG A 1 362 ? 6.266 8.709 -8.861 1.00 60.84 362 ARG A O 1
ATOM 2914 N N . TYR A 1 363 ? 5.650 7.483 -10.644 1.00 60.97 363 TYR A N 1
ATOM 2915 C CA . TYR A 1 363 ? 5.803 6.201 -9.958 1.00 60.97 363 TYR A CA 1
ATOM 2916 C C . TYR A 1 363 ? 6.515 5.130 -10.799 1.00 60.97 363 TYR A C 1
ATOM 2918 O O . TYR A 1 363 ? 6.196 3.956 -10.663 1.00 60.97 363 TYR A O 1
ATOM 2926 N N . CYS A 1 364 ? 7.474 5.494 -11.650 1.00 75.00 364 CYS A N 1
ATOM 2927 C CA . CYS A 1 364 ? 8.297 4.514 -12.372 1.00 75.00 364 CYS A CA 1
ATOM 2928 C C . CYS A 1 364 ? 9.484 4.045 -11.524 1.00 75.00 364 CYS A C 1
ATOM 2930 O O . CYS A 1 364 ? 10.134 4.842 -10.848 1.00 75.00 364 CYS A O 1
ATOM 2932 N N . GLU A 1 365 ? 9.767 2.745 -11.566 1.00 84.50 365 GLU A N 1
ATOM 2933 C CA . GLU A 1 365 ? 10.905 2.119 -10.890 1.00 84.50 365 GLU A CA 1
ATOM 2934 C C . GLU A 1 365 ? 12.104 1.881 -11.832 1.00 84.50 365 GLU A C 1
ATOM 2936 O O . GLU A 1 365 ? 13.166 1.468 -11.363 1.00 84.50 365 GLU A O 1
ATOM 2941 N N . GLY A 1 366 ? 11.949 2.172 -13.129 1.00 89.06 366 GLY A N 1
ATOM 2942 C CA . GLY A 1 366 ? 13.011 2.156 -14.137 1.00 89.06 366 GLY A CA 1
ATOM 2943 C C . GLY A 1 366 ? 12.615 2.896 -15.422 1.00 89.06 366 GLY A C 1
ATOM 2944 O O . GLY A 1 366 ? 11.425 3.003 -15.742 1.00 89.06 366 GLY A O 1
ATOM 2945 N N . PHE A 1 367 ? 13.610 3.385 -16.164 1.00 90.56 367 PHE A N 1
ATOM 2946 C CA . PHE A 1 367 ? 13.424 4.015 -17.476 1.00 90.56 367 PHE A CA 1
ATOM 2947 C C . PHE A 1 367 ? 14.146 3.235 -18.576 1.00 90.56 367 PHE A C 1
ATOM 2949 O O . PHE A 1 367 ? 15.296 2.833 -18.405 1.00 90.56 367 PHE A O 1
ATOM 2956 N N . LEU A 1 368 ? 13.476 3.064 -19.715 1.00 93.25 368 LEU A N 1
ATOM 2957 C CA . LEU A 1 368 ? 14.053 2.584 -20.968 1.00 93.25 368 LEU A CA 1
ATOM 2958 C C . LEU A 1 368 ? 14.092 3.752 -21.952 1.00 93.25 368 LEU A C 1
ATOM 2960 O O . LEU A 1 368 ? 13.052 4.156 -22.471 1.00 93.25 368 LEU A O 1
ATOM 2964 N N . VAL A 1 369 ? 15.278 4.307 -22.190 1.00 93.25 369 VAL A N 1
ATOM 2965 C CA . VAL A 1 369 ? 15.476 5.430 -23.116 1.00 93.25 369 VAL A CA 1
ATOM 2966 C C . VAL A 1 369 ? 15.968 4.887 -24.447 1.00 93.25 369 VAL A C 1
ATOM 2968 O O . VAL A 1 369 ? 17.086 4.395 -24.545 1.00 93.25 369 VAL A O 1
ATOM 2971 N N . ILE A 1 370 ? 15.134 4.975 -25.473 1.00 93.00 370 ILE A N 1
ATOM 2972 C CA . ILE A 1 370 ? 15.419 4.493 -26.818 1.00 93.00 370 ILE A CA 1
ATOM 2973 C C . ILE A 1 370 ? 16.054 5.609 -27.649 1.00 93.00 370 ILE A C 1
ATOM 2975 O O . ILE A 1 370 ? 15.425 6.640 -27.906 1.00 93.00 370 ILE A O 1
ATOM 2979 N N . ILE A 1 371 ? 17.277 5.358 -28.116 1.00 93.69 371 ILE A N 1
ATOM 2980 C CA . ILE A 1 371 ? 18.024 6.219 -29.035 1.00 93.69 371 ILE A CA 1
ATOM 2981 C C . ILE A 1 371 ? 18.180 5.483 -30.364 1.00 93.69 371 ILE A C 1
ATOM 2983 O O . ILE A 1 371 ? 18.582 4.319 -30.407 1.00 93.69 371 ILE A O 1
ATOM 2987 N N . ASP A 1 372 ? 17.852 6.171 -31.452 1.00 92.56 372 ASP A N 1
ATOM 2988 C CA . ASP A 1 372 ? 18.065 5.687 -32.810 1.00 92.56 372 ASP A CA 1
ATOM 2989 C C . ASP A 1 372 ? 19.290 6.381 -33.416 1.00 92.56 372 ASP A C 1
ATOM 2991 O O . ASP A 1 372 ? 19.198 7.568 -33.730 1.00 92.56 372 ASP A O 1
ATOM 2995 N N . PRO A 1 373 ? 20.411 5.671 -33.624 1.00 91.19 373 PRO A N 1
ATOM 2996 C CA . PRO A 1 373 ? 21.628 6.259 -34.175 1.00 91.19 373 PRO A CA 1
ATOM 2997 C C . PRO A 1 373 ? 21.489 6.697 -35.640 1.00 91.19 373 PRO A C 1
ATOM 2999 O O . PRO A 1 373 ? 22.329 7.453 -36.122 1.00 91.19 373 PRO A O 1
ATOM 3002 N N . THR A 1 374 ? 20.434 6.266 -36.344 1.00 89.19 374 THR A N 1
ATOM 3003 C CA . THR A 1 374 ? 20.127 6.712 -37.715 1.00 89.19 374 THR A CA 1
ATOM 3004 C C . THR A 1 374 ? 19.364 8.037 -37.766 1.00 89.19 374 THR A C 1
ATOM 3006 O O . THR A 1 374 ? 19.238 8.628 -38.840 1.00 89.19 374 THR A O 1
ATOM 3009 N N . SER A 1 375 ? 18.857 8.507 -36.622 1.00 88.69 375 SER A N 1
ATOM 3010 C CA . SER A 1 375 ? 18.195 9.807 -36.499 1.00 88.69 375 SER A CA 1
ATOM 3011 C C . SER A 1 375 ? 19.211 10.951 -36.353 1.00 88.69 375 SER A C 1
ATOM 3013 O O . SER A 1 375 ? 20.421 10.728 -36.319 1.00 88.69 375 SER A O 1
ATOM 3015 N N . THR A 1 376 ? 18.746 12.203 -36.325 1.00 89.94 376 THR A N 1
ATOM 3016 C CA . THR A 1 376 ? 19.639 13.339 -36.068 1.00 89.94 376 THR A CA 1
ATOM 3017 C C . THR A 1 376 ? 19.935 13.450 -34.564 1.00 89.94 376 THR A C 1
ATOM 3019 O O . THR A 1 376 ? 19.006 13.369 -33.755 1.00 89.94 376 THR A O 1
ATOM 3022 N N . PRO A 1 377 ? 21.197 13.697 -34.156 1.00 90.38 377 PRO A N 1
ATOM 3023 C CA . PRO A 1 377 ? 21.544 13.841 -32.740 1.00 90.38 377 PRO A CA 1
ATOM 3024 C C . PRO A 1 377 ? 20.744 14.922 -32.002 1.00 90.38 377 PRO A C 1
ATOM 3026 O O . PRO A 1 377 ? 20.375 14.736 -30.840 1.00 90.38 377 PRO A O 1
ATOM 3029 N N . ASP A 1 378 ? 20.418 16.021 -32.687 1.00 89.25 378 ASP A N 1
ATOM 3030 C CA . ASP A 1 378 ? 19.618 17.116 -32.128 1.00 89.25 378 ASP A CA 1
ATOM 3031 C C . ASP A 1 378 ? 18.195 16.666 -31.769 1.00 89.25 378 ASP A C 1
ATOM 3033 O O . ASP A 1 378 ? 17.705 16.990 -30.688 1.00 89.25 378 ASP A O 1
ATOM 3037 N N . TYR A 1 379 ? 17.559 15.849 -32.617 1.00 87.31 379 TYR A N 1
ATOM 3038 C CA . TYR A 1 379 ? 16.209 15.331 -32.368 1.00 87.31 379 TYR A CA 1
ATOM 3039 C C . TYR A 1 379 ? 16.163 14.409 -31.141 1.00 87.31 379 TYR A C 1
ATOM 3041 O O . TYR A 1 379 ? 15.252 14.490 -30.308 1.00 87.31 379 TYR A O 1
ATOM 3049 N N . ALA A 1 380 ? 17.176 13.552 -30.987 1.00 87.12 380 ALA A N 1
ATOM 3050 C CA . ALA A 1 380 ? 17.310 12.710 -29.802 1.00 87.12 380 ALA A CA 1
ATOM 3051 C C . ALA A 1 380 ? 17.523 13.554 -28.535 1.00 87.12 380 ALA A C 1
ATOM 3053 O O . ALA A 1 380 ? 16.864 13.319 -27.518 1.00 87.12 380 ALA A O 1
ATOM 3054 N N . SER A 1 381 ? 18.383 14.574 -28.614 1.00 88.94 381 SER A N 1
ATOM 3055 C CA . SER A 1 381 ? 18.665 15.477 -27.495 1.00 88.94 381 SER A CA 1
ATOM 3056 C C . SER A 1 381 ? 17.423 16.262 -27.061 1.00 88.94 381 SER A C 1
ATOM 3058 O O . SER A 1 381 ? 17.167 16.400 -25.862 1.00 88.94 381 SER A O 1
ATOM 3060 N N . GLU A 1 382 ? 16.631 16.757 -28.012 1.00 88.62 382 GLU A N 1
ATOM 3061 C CA . GLU A 1 382 ? 15.375 17.467 -27.745 1.00 88.62 382 GLU A CA 1
ATOM 3062 C C . GLU A 1 382 ? 14.355 16.555 -27.053 1.00 88.62 382 GLU A C 1
ATOM 3064 O O . GLU A 1 382 ? 13.797 16.913 -26.014 1.00 88.62 382 GLU A O 1
ATOM 3069 N N . THR A 1 383 ? 14.185 15.332 -27.559 1.00 86.12 383 THR A N 1
ATOM 3070 C CA . THR A 1 383 ? 13.281 14.339 -26.963 1.00 86.12 383 THR A CA 1
ATOM 3071 C C . THR A 1 383 ? 13.663 14.027 -25.512 1.00 86.12 383 THR A C 1
ATOM 3073 O O . THR A 1 383 ? 12.806 14.000 -24.624 1.00 86.12 383 THR A O 1
ATOM 3076 N N . ILE A 1 384 ? 14.955 13.811 -25.251 1.00 88.19 384 ILE A N 1
ATOM 3077 C CA . ILE A 1 384 ? 15.476 13.533 -23.906 1.00 88.19 384 ILE A CA 1
ATOM 3078 C C . ILE A 1 384 ? 15.279 14.743 -22.985 1.00 88.19 384 ILE A C 1
ATOM 3080 O O . ILE A 1 384 ? 14.879 14.577 -21.832 1.00 88.19 384 ILE A O 1
ATOM 3084 N N . THR A 1 385 ? 15.506 15.955 -23.493 1.00 88.50 385 THR A N 1
ATOM 3085 C CA . THR A 1 385 ? 15.296 17.200 -22.739 1.00 88.50 385 THR A CA 1
ATOM 3086 C C . THR A 1 385 ? 13.834 17.347 -22.322 1.00 88.50 385 THR A C 1
ATOM 3088 O O . THR A 1 385 ? 13.549 17.586 -21.147 1.00 88.50 385 THR A O 1
ATOM 3091 N N . ASN A 1 386 ? 12.899 17.133 -23.252 1.00 84.00 386 ASN A N 1
ATOM 3092 C CA . ASN A 1 386 ? 11.463 17.195 -22.976 1.00 84.00 386 ASN A CA 1
ATOM 3093 C C . ASN A 1 386 ? 11.049 16.158 -21.928 1.00 84.00 386 ASN A C 1
ATOM 3095 O O . ASN A 1 386 ? 10.327 16.485 -20.983 1.00 84.00 386 ASN A O 1
ATOM 3099 N N . PHE A 1 387 ? 11.576 14.936 -22.027 1.00 84.25 387 PHE A N 1
ATOM 3100 C CA . PHE A 1 387 ? 11.362 13.899 -21.022 1.00 84.25 387 PHE A CA 1
ATOM 3101 C C . PHE A 1 387 ? 11.876 14.300 -19.629 1.00 84.25 387 PHE A C 1
ATOM 3103 O O . PHE A 1 387 ? 11.138 14.175 -18.651 1.00 84.25 387 PHE A O 1
ATOM 3110 N N . ILE A 1 388 ? 13.109 14.803 -19.518 1.00 85.31 388 ILE A N 1
ATOM 3111 C CA . ILE A 1 388 ? 13.696 15.197 -18.226 1.00 85.31 388 ILE A CA 1
ATOM 3112 C C . ILE A 1 388 ? 12.911 16.358 -17.602 1.00 85.31 388 ILE A C 1
ATOM 3114 O O . ILE A 1 388 ? 12.605 16.320 -16.408 1.00 85.31 388 ILE A O 1
ATOM 3118 N N . ASN A 1 389 ? 12.537 17.363 -18.396 1.00 83.31 389 ASN A N 1
ATOM 3119 C CA . ASN A 1 389 ? 11.742 18.501 -17.924 1.00 83.31 389 ASN A CA 1
ATOM 3120 C C . ASN A 1 389 ? 10.382 18.044 -17.388 1.00 83.31 389 ASN A C 1
ATOM 3122 O O . ASN A 1 389 ? 10.016 18.366 -16.259 1.00 83.31 389 ASN A O 1
ATOM 3126 N N . THR A 1 390 ? 9.698 17.190 -18.145 1.00 77.25 390 THR A N 1
ATOM 3127 C CA . THR A 1 390 ? 8.435 16.560 -17.740 1.00 77.25 390 THR A CA 1
ATOM 3128 C C . THR A 1 390 ? 8.561 15.817 -16.421 1.00 77.25 390 THR A C 1
ATOM 3130 O O . THR A 1 390 ? 7.734 15.949 -15.517 1.00 77.25 390 THR A O 1
ATOM 3133 N N . LEU A 1 391 ? 9.600 14.996 -16.314 1.00 79.25 391 LEU A N 1
ATOM 3134 C CA . LEU A 1 391 ? 9.858 14.195 -15.135 1.00 79.25 391 LEU A CA 1
ATOM 3135 C C . LEU A 1 391 ? 10.098 15.093 -13.916 1.00 79.25 391 LEU A C 1
ATOM 3137 O O . LEU A 1 391 ? 9.539 14.831 -12.848 1.00 79.25 391 LEU A O 1
ATOM 3141 N N . ASN A 1 392 ? 10.846 16.183 -14.080 1.00 79.00 392 ASN A N 1
ATOM 3142 C CA . ASN A 1 392 ? 11.075 17.168 -13.027 1.00 79.00 392 ASN A CA 1
ATOM 3143 C C . ASN A 1 392 ? 9.784 17.883 -12.601 1.00 79.00 392 ASN A C 1
ATOM 3145 O O . ASN A 1 392 ? 9.522 17.987 -11.398 1.00 79.00 392 ASN A O 1
ATOM 3149 N N . ASP A 1 393 ? 8.943 18.295 -13.550 1.00 76.38 393 ASP A N 1
ATOM 3150 C CA . ASP A 1 393 ? 7.663 18.959 -13.271 1.00 76.38 393 ASP A CA 1
ATOM 3151 C C . ASP A 1 393 ? 6.705 18.046 -12.497 1.00 76.38 393 ASP A C 1
ATOM 3153 O O . ASP A 1 393 ? 6.097 18.439 -11.494 1.00 76.38 393 ASP A O 1
ATOM 3157 N N . VAL A 1 394 ? 6.617 16.783 -12.912 1.00 71.75 394 VAL A N 1
ATOM 3158 C CA . VAL A 1 394 ? 5.741 15.790 -12.286 1.00 71.75 394 VAL A CA 1
ATOM 3159 C C . VAL A 1 394 ? 6.222 15.401 -10.878 1.00 71.75 394 VAL A C 1
ATOM 3161 O O . VAL A 1 394 ? 5.402 15.205 -9.959 1.00 71.75 394 VAL A O 1
ATOM 3164 N N . MET A 1 395 ? 7.541 15.280 -10.698 1.00 68.81 395 MET A N 1
ATOM 3165 C CA . MET A 1 395 ? 8.167 14.860 -9.440 1.00 68.81 395 MET A CA 1
ATOM 3166 C C . MET A 1 395 ? 8.293 16.005 -8.425 1.00 68.81 395 MET A C 1
ATOM 3168 O O . MET A 1 395 ? 8.293 15.746 -7.214 1.00 68.81 395 MET A O 1
ATOM 3172 N N . GLY A 1 396 ? 8.342 17.262 -8.876 1.00 71.25 396 GLY A N 1
ATOM 3173 C CA . GLY A 1 396 ? 8.385 18.458 -8.035 1.00 71.25 396 GLY A CA 1
ATOM 3174 C C . GLY A 1 396 ? 9.439 18.365 -6.923 1.00 71.25 396 GLY A C 1
ATOM 3175 O O . GLY A 1 396 ? 10.634 18.246 -7.174 1.00 71.25 396 GLY A O 1
ATOM 3176 N N . LYS A 1 397 ? 8.998 18.360 -5.654 1.00 56.03 397 LYS A N 1
ATOM 3177 C CA . LYS A 1 397 ? 9.876 18.274 -4.462 1.00 56.03 397 LYS A CA 1
ATOM 3178 C C . LYS A 1 397 ? 10.668 16.959 -4.336 1.00 56.03 397 LYS A C 1
ATOM 3180 O O . LYS A 1 397 ? 11.570 16.893 -3.507 1.00 56.03 397 LYS A O 1
ATOM 3185 N N . ASN A 1 398 ? 10.340 15.933 -5.125 1.00 59.47 398 ASN A N 1
ATOM 3186 C CA . ASN A 1 398 ? 10.982 14.615 -5.098 1.00 59.47 398 ASN A CA 1
ATOM 3187 C C . ASN A 1 398 ? 11.958 14.390 -6.268 1.00 59.47 398 ASN A C 1
ATOM 3189 O O . ASN A 1 398 ? 12.320 13.243 -6.523 1.00 59.47 398 ASN A O 1
ATOM 3193 N N . ALA A 1 399 ? 12.409 15.438 -6.968 1.00 59.72 399 ALA A N 1
ATOM 3194 C CA . ALA A 1 399 ? 13.368 15.313 -8.075 1.00 59.72 399 ALA A CA 1
ATOM 3195 C C . ALA A 1 399 ? 14.641 14.524 -7.689 1.00 59.72 399 ALA A C 1
ATOM 3197 O O . ALA A 1 399 ? 15.115 13.689 -8.451 1.00 59.72 399 ALA A O 1
ATOM 3198 N N . ALA A 1 400 ? 15.119 14.674 -6.446 1.00 58.88 400 ALA A N 1
ATOM 3199 C CA . ALA A 1 400 ? 16.253 13.906 -5.917 1.00 58.88 400 ALA A CA 1
ATOM 3200 C C . ALA A 1 400 ? 15.994 12.388 -5.797 1.00 58.88 400 ALA A C 1
ATOM 3202 O O . ALA A 1 400 ? 16.937 11.606 -5.752 1.00 58.88 400 ALA A O 1
ATOM 3203 N N . MET A 1 401 ? 14.732 11.946 -5.721 1.00 60.72 401 MET A N 1
ATOM 3204 C CA . MET A 1 401 ? 14.403 10.518 -5.812 1.00 60.72 401 MET A CA 1
ATOM 3205 C C . MET A 1 401 ? 14.380 10.042 -7.265 1.00 60.72 401 MET A C 1
ATOM 3207 O O . MET A 1 401 ? 14.707 8.885 -7.519 1.00 60.72 401 MET A O 1
ATOM 3211 N N . ALA A 1 402 ? 14.023 10.918 -8.207 1.00 65.19 402 ALA A N 1
ATOM 3212 C CA . ALA A 1 402 ? 13.946 10.591 -9.625 1.00 65.19 402 ALA A CA 1
ATOM 3213 C C . ALA A 1 402 ? 15.334 10.309 -10.229 1.00 65.19 402 ALA A C 1
ATOM 3215 O O . ALA A 1 402 ? 15.474 9.365 -10.999 1.00 65.19 402 ALA A O 1
ATOM 3216 N N . SER A 1 403 ? 16.375 11.021 -9.782 1.00 72.44 403 SER A N 1
ATOM 3217 C CA . SER A 1 403 ? 17.767 10.759 -10.190 1.00 72.44 403 SER A CA 1
ATOM 3218 C C . SER A 1 403 ? 18.322 9.410 -9.708 1.00 72.44 403 SER A C 1
ATOM 3220 O O . SER A 1 403 ? 19.321 8.927 -10.236 1.00 72.44 403 SER A O 1
ATOM 3222 N N . SER A 1 404 ? 17.680 8.787 -8.710 1.00 81.12 404 SER A N 1
ATOM 3223 C CA . SER A 1 404 ? 18.054 7.465 -8.182 1.00 81.12 404 SER A CA 1
ATOM 3224 C C . SER A 1 404 ? 17.360 6.293 -8.885 1.00 81.12 404 SER A C 1
ATOM 3226 O O . SER A 1 404 ? 17.553 5.142 -8.484 1.00 81.12 404 SER A O 1
ATOM 3228 N N . VAL A 1 405 ? 16.509 6.577 -9.876 1.00 86.38 405 VAL A N 1
ATOM 3229 C CA . VAL A 1 405 ? 15.846 5.561 -10.699 1.00 86.38 405 VAL A CA 1
ATOM 3230 C C . VAL A 1 405 ? 16.825 5.098 -11.785 1.00 86.38 405 VAL A C 1
ATOM 3232 O O . VAL A 1 405 ? 17.392 5.955 -12.463 1.00 86.38 405 VAL A O 1
ATOM 3235 N N . PRO A 1 406 ? 17.035 3.782 -11.968 1.00 92.06 406 PRO A N 1
ATOM 3236 C CA . PRO A 1 406 ? 17.956 3.275 -12.979 1.00 92.06 406 PRO A CA 1
ATOM 3237 C C . PRO A 1 406 ? 17.435 3.517 -14.402 1.00 92.06 406 PRO A C 1
ATOM 3239 O O . PRO A 1 406 ? 16.237 3.366 -14.678 1.00 92.06 406 PRO A O 1
ATOM 3242 N N . VAL A 1 407 ? 18.351 3.863 -15.309 1.00 93.88 407 VAL A N 1
ATOM 3243 C CA . VAL A 1 407 ? 18.072 4.172 -16.717 1.00 93.88 407 VAL A CA 1
ATOM 3244 C C . VAL A 1 407 ? 18.857 3.243 -17.632 1.00 93.88 407 VAL A C 1
ATOM 3246 O O . VAL A 1 407 ? 20.085 3.277 -17.683 1.00 93.88 407 VAL A O 1
ATOM 3249 N N . ALA A 1 408 ? 18.137 2.434 -18.399 1.00 96.38 408 ALA A N 1
ATOM 3250 C CA . ALA A 1 408 ? 18.707 1.641 -19.475 1.00 96.38 408 ALA A CA 1
ATOM 3251 C C . ALA A 1 408 ? 18.542 2.400 -20.796 1.00 96.38 408 ALA A C 1
ATOM 3253 O O . ALA A 1 408 ? 17.426 2.620 -21.270 1.00 96.38 408 ALA A O 1
ATOM 3254 N N . VAL A 1 409 ? 19.661 2.804 -21.389 1.00 96.62 409 VAL A N 1
ATOM 3255 C CA . VAL A 1 409 ? 19.706 3.452 -22.698 1.00 96.62 409 VAL A CA 1
ATOM 3256 C C . VAL A 1 409 ? 19.849 2.378 -23.769 1.00 96.62 409 VAL A C 1
ATOM 3258 O O . VAL A 1 409 ? 20.853 1.671 -23.836 1.00 96.62 409 VAL A O 1
ATOM 3261 N N . VAL A 1 410 ? 18.829 2.250 -24.605 1.00 96.75 410 VAL A N 1
ATOM 3262 C CA . VAL A 1 410 ? 18.727 1.263 -25.675 1.00 96.75 410 VAL A CA 1
ATOM 3263 C C . VAL A 1 410 ? 19.096 1.932 -26.994 1.00 96.75 410 VAL A C 1
ATOM 3265 O O . VAL A 1 410 ? 18.351 2.765 -27.509 1.00 96.75 410 VAL A O 1
ATOM 3268 N N . ILE A 1 411 ? 20.245 1.556 -27.551 1.00 96.12 411 ILE A N 1
ATOM 3269 C CA . ILE A 1 411 ? 20.687 1.969 -28.884 1.00 96.12 411 ILE A CA 1
ATOM 3270 C C . ILE A 1 411 ? 20.051 1.008 -29.884 1.00 96.12 411 ILE A C 1
ATOM 3272 O O . ILE A 1 411 ? 20.503 -0.125 -30.049 1.00 96.12 411 ILE A O 1
ATOM 3276 N N . THR A 1 412 ? 18.963 1.450 -30.501 1.00 93.12 412 THR A N 1
ATOM 3277 C CA . THR A 1 412 ? 18.198 0.662 -31.478 1.00 93.12 412 THR A CA 1
ATOM 3278 C C . THR A 1 412 ? 18.879 0.617 -32.839 1.00 93.12 412 THR A C 1
ATOM 3280 O O . THR A 1 412 ? 19.863 1.315 -33.080 1.00 93.12 412 THR A O 1
ATOM 3283 N N . LYS A 1 413 ? 18.356 -0.224 -33.743 1.00 90.94 413 LYS A N 1
ATOM 3284 C CA . LYS A 1 413 ? 18.865 -0.393 -35.116 1.00 90.94 413 LYS A CA 1
ATOM 3285 C C . LYS A 1 413 ? 20.373 -0.689 -35.148 1.00 90.94 413 LYS A C 1
ATOM 3287 O O . LYS A 1 413 ? 21.081 -0.331 -36.091 1.00 90.94 413 LYS A O 1
ATOM 3292 N N . ALA A 1 414 ? 20.883 -1.338 -34.097 1.00 90.94 414 ALA A N 1
ATOM 3293 C CA . ALA A 1 414 ? 22.304 -1.637 -33.949 1.00 90.94 414 ALA A CA 1
ATOM 3294 C C . ALA A 1 414 ? 22.800 -2.650 -35.001 1.00 90.94 414 ALA A C 1
ATOM 3296 O O . ALA A 1 414 ? 24.003 -2.776 -35.237 1.00 90.94 414 ALA A O 1
ATOM 3297 N N . ASP A 1 415 ? 21.881 -3.329 -35.692 1.00 87.88 415 ASP A N 1
ATOM 3298 C CA . ASP A 1 415 ? 22.138 -4.145 -36.878 1.00 87.88 415 ASP A CA 1
ATOM 3299 C C . ASP A 1 415 ? 22.790 -3.359 -38.029 1.00 87.88 415 ASP A C 1
ATOM 3301 O O . ASP A 1 415 ? 23.651 -3.911 -38.722 1.00 87.88 415 ASP A O 1
ATOM 3305 N N . LYS A 1 416 ? 22.492 -2.062 -38.171 1.00 89.06 416 LYS A N 1
ATOM 3306 C CA . LYS A 1 416 ? 23.134 -1.186 -39.167 1.00 89.06 416 LYS A CA 1
ATOM 3307 C C . LYS A 1 416 ? 24.580 -0.838 -38.816 1.00 89.06 416 LYS A C 1
ATOM 3309 O O . LYS A 1 416 ? 25.383 -0.544 -39.698 1.00 89.06 416 LYS A O 1
ATOM 3314 N N . TYR A 1 417 ? 24.938 -0.964 -37.539 1.00 91.12 417 TYR A N 1
ATOM 3315 C CA . TYR A 1 417 ? 26.256 -0.644 -36.986 1.00 91.12 417 TYR A CA 1
ATOM 3316 C C . TYR A 1 417 ? 26.954 -1.887 -36.400 1.00 91.12 417 TYR A C 1
ATOM 3318 O O . TYR A 1 417 ? 27.772 -1.787 -35.481 1.00 91.12 417 TYR A O 1
ATOM 3326 N N . LYS A 1 418 ? 26.687 -3.085 -36.959 1.00 87.19 418 LYS A N 1
ATOM 3327 C CA . LYS A 1 418 ? 27.255 -4.386 -36.519 1.00 87.19 418 LYS A CA 1
ATOM 3328 C C . LYS A 1 418 ? 28.779 -4.376 -36.333 1.00 87.19 418 LYS A C 1
ATOM 3330 O O . LYS A 1 418 ? 29.295 -5.084 -35.470 1.00 87.19 418 LYS A O 1
ATOM 3335 N N . LYS A 1 419 ? 29.506 -3.588 -37.135 1.00 88.94 419 LYS A N 1
ATOM 3336 C CA . LYS A 1 419 ? 30.980 -3.486 -37.098 1.00 88.94 419 LYS A CA 1
ATOM 3337 C C . LYS A 1 419 ? 31.522 -2.718 -35.890 1.00 88.94 419 LYS A C 1
ATOM 3339 O O . LYS A 1 419 ? 32.708 -2.849 -35.588 1.00 88.94 419 LYS A O 1
ATOM 3344 N N . GLU A 1 420 ? 30.674 -1.951 -35.217 1.00 90.12 420 GLU A N 1
ATOM 3345 C CA . GLU A 1 420 ? 31.048 -1.061 -34.118 1.00 90.12 420 GLU A CA 1
ATOM 3346 C C . GLU A 1 420 ? 30.425 -1.539 -32.809 1.00 90.12 420 GLU A C 1
ATOM 3348 O O . GLU A 1 420 ? 31.151 -1.858 -31.870 1.00 90.12 420 GLU A O 1
ATOM 3353 N N . ILE A 1 421 ? 29.097 -1.704 -32.792 1.00 91.06 421 ILE A N 1
ATOM 3354 C CA . ILE A 1 421 ? 28.313 -2.036 -31.590 1.00 91.06 421 ILE A CA 1
ATOM 3355 C C . ILE A 1 421 ? 27.552 -3.366 -31.680 1.00 91.06 421 ILE A C 1
ATOM 3357 O O . ILE A 1 421 ? 26.707 -3.659 -30.839 1.00 91.06 421 ILE A O 1
ATOM 3361 N N . GLY A 1 422 ? 27.839 -4.208 -32.676 1.00 88.38 422 GLY A N 1
ATOM 3362 C CA . GLY A 1 422 ? 27.264 -5.554 -32.737 1.00 88.38 422 GLY A CA 1
ATOM 3363 C C . GLY A 1 422 ? 27.774 -6.453 -31.602 1.00 88.38 422 GLY A C 1
ATOM 3364 O O . GLY A 1 422 ? 28.958 -6.414 -31.261 1.00 88.38 422 GLY A O 1
ATOM 3365 N N . LEU A 1 423 ? 26.921 -7.331 -31.059 1.00 87.56 423 LEU A N 1
ATOM 3366 C CA . LEU A 1 423 ? 27.303 -8.249 -29.968 1.00 87.56 423 LEU A CA 1
ATOM 3367 C C . LEU A 1 423 ? 28.569 -9.087 -30.261 1.00 87.56 423 LEU A C 1
ATOM 3369 O O . LEU A 1 423 ? 29.424 -9.189 -29.372 1.00 87.56 423 LEU A O 1
ATOM 3373 N N . PRO A 1 424 ? 28.781 -9.637 -31.480 1.00 86.94 424 PRO A N 1
ATOM 3374 C CA . PRO A 1 424 ? 30.017 -10.355 -31.799 1.00 86.94 424 PRO A CA 1
ATOM 3375 C C . PRO A 1 424 ? 31.254 -9.450 -31.770 1.00 86.94 424 PRO A C 1
ATOM 3377 O O . PRO A 1 424 ? 32.322 -9.869 -31.318 1.00 86.94 424 PRO A O 1
ATOM 3380 N N . ARG A 1 425 ? 31.112 -8.194 -32.216 1.00 87.94 425 ARG A N 1
ATOM 3381 C CA . ARG A 1 425 ? 32.194 -7.205 -32.203 1.00 87.94 425 ARG A CA 1
ATOM 3382 C C . ARG A 1 425 ? 32.582 -6.855 -30.774 1.00 87.94 425 ARG A C 1
ATOM 3384 O O . ARG A 1 425 ? 33.760 -6.970 -30.442 1.00 87.94 425 ARG A O 1
ATOM 3391 N N . ILE A 1 426 ? 31.606 -6.510 -29.939 1.00 89.19 426 ILE A N 1
ATOM 3392 C CA . ILE A 1 426 ? 31.820 -6.196 -28.520 1.00 89.19 426 ILE A CA 1
ATOM 3393 C C . ILE A 1 426 ? 32.483 -7.381 -27.812 1.00 89.19 426 ILE A C 1
ATOM 3395 O O . ILE A 1 426 ? 33.480 -7.211 -27.121 1.00 89.19 426 ILE A O 1
ATOM 3399 N N . SER A 1 427 ? 32.011 -8.604 -28.064 1.00 88.31 427 SER A N 1
ATOM 3400 C CA . SER A 1 427 ? 32.609 -9.818 -27.492 1.00 88.31 427 SER A CA 1
ATOM 3401 C C . SER A 1 427 ? 34.060 -10.036 -27.941 1.00 88.31 427 SER A C 1
ATOM 3403 O O . SER A 1 427 ? 34.892 -10.489 -27.156 1.00 88.31 427 SER A O 1
ATOM 3405 N N . SER A 1 428 ? 34.388 -9.723 -29.200 1.00 88.50 428 SER A N 1
ATOM 3406 C CA . SER A 1 428 ? 35.761 -9.831 -29.713 1.00 88.50 428 SER A CA 1
ATOM 3407 C C . SER A 1 428 ? 36.702 -8.797 -29.088 1.00 88.50 428 SER A C 1
ATOM 3409 O O . SER A 1 428 ? 37.811 -9.148 -28.692 1.00 88.50 428 SER A O 1
ATOM 3411 N N . LEU A 1 429 ? 36.243 -7.549 -28.943 1.00 86.88 429 LEU A N 1
ATOM 3412 C CA . LEU A 1 429 ? 36.999 -6.472 -28.304 1.00 86.88 429 LEU A CA 1
ATOM 3413 C C . LEU A 1 429 ? 37.172 -6.728 -26.807 1.00 86.88 429 LEU A C 1
ATOM 3415 O O . LEU A 1 429 ? 38.244 -6.465 -26.268 1.00 86.88 429 LEU A O 1
ATOM 3419 N N . PHE A 1 430 ? 36.164 -7.315 -26.158 1.00 88.38 430 PHE A N 1
ATOM 3420 C CA . PHE A 1 430 ? 36.241 -7.707 -24.758 1.00 88.38 430 PHE A CA 1
ATOM 3421 C C . PHE A 1 430 ? 37.352 -8.727 -24.520 1.00 88.38 430 PHE A C 1
ATOM 3423 O O . PHE A 1 430 ? 38.132 -8.546 -23.596 1.00 88.38 430 PHE A O 1
ATOM 3430 N N . LYS A 1 431 ? 37.473 -9.763 -25.365 1.00 87.06 431 LYS A N 1
ATOM 3431 C CA . LYS A 1 431 ? 38.542 -10.772 -25.232 1.00 87.06 431 LYS A CA 1
ATOM 3432 C C . LYS A 1 431 ? 39.934 -10.148 -25.293 1.00 87.06 431 LYS A C 1
ATOM 3434 O O . LYS A 1 431 ? 40.767 -10.477 -24.464 1.00 87.06 431 LYS A O 1
ATOM 3439 N N . ILE A 1 432 ? 40.147 -9.225 -26.232 1.00 85.94 432 ILE A N 1
ATOM 3440 C CA . ILE A 1 432 ? 41.415 -8.496 -26.367 1.00 85.94 432 ILE A CA 1
ATOM 3441 C C . ILE A 1 432 ? 41.660 -7.639 -25.120 1.00 85.94 432 ILE A C 1
ATOM 3443 O O . ILE A 1 432 ? 42.729 -7.687 -24.527 1.00 85.94 432 ILE A O 1
ATOM 3447 N N . LYS A 1 433 ? 40.649 -6.887 -24.678 1.00 83.38 433 LYS A N 1
ATOM 3448 C CA . LYS A 1 433 ? 40.784 -5.981 -23.534 1.00 83.38 433 LYS A CA 1
ATOM 3449 C C . LYS A 1 433 ? 40.934 -6.712 -22.199 1.00 83.38 433 LYS A C 1
ATOM 3451 O O . LYS A 1 433 ? 41.580 -6.187 -21.306 1.00 83.38 433 LYS A O 1
ATOM 3456 N N . LEU A 1 434 ? 40.387 -7.918 -22.071 1.00 86.00 434 LEU A N 1
ATOM 3457 C CA . LEU A 1 434 ? 40.558 -8.779 -20.901 1.00 86.00 434 LEU A CA 1
ATOM 3458 C C . LEU A 1 434 ? 42.006 -9.281 -20.758 1.00 86.00 434 LEU A C 1
ATOM 3460 O O . LEU A 1 434 ? 42.454 -9.529 -19.643 1.00 86.00 434 LEU A O 1
ATOM 3464 N N . GLU A 1 435 ? 42.746 -9.415 -21.867 1.00 84.19 435 GLU A N 1
ATOM 3465 C CA . GLU A 1 435 ? 44.186 -9.725 -21.838 1.00 84.19 435 GLU A CA 1
ATOM 3466 C C . GLU A 1 435 ? 45.022 -8.532 -21.332 1.00 84.19 435 GLU A C 1
ATOM 3468 O O . GLU A 1 435 ? 46.098 -8.732 -20.763 1.00 84.19 435 GLU A O 1
ATOM 3473 N N . GLU A 1 436 ? 44.522 -7.303 -21.508 1.00 83.00 436 GLU A N 1
ATOM 3474 C CA . GLU A 1 436 ? 45.157 -6.054 -21.058 1.00 83.00 436 GLU A CA 1
ATOM 3475 C C . GLU A 1 436 ? 44.751 -5.655 -19.626 1.00 83.00 436 GLU A C 1
ATOM 3477 O O . GLU A 1 436 ? 45.582 -5.159 -18.864 1.00 83.00 436 GLU A O 1
ATOM 3482 N N . ASP A 1 437 ? 43.489 -5.880 -19.253 1.00 85.06 437 ASP A N 1
ATOM 3483 C CA . ASP A 1 437 ? 42.893 -5.551 -17.955 1.00 85.06 437 ASP A CA 1
ATOM 3484 C C . ASP A 1 437 ? 42.037 -6.723 -17.446 1.00 85.06 437 ASP A C 1
ATOM 3486 O O . ASP A 1 437 ? 40.887 -6.908 -17.845 1.00 85.06 437 ASP A O 1
ATOM 3490 N N . TYR A 1 438 ? 42.597 -7.514 -16.529 1.00 76.62 438 TYR A N 1
ATOM 3491 C CA . TYR A 1 438 ? 41.954 -8.717 -15.991 1.00 76.62 438 TYR A CA 1
ATOM 3492 C C . TYR A 1 438 ? 40.740 -8.432 -15.088 1.00 76.62 438 TYR A C 1
ATOM 3494 O O . TYR A 1 438 ? 39.992 -9.362 -14.779 1.00 76.62 438 TYR A O 1
ATOM 3502 N N . GLU A 1 439 ? 40.532 -7.188 -14.643 1.00 82.94 439 GLU A N 1
ATOM 3503 C CA . GLU A 1 439 ? 39.417 -6.824 -13.755 1.00 82.94 439 GLU A CA 1
ATOM 3504 C C . GLU A 1 439 ? 38.190 -6.291 -14.514 1.00 82.94 439 GLU A C 1
ATOM 3506 O O . GLU A 1 439 ? 37.126 -6.086 -13.917 1.00 82.94 439 GLU A O 1
ATOM 3511 N N . ILE A 1 440 ? 38.292 -6.079 -15.833 1.00 84.94 440 ILE A N 1
ATOM 3512 C CA . ILE A 1 440 ? 37.177 -5.555 -16.622 1.00 84.94 440 ILE A CA 1
ATOM 3513 C C . ILE A 1 440 ? 36.062 -6.600 -16.776 1.00 84.94 440 ILE A C 1
ATOM 3515 O O . ILE A 1 440 ? 36.257 -7.708 -17.274 1.00 84.94 440 ILE A O 1
ATOM 3519 N N . SER A 1 441 ? 34.842 -6.241 -16.372 1.00 88.94 441 SER A N 1
ATOM 3520 C CA . SER A 1 441 ? 33.667 -7.084 -16.601 1.00 88.94 441 SER A CA 1
ATOM 3521 C C . SER A 1 441 ? 33.136 -6.911 -18.026 1.00 88.94 441 SER A C 1
ATOM 3523 O O . SER A 1 441 ? 33.183 -5.816 -18.593 1.00 88.94 441 SER A O 1
ATOM 3525 N N . ALA A 1 442 ? 32.565 -7.978 -18.598 1.00 87.75 442 ALA A N 1
ATOM 3526 C CA . ALA A 1 442 ? 31.919 -7.924 -19.915 1.00 87.75 442 ALA A CA 1
ATOM 3527 C C . ALA A 1 442 ? 30.820 -6.848 -19.963 1.00 87.75 442 ALA A C 1
ATOM 3529 O O . ALA A 1 442 ? 30.686 -6.118 -20.942 1.00 87.75 442 ALA A O 1
ATOM 3530 N N . GLU A 1 443 ? 30.089 -6.705 -18.856 1.00 88.62 443 GLU A N 1
ATOM 3531 C CA . GLU A 1 443 ? 29.045 -5.702 -18.670 1.00 88.62 443 GLU A CA 1
ATOM 3532 C C . GLU A 1 443 ? 29.575 -4.265 -18.760 1.00 88.62 443 GLU A C 1
ATOM 3534 O O . GLU A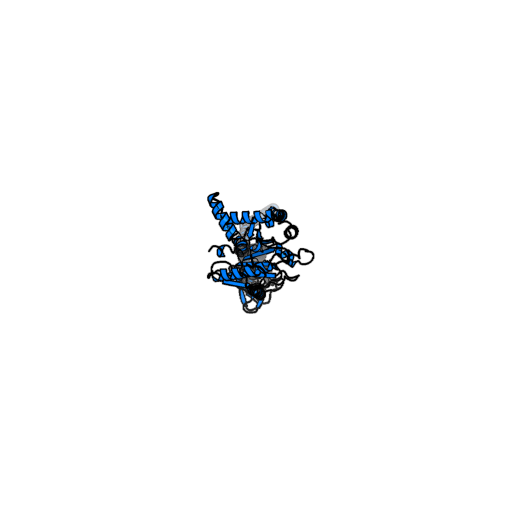 1 443 ? 28.987 -3.431 -19.452 1.00 88.62 443 GLU A O 1
ATOM 3539 N N . ARG A 1 444 ? 30.704 -3.981 -18.097 1.00 90.12 444 ARG A N 1
ATOM 3540 C CA . ARG A 1 444 ? 31.360 -2.669 -18.146 1.00 90.12 444 ARG A CA 1
ATOM 3541 C C . ARG A 1 444 ? 31.920 -2.385 -19.536 1.00 90.12 444 ARG A C 1
ATOM 3543 O O . ARG A 1 444 ? 31.742 -1.291 -20.056 1.00 90.12 444 ARG A O 1
ATOM 3550 N N . HIS A 1 445 ? 32.535 -3.383 -20.167 1.00 92.00 445 HIS A N 1
ATOM 3551 C CA . HIS A 1 445 ? 33.078 -3.241 -21.515 1.00 92.00 445 HIS A CA 1
ATOM 3552 C C . HIS A 1 445 ? 32.000 -2.930 -22.563 1.00 92.00 445 HIS A C 1
ATOM 3554 O O . HIS A 1 445 ? 32.188 -2.046 -23.402 1.00 92.00 445 HIS A O 1
ATOM 3560 N N . GLN A 1 446 ? 30.866 -3.634 -22.508 1.00 93.38 446 GLN A N 1
ATOM 3561 C CA . GLN A 1 446 ? 29.713 -3.358 -23.364 1.00 93.38 446 GLN A CA 1
ATOM 3562 C C . GLN A 1 446 ? 29.215 -1.925 -23.158 1.00 93.38 446 GLN A C 1
ATOM 3564 O O . GLN A 1 446 ? 29.059 -1.193 -24.133 1.00 93.38 446 GLN A O 1
ATOM 3569 N N . ASN A 1 447 ? 29.032 -1.514 -21.898 1.00 94.94 447 ASN A N 1
ATOM 3570 C CA . ASN A 1 447 ? 28.591 -0.166 -21.558 1.00 94.94 447 ASN A CA 1
ATOM 3571 C C . ASN A 1 447 ? 29.514 0.910 -22.148 1.00 94.94 447 ASN A C 1
ATOM 3573 O O . ASN A 1 447 ? 29.041 1.820 -22.824 1.00 94.94 447 ASN A O 1
ATOM 3577 N N . ASP A 1 448 ? 30.824 0.779 -21.937 1.00 94.19 448 ASP A N 1
ATOM 3578 C CA . ASP A 1 448 ? 31.811 1.763 -22.387 1.00 94.19 448 ASP A CA 1
ATOM 3579 C C . ASP A 1 448 ? 31.891 1.824 -23.920 1.00 94.19 448 ASP A C 1
ATOM 3581 O O . ASP A 1 448 ? 32.039 2.905 -24.489 1.00 94.19 448 ASP A O 1
ATOM 3585 N N . THR A 1 449 ? 31.735 0.681 -24.598 1.00 94.81 449 THR A N 1
ATOM 3586 C CA . THR A 1 449 ? 31.727 0.605 -26.069 1.00 94.81 449 THR A CA 1
ATOM 3587 C C . THR A 1 449 ? 30.485 1.276 -26.654 1.00 94.81 449 THR A C 1
ATOM 3589 O O . THR A 1 449 ? 30.591 2.074 -27.581 1.00 94.81 449 THR A O 1
ATOM 3592 N N . CYS A 1 450 ? 29.304 1.004 -26.093 1.00 95.88 450 CYS A N 1
ATOM 3593 C CA . CYS A 1 450 ? 28.051 1.622 -26.526 1.00 95.88 450 CYS A CA 1
ATOM 3594 C C . CYS A 1 450 ? 28.009 3.124 -26.220 1.00 95.88 450 CYS A C 1
ATOM 3596 O O . CYS A 1 450 ? 27.561 3.910 -27.054 1.00 95.88 450 CYS A O 1
ATOM 3598 N N . ARG A 1 451 ? 28.520 3.531 -25.053 1.00 96.81 451 ARG A N 1
ATOM 3599 C CA . ARG A 1 451 ? 28.675 4.942 -24.694 1.00 96.81 451 ARG A CA 1
ATOM 3600 C C . ARG A 1 451 ? 29.624 5.651 -25.659 1.00 96.81 451 ARG A C 1
ATOM 3602 O O . ARG A 1 451 ? 29.272 6.705 -26.175 1.00 96.81 451 ARG A O 1
ATOM 3609 N N . GLY A 1 452 ? 30.794 5.064 -25.928 1.00 95.94 452 GLY A N 1
ATOM 3610 C CA . GLY A 1 452 ? 31.775 5.599 -26.876 1.00 95.94 452 GLY A CA 1
ATOM 3611 C C . GLY A 1 452 ? 31.190 5.785 -28.274 1.00 95.94 452 GLY A C 1
ATOM 3612 O O . GLY A 1 452 ? 31.285 6.872 -28.830 1.00 95.94 452 GLY A O 1
ATOM 3613 N N . PHE A 1 453 ? 30.463 4.784 -28.773 1.00 96.69 453 PHE A N 1
ATOM 3614 C CA . PHE A 1 453 ? 29.780 4.861 -30.065 1.00 96.69 453 PHE A CA 1
ATOM 3615 C C . PHE A 1 453 ? 28.841 6.071 -30.180 1.00 96.69 453 PHE A C 1
ATOM 3617 O O . PHE A 1 453 ? 28.874 6.772 -31.189 1.00 96.69 453 PHE A O 1
ATOM 3624 N N . LEU A 1 454 ? 28.027 6.352 -29.155 1.00 96.25 454 LEU A N 1
ATOM 3625 C CA . LEU A 1 454 ? 27.135 7.517 -29.167 1.00 96.25 454 LEU A CA 1
ATOM 3626 C C . LEU A 1 454 ? 27.913 8.840 -29.208 1.00 96.25 454 LEU A C 1
ATOM 3628 O O . LEU A 1 454 ? 27.524 9.749 -29.942 1.00 96.25 454 LEU A O 1
ATOM 3632 N N . LEU A 1 455 ? 29.013 8.945 -28.457 1.00 96.19 455 LEU A N 1
ATOM 3633 C CA . LEU A 1 455 ? 29.874 10.132 -28.479 1.00 96.19 455 LEU A CA 1
ATOM 3634 C C . LEU A 1 455 ? 30.500 10.342 -29.862 1.00 96.19 455 LEU A C 1
ATOM 3636 O O . LEU A 1 455 ? 30.423 11.444 -30.404 1.00 96.19 455 LEU A O 1
ATOM 3640 N N . ASP A 1 456 ? 31.029 9.274 -30.459 1.00 95.94 456 ASP A N 1
ATOM 3641 C CA . ASP A 1 456 ? 31.663 9.306 -31.781 1.00 95.94 456 ASP A CA 1
ATOM 3642 C C . ASP A 1 456 ? 30.671 9.704 -32.894 1.00 95.94 456 ASP A C 1
ATOM 3644 O O . ASP A 1 456 ? 31.064 10.296 -33.900 1.00 95.94 456 ASP A O 1
ATOM 3648 N N . HIS A 1 457 ? 29.374 9.442 -32.693 1.00 94.50 457 HIS A N 1
ATOM 3649 C CA . HIS A 1 457 ? 28.287 9.784 -33.621 1.00 94.50 457 HIS A CA 1
ATOM 3650 C C . HIS A 1 457 ? 27.582 11.115 -33.299 1.00 94.50 457 HIS A C 1
ATOM 3652 O O . HIS A 1 457 ? 26.538 11.417 -33.879 1.00 94.50 457 HIS A O 1
ATOM 3658 N N . GLY A 1 458 ? 28.132 11.930 -32.392 1.00 93.69 458 GLY A N 1
ATOM 3659 C CA . GLY A 1 458 ? 27.624 13.276 -32.101 1.00 93.69 458 GLY A CA 1
ATOM 3660 C C . GLY A 1 458 ? 26.455 13.338 -31.112 1.00 93.69 458 GLY A C 1
ATOM 3661 O O . GLY A 1 458 ? 25.878 14.406 -30.921 1.00 93.69 458 GLY A O 1
ATOM 3662 N N . TYR A 1 459 ? 26.123 12.239 -30.427 1.00 95.19 459 TYR A N 1
ATOM 3663 C CA . TYR A 1 459 ? 25.081 12.193 -29.388 1.00 95.19 459 TYR A CA 1
ATOM 3664 C C . TYR A 1 459 ? 25.593 12.622 -28.000 1.00 95.19 459 TYR A C 1
ATOM 3666 O O . TYR A 1 459 ? 24.971 12.319 -26.981 1.00 95.19 459 TYR A O 1
ATOM 3674 N N . GLU A 1 460 ? 26.707 13.356 -27.939 1.00 94.75 460 GLU A N 1
ATOM 3675 C CA . GLU A 1 460 ? 27.325 13.831 -26.696 1.00 94.75 460 GLU A CA 1
ATOM 3676 C C . GLU A 1 460 ? 26.340 14.604 -25.810 1.00 94.75 460 GLU A C 1
ATOM 3678 O O . GLU A 1 460 ? 26.248 14.334 -24.613 1.00 94.75 460 GLU A O 1
ATOM 3683 N N . ASN A 1 461 ? 25.527 15.489 -26.395 1.00 93.00 461 ASN A N 1
ATOM 3684 C CA . ASN A 1 461 ? 24.504 16.232 -25.653 1.00 93.00 461 ASN A CA 1
ATOM 3685 C C . ASN A 1 461 ? 23.477 15.297 -24.998 1.00 93.00 461 ASN A C 1
ATOM 3687 O O . ASN A 1 461 ? 23.149 15.468 -23.826 1.00 93.00 461 ASN A O 1
ATOM 3691 N N . SER A 1 462 ? 23.019 14.272 -25.724 1.00 93.62 462 SER A N 1
ATOM 3692 C CA . SER A 1 462 ? 22.068 13.278 -25.210 1.00 93.62 462 SER A CA 1
ATOM 3693 C C . SER A 1 462 ? 22.669 12.472 -24.056 1.00 93.62 462 SER A C 1
ATOM 3695 O O . SER A 1 462 ? 22.029 12.306 -23.019 1.00 93.62 462 SER A O 1
ATOM 3697 N N . VAL A 1 463 ? 23.915 12.010 -24.211 1.00 95.38 463 VAL A N 1
ATOM 3698 C CA . VAL A 1 463 ? 24.653 11.272 -23.173 1.00 95.38 463 VAL A CA 1
ATOM 3699 C C . VAL A 1 463 ? 24.819 12.135 -21.920 1.00 95.38 463 VAL A C 1
ATOM 3701 O O . VAL A 1 463 ? 24.422 11.715 -20.834 1.00 95.38 463 VAL A O 1
ATOM 3704 N N . ASN A 1 464 ? 25.305 13.368 -22.075 1.00 94.38 464 ASN A N 1
ATOM 3705 C CA . ASN A 1 464 ? 25.532 14.291 -20.965 1.00 94.38 464 ASN A CA 1
ATOM 3706 C C . ASN A 1 464 ? 24.229 14.668 -20.237 1.00 94.38 464 ASN A C 1
ATOM 3708 O O . ASN A 1 464 ? 24.219 14.774 -19.010 1.00 94.38 464 ASN A O 1
ATOM 3712 N N . LEU A 1 465 ? 23.116 14.844 -20.956 1.00 92.12 465 LEU A N 1
ATOM 3713 C CA . LEU A 1 465 ? 21.804 15.117 -20.354 1.00 92.12 465 LEU A CA 1
ATOM 3714 C C . LEU A 1 465 ? 21.321 13.957 -19.474 1.00 92.12 465 LEU A C 1
ATOM 3716 O O . LEU A 1 465 ? 20.851 14.187 -18.358 1.00 92.12 465 LEU A O 1
ATOM 3720 N N . ILE A 1 466 ? 21.465 12.715 -19.945 1.00 92.69 466 ILE A N 1
ATOM 3721 C CA . ILE A 1 466 ? 21.061 11.526 -19.183 1.00 92.69 466 ILE A CA 1
ATOM 3722 C C . ILE A 1 466 ? 21.974 11.348 -17.962 1.00 92.69 466 ILE A C 1
ATOM 3724 O O . ILE A 1 466 ? 21.475 11.241 -16.843 1.00 92.69 466 ILE A O 1
ATOM 3728 N N . GLU A 1 467 ? 23.295 11.381 -18.147 1.00 94.06 467 GLU A N 1
ATOM 3729 C CA . GLU A 1 467 ? 24.270 11.154 -17.066 1.00 94.06 467 GLU A CA 1
ATOM 3730 C C . GLU A 1 467 ? 24.291 12.279 -16.019 1.00 94.06 467 GLU A C 1
ATOM 3732 O O . GLU A 1 467 ? 24.627 12.043 -14.861 1.00 94.06 467 GLU A O 1
ATOM 3737 N N . SER A 1 468 ? 23.903 13.504 -16.388 1.00 91.00 468 SER A N 1
ATOM 3738 C CA . SER A 1 468 ? 23.736 14.596 -15.417 1.00 91.00 468 SER A CA 1
ATOM 3739 C C . SER A 1 468 ? 22.433 14.499 -14.619 1.00 91.00 468 SER A C 1
ATOM 3741 O O . SER A 1 468 ? 22.361 15.017 -13.503 1.00 91.00 468 SER A O 1
ATOM 3743 N N . SER A 1 469 ? 21.414 13.830 -15.166 1.00 88.81 469 SER A N 1
ATOM 3744 C CA . SER A 1 469 ? 20.086 13.718 -14.550 1.00 88.81 469 SER A CA 1
ATOM 3745 C C . SER A 1 469 ? 19.918 12.455 -13.703 1.00 88.81 469 SER A C 1
ATOM 3747 O O . SER A 1 469 ? 19.147 12.463 -12.740 1.00 88.81 469 SER A O 1
ATOM 3749 N N . PHE A 1 470 ? 20.642 11.381 -14.028 1.00 90.75 470 PHE A N 1
ATOM 3750 C CA . PHE A 1 470 ? 20.490 10.065 -13.408 1.00 90.75 470 PHE A CA 1
ATOM 3751 C C . PHE A 1 470 ? 21.832 9.491 -12.954 1.00 90.75 470 PHE A C 1
ATOM 3753 O O . PHE A 1 470 ? 22.841 9.608 -13.641 1.00 90.75 470 PHE A O 1
ATOM 3760 N N . VAL A 1 471 ? 21.834 8.846 -11.785 1.00 88.94 471 VAL A N 1
ATOM 3761 C CA . VAL A 1 471 ? 23.055 8.297 -11.168 1.00 88.94 471 VAL A CA 1
ATOM 3762 C C . VAL A 1 471 ? 23.421 6.919 -11.726 1.00 88.94 471 VAL A C 1
ATOM 3764 O O . VAL A 1 471 ? 24.600 6.586 -11.799 1.00 88.94 471 VAL A O 1
ATOM 3767 N N . ASP A 1 472 ? 22.423 6.112 -12.089 1.00 91.62 472 ASP A N 1
ATOM 3768 C CA . ASP A 1 472 ? 22.606 4.729 -12.536 1.00 91.62 472 ASP A CA 1
ATOM 3769 C C . ASP A 1 472 ? 22.127 4.585 -13.983 1.00 91.62 472 ASP A C 1
ATOM 3771 O O . ASP A 1 472 ? 20.928 4.469 -14.250 1.00 91.62 472 ASP A O 1
ATOM 3775 N N . VAL A 1 473 ? 23.073 4.669 -14.919 1.00 95.12 473 VAL A N 1
ATOM 3776 C CA . VAL A 1 473 ? 22.828 4.682 -16.365 1.00 95.12 473 VAL A CA 1
ATOM 3777 C C . VAL A 1 473 ? 23.656 3.588 -17.019 1.00 95.12 473 VAL A C 1
ATOM 3779 O O . VAL A 1 473 ? 24.853 3.467 -16.750 1.00 95.12 473 VAL A O 1
ATOM 3782 N N . ARG A 1 474 ? 23.036 2.812 -17.912 1.00 95.75 474 ARG A N 1
ATOM 3783 C CA . ARG A 1 474 ? 23.744 1.800 -18.699 1.00 95.75 474 ARG A CA 1
ATOM 3784 C C . ARG A 1 474 ? 23.283 1.757 -20.150 1.00 95.75 474 ARG A C 1
ATOM 3786 O O . ARG A 1 474 ? 22.088 1.843 -20.420 1.00 95.75 474 ARG A O 1
ATOM 3793 N N . TYR A 1 475 ? 24.231 1.577 -21.066 1.00 97.19 475 TYR A N 1
ATOM 3794 C CA . TYR A 1 475 ? 24.001 1.562 -22.512 1.00 97.19 475 TYR A CA 1
ATOM 3795 C C . TYR A 1 475 ? 23.987 0.136 -23.078 1.00 97.19 475 TYR A C 1
ATOM 3797 O O . TYR A 1 475 ? 24.860 -0.675 -22.760 1.00 97.19 475 TYR A O 1
ATOM 3805 N N . PHE A 1 476 ? 23.015 -0.154 -23.946 1.00 96.75 476 PHE A N 1
ATOM 3806 C CA . PHE A 1 476 ? 22.797 -1.468 -24.551 1.00 96.75 476 PHE A CA 1
ATOM 3807 C C . PHE A 1 476 ? 22.598 -1.352 -26.066 1.00 96.75 476 PHE A C 1
ATOM 3809 O O . PHE A 1 476 ? 21.769 -0.553 -26.501 1.00 96.75 476 PHE A O 1
ATOM 3816 N N . PRO A 1 477 ? 23.296 -2.157 -26.882 1.00 95.75 477 PRO A N 1
ATOM 3817 C CA . PRO A 1 477 ? 23.034 -2.251 -28.307 1.00 95.75 477 PRO A CA 1
ATOM 3818 C C . PRO A 1 477 ? 21.911 -3.258 -28.550 1.00 95.75 477 PRO A C 1
ATOM 3820 O O . PRO A 1 477 ? 21.977 -4.395 -28.081 1.00 95.75 477 PRO A O 1
ATOM 3823 N N . VAL A 1 478 ? 20.890 -2.847 -29.292 1.00 94.94 478 VAL A N 1
ATOM 3824 C CA . VAL A 1 478 ? 19.723 -3.681 -29.567 1.00 94.94 478 VAL A CA 1
ATOM 3825 C C . VAL A 1 478 ? 19.351 -3.601 -31.038 1.00 94.94 478 VAL A C 1
ATOM 3827 O O . VAL A 1 478 ? 19.253 -2.522 -31.630 1.00 94.94 478 VAL A O 1
ATOM 3830 N N . SER A 1 479 ? 19.072 -4.762 -31.619 1.00 92.56 479 SER A N 1
ATOM 3831 C CA . SER A 1 479 ? 18.302 -4.849 -32.852 1.00 92.56 479 SER A CA 1
ATOM 3832 C C . SER A 1 479 ? 17.033 -5.625 -32.555 1.00 92.56 479 SER A C 1
ATOM 3834 O O . SER A 1 479 ? 17.082 -6.812 -32.257 1.00 92.56 479 SER A O 1
ATOM 3836 N N . ALA A 1 480 ? 15.900 -4.928 -32.587 1.00 88.19 480 ALA A N 1
ATOM 3837 C CA . ALA A 1 480 ? 14.601 -5.543 -32.344 1.00 88.19 480 ALA A CA 1
ATOM 3838 C C . ALA A 1 480 ? 14.102 -6.341 -33.559 1.00 88.19 480 ALA A C 1
ATOM 3840 O O . ALA A 1 480 ? 13.404 -7.326 -33.385 1.00 88.19 480 ALA A O 1
ATOM 3841 N N . MET A 1 481 ? 14.475 -5.929 -34.773 1.00 84.12 481 MET A N 1
ATOM 3842 C CA . MET A 1 481 ? 14.052 -6.589 -36.011 1.00 84.12 481 MET A CA 1
ATOM 3843 C C . MET A 1 481 ? 15.093 -7.598 -36.519 1.00 84.12 481 MET A C 1
ATOM 3845 O O . MET A 1 481 ? 14.735 -8.577 -37.153 1.00 84.12 481 MET A O 1
ATOM 3849 N N . GLY A 1 482 ? 16.385 -7.394 -36.234 1.00 78.69 482 GLY A N 1
ATOM 3850 C CA . GLY A 1 482 ? 17.473 -8.306 -36.625 1.00 78.69 482 GLY A CA 1
ATOM 3851 C C . GLY A 1 482 ? 18.015 -8.109 -38.044 1.00 78.69 482 GLY A C 1
ATOM 3852 O O . GLY A 1 482 ? 19.214 -8.314 -38.291 1.00 78.69 482 GLY A O 1
ATOM 3853 N N . HIS A 1 483 ? 17.157 -7.641 -38.948 1.00 74.31 483 HIS A N 1
ATOM 3854 C CA . HIS A 1 483 ? 17.418 -7.417 -40.369 1.00 74.31 483 HIS A CA 1
ATOM 3855 C C . HIS A 1 483 ? 16.860 -6.060 -40.848 1.00 74.31 483 HIS A C 1
ATOM 3857 O O . HIS A 1 483 ? 16.182 -5.360 -40.097 1.00 74.31 483 HIS A O 1
ATOM 3863 N N . ASP A 1 484 ? 17.175 -5.664 -42.089 1.00 67.06 484 ASP A N 1
ATOM 3864 C CA . ASP A 1 484 ? 16.543 -4.511 -42.753 1.00 67.06 484 ASP A CA 1
ATOM 3865 C C . ASP A 1 484 ? 15.060 -4.812 -43.067 1.00 67.06 484 ASP A C 1
ATOM 3867 O O . ASP A 1 484 ? 14.655 -5.969 -43.016 1.00 67.06 484 ASP A O 1
ATOM 3871 N N . GLN A 1 485 ? 14.237 -3.792 -43.362 1.00 61.94 485 GLN A N 1
ATOM 3872 C CA . GLN A 1 485 ? 12.790 -3.927 -43.649 1.00 61.94 485 GLN A CA 1
ATOM 3873 C C . GLN A 1 485 ? 12.507 -4.681 -44.971 1.00 61.94 485 GLN A C 1
ATOM 3875 O O . GLN A 1 485 ? 11.985 -4.106 -45.923 1.00 61.94 485 GLN A O 1
ATOM 3880 N N . GLU A 1 486 ? 12.863 -5.958 -45.043 1.00 56.66 486 GLU A N 1
ATOM 3881 C CA . GLU A 1 486 ? 12.436 -6.907 -46.071 1.00 56.66 486 GLU A CA 1
ATOM 3882 C C . GLU A 1 486 ? 11.669 -8.058 -45.393 1.00 56.66 486 GLU A C 1
ATOM 3884 O O . GLU A 1 486 ? 11.9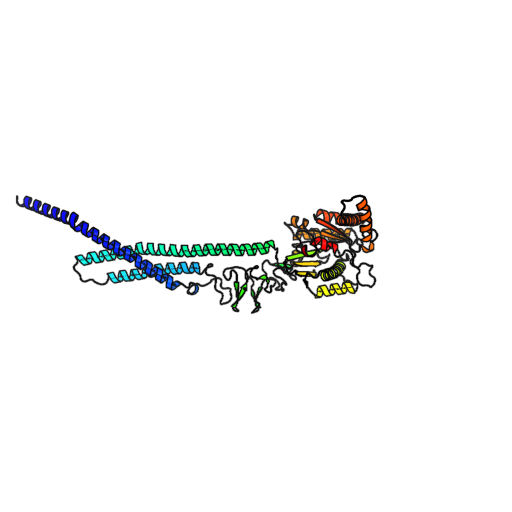37 -8.384 -44.237 1.00 56.66 486 GLU A O 1
ATOM 3889 N N . GLU A 1 487 ? 10.672 -8.609 -46.096 1.00 55.78 487 GLU A N 1
ATOM 3890 C CA . GLU A 1 487 ? 9.658 -9.548 -45.584 1.00 55.78 487 GLU A CA 1
ATOM 3891 C C . GLU A 1 487 ? 10.259 -10.732 -44.797 1.00 55.78 487 GLU A C 1
ATOM 3893 O O . GLU A 1 487 ? 11.026 -11.532 -45.338 1.00 55.78 487 GLU A O 1
ATOM 3898 N N . GLY A 1 488 ? 9.864 -10.869 -43.526 1.00 66.00 488 GLY A N 1
ATOM 3899 C CA . GLY A 1 488 ? 10.288 -11.953 -42.640 1.00 66.00 488 GLY A CA 1
ATOM 3900 C C . GLY A 1 488 ? 9.905 -11.715 -41.175 1.00 66.00 488 GLY A C 1
ATOM 3901 O O . GLY A 1 488 ? 9.619 -10.589 -40.773 1.00 66.00 488 GLY A O 1
ATOM 3902 N N . GLN A 1 489 ? 9.893 -12.793 -40.388 1.00 78.62 489 GLN A N 1
ATOM 3903 C CA . GLN A 1 489 ? 9.718 -12.744 -38.934 1.00 78.62 489 GLN A CA 1
ATOM 3904 C C . GLN A 1 489 ? 10.934 -12.074 -38.280 1.00 78.62 489 GLN A C 1
ATOM 3906 O O . GLN A 1 489 ? 12.059 -12.257 -38.746 1.00 78.62 489 GLN A O 1
ATOM 3911 N N . TYR A 1 490 ? 10.723 -11.336 -37.188 1.00 83.94 490 TYR A N 1
ATOM 3912 C CA . TYR A 1 490 ? 11.819 -10.671 -36.479 1.00 83.94 490 TYR A CA 1
ATOM 3913 C C . TYR A 1 490 ? 12.883 -11.664 -35.976 1.00 83.94 490 TYR A C 1
ATOM 3915 O O . TYR A 1 490 ? 12.566 -12.712 -35.413 1.00 83.94 490 TYR A O 1
ATOM 3923 N N . GLU A 1 491 ? 14.156 -11.271 -36.078 1.00 86.06 491 GLU A N 1
ATOM 3924 C CA . GLU A 1 491 ? 15.307 -11.994 -35.511 1.00 86.06 491 GLU A CA 1
ATOM 3925 C C . GLU A 1 491 ? 16.018 -11.134 -34.444 1.00 86.06 491 GLU A C 1
ATOM 3927 O O . GLU A 1 491 ? 17.147 -10.661 -34.647 1.00 86.06 491 GLU A O 1
ATOM 3932 N N . PRO A 1 492 ? 15.356 -10.848 -33.309 1.00 89.94 492 PRO A N 1
ATOM 3933 C CA . PRO A 1 492 ? 15.864 -9.891 -32.342 1.00 89.94 492 PRO A CA 1
ATOM 3934 C C . PRO A 1 492 ? 17.155 -10.358 -31.670 1.00 89.94 492 PRO A C 1
ATOM 3936 O O . PRO A 1 492 ? 17.379 -11.538 -31.409 1.00 89.94 492 PRO A O 1
ATOM 3939 N N . TRP A 1 493 ? 17.994 -9.400 -31.284 1.00 90.75 493 TRP A N 1
ATOM 3940 C CA . TRP A 1 493 ? 19.115 -9.663 -30.388 1.00 90.75 493 TRP A CA 1
ATOM 3941 C C . TRP A 1 493 ? 19.333 -8.518 -29.402 1.00 90.75 493 TRP A C 1
ATOM 3943 O O . TRP A 1 493 ? 19.147 -7.339 -29.713 1.00 90.75 493 TRP A O 1
ATOM 3953 N N . GLY A 1 494 ? 19.731 -8.885 -28.181 1.00 89.31 494 GLY A N 1
ATOM 3954 C CA . GLY A 1 494 ? 19.981 -7.951 -27.079 1.00 89.31 494 GLY A CA 1
ATOM 3955 C C . GLY A 1 494 ? 18.722 -7.346 -26.444 1.00 89.31 494 GLY A C 1
ATOM 3956 O O . GLY A 1 494 ? 18.849 -6.521 -25.550 1.00 89.31 494 GLY A O 1
ATOM 3957 N N . VAL A 1 495 ? 17.509 -7.727 -26.864 1.00 92.69 495 VAL A N 1
ATOM 3958 C CA . VAL A 1 495 ? 16.252 -7.098 -26.401 1.00 92.69 495 VAL A CA 1
ATOM 3959 C C . VAL A 1 495 ? 15.916 -7.370 -24.928 1.00 92.69 495 VAL A C 1
ATOM 3961 O O . VAL A 1 495 ? 15.299 -6.525 -24.282 1.00 92.69 495 VAL A O 1
ATOM 3964 N N . LEU A 1 496 ? 16.346 -8.510 -24.373 1.00 93.44 496 LEU A N 1
ATOM 3965 C CA . LEU A 1 496 ? 16.117 -8.860 -22.965 1.00 93.44 496 LEU A CA 1
ATOM 3966 C C . LEU A 1 496 ? 17.057 -8.113 -22.009 1.00 93.44 496 LEU A C 1
ATOM 3968 O O . LEU A 1 496 ? 16.647 -7.746 -20.905 1.00 93.44 496 LEU A O 1
ATOM 3972 N N . ASP A 1 497 ? 18.300 -7.856 -22.429 1.00 93.06 497 ASP A N 1
ATOM 3973 C CA . ASP A 1 497 ? 19.375 -7.351 -21.564 1.00 93.06 497 ASP A CA 1
ATOM 3974 C C . ASP A 1 497 ? 19.029 -6.043 -20.824 1.00 93.06 497 ASP A C 1
ATOM 3976 O O . ASP A 1 497 ? 19.247 -5.990 -19.607 1.00 93.06 497 ASP A O 1
ATOM 3980 N N . PRO A 1 498 ? 18.461 -5.004 -21.477 1.00 94.75 498 PRO A N 1
ATOM 3981 C CA . PRO A 1 498 ? 18.144 -3.741 -20.817 1.00 94.75 498 PRO A CA 1
ATOM 3982 C C . PRO A 1 498 ? 17.104 -3.922 -19.708 1.00 94.75 498 PRO A C 1
ATOM 3984 O O . PRO A 1 498 ? 17.248 -3.383 -18.610 1.00 94.75 498 PRO A O 1
ATOM 3987 N N . VAL A 1 499 ? 16.063 -4.718 -19.973 1.00 93.75 499 VAL A N 1
ATOM 3988 C CA . VAL A 1 499 ? 14.974 -4.957 -19.017 1.00 93.75 499 VAL A CA 1
ATOM 3989 C C . VAL A 1 499 ? 15.446 -5.859 -17.881 1.00 93.75 499 VAL A C 1
ATOM 3991 O O . VAL A 1 499 ? 15.156 -5.592 -16.713 1.00 93.75 499 VAL A O 1
ATOM 3994 N N . PHE A 1 500 ? 16.247 -6.881 -18.187 1.00 93.00 500 PHE A N 1
ATOM 3995 C CA . PHE A 1 500 ? 16.819 -7.768 -17.176 1.00 93.00 500 PHE A CA 1
ATOM 3996 C C . PHE A 1 500 ? 17.793 -7.036 -16.262 1.00 93.00 500 PHE A C 1
ATOM 3998 O O . PHE A 1 500 ? 17.830 -7.309 -15.062 1.00 93.00 500 PHE A O 1
ATOM 4005 N N . TRP A 1 501 ? 18.554 -6.079 -16.792 1.00 92.88 501 TRP A N 1
ATOM 4006 C CA . TRP A 1 501 ? 19.402 -5.220 -15.975 1.00 92.88 501 TRP A CA 1
ATOM 4007 C C . TRP A 1 501 ? 18.580 -4.371 -14.995 1.00 92.88 501 TRP A C 1
ATOM 4009 O O . TRP A 1 501 ? 18.876 -4.391 -13.797 1.00 92.88 501 TRP A O 1
ATOM 4019 N N . LEU A 1 502 ? 17.491 -3.738 -15.449 1.00 92.19 502 LEU A N 1
ATOM 4020 C CA . LEU A 1 502 ? 16.565 -3.017 -14.562 1.00 92.19 502 LEU A CA 1
ATOM 4021 C C . LEU A 1 502 ? 15.985 -3.942 -13.476 1.00 92.19 502 LEU A C 1
ATOM 4023 O O . LEU A 1 502 ? 15.953 -3.601 -12.290 1.00 92.19 502 LEU A O 1
ATOM 4027 N N . MET A 1 503 ? 15.597 -5.159 -13.860 1.00 89.88 503 MET A N 1
ATOM 4028 C CA . MET A 1 503 ? 15.047 -6.166 -12.949 1.00 89.88 503 MET A CA 1
ATOM 4029 C C . MET A 1 503 ? 16.078 -6.747 -11.960 1.00 89.88 503 MET A C 1
ATOM 4031 O O . MET A 1 503 ? 15.696 -7.254 -10.902 1.00 89.88 503 MET A O 1
ATOM 4035 N N . LYS A 1 504 ? 17.384 -6.668 -12.251 1.00 87.44 504 LYS A N 1
ATOM 4036 C CA . LYS A 1 504 ? 18.465 -7.110 -11.345 1.00 87.44 504 LYS A CA 1
ATOM 4037 C C . LYS A 1 504 ? 18.734 -6.132 -10.197 1.00 87.44 504 LYS A C 1
ATOM 4039 O O . LYS A 1 504 ? 19.368 -6.535 -9.214 1.00 87.44 504 LYS A O 1
ATOM 4044 N N . HIS A 1 505 ? 18.259 -4.889 -10.299 1.00 84.06 505 HIS A N 1
ATOM 4045 C CA . HIS A 1 505 ? 18.491 -3.842 -9.307 1.00 84.06 505 HIS A CA 1
ATOM 4046 C C . HIS A 1 505 ? 17.926 -4.229 -7.923 1.00 84.06 505 HIS A C 1
ATOM 4048 O O . HIS A 1 505 ? 16.868 -4.851 -7.817 1.00 84.06 505 HIS A O 1
ATOM 4054 N N . ASP A 1 506 ? 18.604 -3.851 -6.832 1.00 74.25 506 ASP A N 1
ATOM 4055 C CA . ASP A 1 506 ? 18.321 -4.354 -5.471 1.00 74.25 506 ASP A CA 1
ATOM 4056 C C . ASP A 1 506 ? 16.888 -4.094 -4.979 1.00 74.25 506 ASP A C 1
ATOM 4058 O O . ASP A 1 506 ? 16.357 -4.840 -4.157 1.00 74.25 506 ASP A O 1
ATOM 4062 N N . LYS A 1 507 ? 16.263 -3.030 -5.487 1.00 72.38 507 LYS A N 1
ATOM 4063 C CA . LYS A 1 507 ? 14.891 -2.629 -5.144 1.00 72.38 507 LYS A CA 1
ATOM 4064 C C . LYS A 1 507 ? 13.823 -3.318 -6.004 1.00 72.38 507 LYS A C 1
ATOM 4066 O O . LYS A 1 507 ? 12.640 -3.142 -5.718 1.00 72.38 507 LYS A O 1
ATOM 4071 N N . CYS A 1 508 ? 14.207 -4.063 -7.043 1.00 81.06 508 CYS A N 1
ATOM 4072 C CA . CYS A 1 508 ? 13.257 -4.706 -7.941 1.00 81.06 508 CYS A CA 1
ATOM 4073 C C . CYS A 1 508 ? 12.723 -6.021 -7.336 1.00 81.06 508 CYS A C 1
ATOM 4075 O O . CYS A 1 508 ? 13.504 -6.933 -7.048 1.00 81.06 508 CYS A O 1
ATOM 4077 N N . PRO A 1 509 ? 11.395 -6.168 -7.179 1.00 77.94 509 PRO A N 1
ATOM 4078 C CA . PRO A 1 509 ? 10.791 -7.399 -6.671 1.00 77.94 509 PRO A CA 1
ATOM 4079 C C . PRO A 1 509 ? 10.915 -8.592 -7.634 1.00 77.94 509 PRO A C 1
ATOM 4081 O O . PRO A 1 509 ? 10.805 -9.732 -7.194 1.00 77.94 509 PRO A O 1
ATOM 4084 N N . LEU A 1 510 ? 11.189 -8.355 -8.924 1.00 82.88 510 LEU A N 1
ATOM 4085 C CA . LEU A 1 510 ? 11.373 -9.403 -9.942 1.00 82.88 510 LEU A CA 1
ATOM 4086 C C . LEU A 1 510 ? 12.775 -10.028 -9.920 1.00 82.88 510 LEU A C 1
ATOM 4088 O O . LEU A 1 510 ? 13.028 -10.999 -10.629 1.00 82.88 510 LEU A O 1
ATOM 4092 N N . ARG A 1 511 ? 13.696 -9.520 -9.092 1.00 82.94 511 ARG A N 1
ATOM 4093 C CA . ARG A 1 511 ? 15.079 -10.011 -9.028 1.00 82.94 511 ARG A CA 1
ATOM 4094 C C . ARG A 1 511 ? 15.183 -11.505 -8.703 1.00 82.94 511 ARG A C 1
ATOM 4096 O O . ARG A 1 511 ? 16.133 -12.150 -9.136 1.00 82.94 511 ARG A O 1
ATOM 4103 N N . SER A 1 512 ? 14.239 -12.061 -7.938 1.00 76.31 512 SER A N 1
ATOM 4104 C CA . SER A 1 512 ? 14.211 -13.499 -7.631 1.00 76.31 512 SER A CA 1
ATOM 4105 C C . SER A 1 512 ? 13.936 -14.366 -8.857 1.00 76.31 512 SER A C 1
ATOM 4107 O O . SER A 1 512 ? 14.343 -15.520 -8.866 1.00 76.31 512 SER A O 1
ATOM 4109 N N . ILE A 1 513 ? 13.278 -13.814 -9.879 1.00 76.81 513 ILE A N 1
ATOM 4110 C CA . ILE A 1 513 ? 12.902 -14.529 -11.101 1.00 76.81 513 ILE A CA 1
ATOM 4111 C C . ILE A 1 513 ? 14.099 -14.639 -12.055 1.00 76.81 513 ILE A C 1
ATOM 4113 O O . ILE A 1 513 ? 14.280 -15.669 -12.685 1.00 76.81 513 ILE A O 1
ATOM 4117 N N . ILE A 1 514 ? 14.957 -13.613 -12.111 1.00 74.88 514 ILE A N 1
ATOM 4118 C CA . ILE A 1 514 ? 16.132 -13.570 -13.008 1.00 74.88 514 ILE A CA 1
ATOM 4119 C C . ILE A 1 514 ? 17.358 -14.294 -12.430 1.00 74.88 514 ILE A C 1
ATOM 4121 O O . ILE A 1 514 ? 18.333 -14.526 -13.132 1.00 74.88 514 ILE A O 1
ATOM 4125 N N . ARG A 1 515 ? 17.359 -14.644 -11.140 1.00 59.72 515 ARG A N 1
ATOM 4126 C CA . ARG A 1 515 ? 18.519 -15.248 -10.454 1.00 59.72 515 ARG A CA 1
ATOM 4127 C C . ARG A 1 515 ? 18.791 -16.724 -10.804 1.00 59.72 515 ARG A C 1
ATOM 4129 O O . ARG A 1 515 ? 19.516 -17.370 -10.048 1.00 59.72 515 ARG A O 1
ATOM 4136 N N . ILE A 1 516 ? 18.229 -17.233 -11.899 1.00 44.03 516 ILE A N 1
ATOM 4137 C CA . ILE A 1 516 ? 18.454 -18.598 -12.394 1.00 44.03 516 ILE A CA 1
ATOM 4138 C C . ILE A 1 516 ? 19.608 -18.596 -13.392 1.00 44.03 516 ILE A C 1
ATOM 4140 O O . ILE A 1 516 ? 19.577 -17.757 -14.321 1.00 44.03 516 ILE A O 1
#

Foldseek 3Di:
DVVVVVVVVVVVVVVVVVCCCPPPVVVVVVVLVVVLLVVLLVVLLVQLVVQLVVLCVVLVDLVVPDDDPPPPDDPDFDFDCLVPSVVSSLVSSLVSSVVSLVVVLVVLVVVLPPDDPDDPVVNVSVNVSSVSSSVSNVPSNVVNSVVVSVVSCVVSVVVSVVVVVVLCVQQVVLVCVCVVLVQWFQDQPQRDTDSDFWFADPPPRDIRRQLAQDRRHRQWHQHPVRDTAGSGVVSVNQVTWTAHPPPRHTGPTSFAAEAEEEEFEAFPLCSLLLVLLLVVVVVVVVVVVVQKDKDKPPPVVNVVSPVCQFFVDDDGPDDDDFHKIWMWIDGPPDTIYIYIYTYDHLPPLPPDDDPRVLSNLQDHLAYEYRDELVDDLVRSLVSLVSVLVSSCVSNPVNLVVVQARAYEYEHEPCLVVCCQLNPVNLVVVVVVVCVVPVPDDSQNSSQVSQLVVCVVSPNVSVSCSSVVRHPHYGYWYWYSQNDDSDTGRRDIDRSNVSVVVSCCDPPHPCVVVSPD

Secondary structure (DSSP, 8-state):
-HHHHHHHHHHHHHHHHHHHIIIIIHHHHHHHHHHHHHHHHHHHHHHHHHHHHHHHHHTS-GGGT---TT--S-TTPPPPGGGTHHHHHHHHHHHHHHHHHHHHHHHHHHHHTS-----HHHHHHHHHHHHHHHHHHHHHHHHHHHHHHHHHHHHHHHHHHHHHHHHHHHHHHHHHHHHHTT--EE-TTT--EESS-EEE-TTT--EETT-SSBTTBSSEEE-TTSPEEE-STTTTGGGS-EE-TTT-PEES-TT-EEEEEEEE--TTSSHHHHHHHHHHHHHHHHHH-TT-EEEEESHHHHHHHHHHHHHS------TT---EEEEEEE-TTS--EEEEEEE--TT----SS-HHHHHHHTT-SEEEEEE-TTS-HHHHHHHHHHHHHHHHHHHGGGHHHHTTS-EEEEE--GGGGHHHH-HHHHHHHHHHHHHH-TT--HHHHHHHHHHHHHHHTT-HHHHHHHHHH-SSEEEEE-BSSSS-SSSS----BSSHHHHHHHHHSTT-TTHHHH--

Nearest PDB structures (foldseek):
  3llu-assembly1_A  TM=6.436E-01  e=1.036E-05  Homo sapiens
  2q3f-assembly2_B  TM=6.189E-01  e=2.030E-05  Homo sapiens
  4j0q-assembly5_E  TM=5.520E-01  e=1.655E-03  Pseudomonas putida KT2440
  1alu-assembly1_A  TM=2.828E-01  e=9.413E+00  Homo sapiens

Sequence (516 aa):
MEIIIGLILIAVILYLLWLLIKYVLAPIASILVTVIVVISAGYALIISLKSFTKSIKEHIDPYQTYVDKHADISGGIRRNYFFGPGFHQIFEIVAGAFAHLGEERKKLREWKDKKLQYVWFWDMWIYLGYFVAIVCALVLGFIWNAAFSILLAAVIIIGMTGFFSFFSLLWLTDRIVLIRRSIHNRCPICKRKSVIPVFICPSCGAIHKKLVPGPYGIMKHKCTCGTDLATTFLGGRSKYESHCPYCDTKLFSSSSQQYGIQLVGGIGTGKTTFLAAFWHEYAEWLRYNSDVRVEAMPEEAFDKLVDWFDSGESEATLETNATMYSIIHTQEQHTPVQMTIYDIAGEVFDFAESEVQQQQFRYCEGFLVIIDPTSTPDYASETITNFINTLNDVMGKNAAMASSVPVAVVITKADKYKKEIGLPRISSLFKIKLEEDYEISAERHQNDTCRGFLLDHGYENSVNLIESSFVDVRYFPVSAMGHDQEEGQYEPWGVLDPVFWLMKHDKCPLRSIIRI

Radius of gyration: 43.44 Å; Cα contacts (8 Å, |Δi|>4): 728; chains: 1; bounding box: 95×54×154 Å

Mean predicted aligned error: 13.64 Å

pLDDT: mean 81.2, std 11.94, range [40.72, 97.19]